Protein AF-A0A813EQW3-F1 (afdb_monomer)

Structure (mmCIF, N/CA/C/O backbone):
data_AF-A0A813EQW3-F1
#
_entry.id   AF-A0A813EQW3-F1
#
loop_
_atom_site.group_PDB
_atom_site.id
_atom_site.type_symbol
_atom_site.label_atom_id
_atom_site.label_alt_id
_atom_site.label_comp_id
_atom_site.label_asym_id
_atom_site.label_entity_id
_atom_site.label_seq_id
_atom_site.pdbx_PDB_ins_code
_atom_site.Cartn_x
_atom_site.Cartn_y
_atom_site.Cartn_z
_atom_site.occupancy
_atom_site.B_iso_or_equiv
_atom_site.auth_seq_id
_atom_site.auth_comp_id
_atom_site.auth_asym_id
_atom_site.auth_atom_id
_atom_site.pdbx_PDB_model_num
ATOM 1 N N . MET A 1 1 ? 27.933 14.286 -35.566 1.00 86.31 1 MET A N 1
ATOM 2 C CA . MET A 1 1 ? 27.402 14.387 -34.185 1.00 86.31 1 MET A CA 1
ATOM 3 C C . MET A 1 1 ? 26.479 15.583 -33.980 1.00 86.31 1 MET A C 1
ATOM 5 O O . MET A 1 1 ? 25.392 15.361 -33.474 1.00 86.31 1 MET A O 1
ATOM 9 N N . LEU A 1 2 ? 26.839 16.808 -34.392 1.00 91.00 2 LEU A N 1
ATOM 10 C CA . LEU A 1 2 ? 25.956 17.982 -34.239 1.00 91.00 2 LEU A CA 1
ATOM 11 C C . LEU A 1 2 ? 24.581 17.787 -34.901 1.00 91.00 2 LEU A C 1
ATOM 13 O O . LEU A 1 2 ? 23.567 17.957 -34.235 1.00 91.00 2 LEU A O 1
ATOM 17 N N . CYS A 1 3 ? 24.537 17.315 -36.153 1.00 94.25 3 CYS A N 1
ATOM 18 C CA . CYS A 1 3 ? 23.274 17.002 -36.832 1.00 94.25 3 CYS A CA 1
ATOM 19 C C . CYS A 1 3 ? 22.446 15.952 -36.071 1.00 94.25 3 CYS A C 1
ATOM 21 O O . CYS A 1 3 ? 21.249 16.150 -35.881 1.00 94.25 3 CYS A O 1
ATOM 23 N N . SER A 1 4 ? 23.080 14.881 -35.571 1.00 93.81 4 SER A N 1
ATOM 24 C CA . SER A 1 4 ? 22.422 13.865 -34.734 1.00 93.81 4 SER A CA 1
ATOM 25 C C . SER A 1 4 ? 21.861 14.469 -33.447 1.00 93.81 4 SER A C 1
ATOM 27 O O . SER A 1 4 ? 20.728 14.176 -33.083 1.00 93.81 4 SER A O 1
ATOM 29 N N . GLY A 1 5 ? 22.626 15.345 -32.788 1.00 93.94 5 GLY A N 1
ATOM 30 C CA . GLY A 1 5 ? 22.216 16.062 -31.582 1.00 93.94 5 GLY A CA 1
ATOM 31 C C . GLY A 1 5 ? 21.009 16.966 -31.821 1.00 93.94 5 GLY A C 1
ATOM 32 O O . GLY A 1 5 ? 20.046 16.900 -31.061 1.00 93.94 5 GLY A O 1
ATOM 33 N N . CYS A 1 6 ? 21.012 17.747 -32.904 1.00 95.62 6 CYS A N 1
ATOM 34 C CA . CYS A 1 6 ? 19.872 18.577 -33.295 1.00 95.62 6 CYS A CA 1
ATOM 35 C C . CYS A 1 6 ?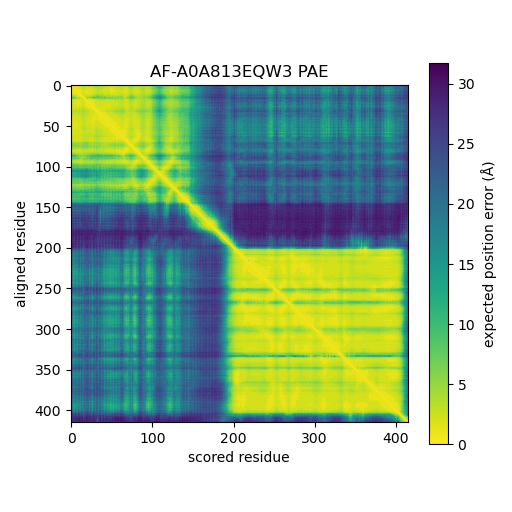 18.636 17.724 -33.611 1.00 95.62 6 CYS A C 1
ATOM 37 O O . CYS A 1 6 ? 17.561 17.999 -33.081 1.00 95.62 6 CYS A O 1
ATOM 39 N N . CYS A 1 7 ? 18.789 16.657 -34.407 1.00 95.69 7 CYS A N 1
ATOM 40 C CA . CYS A 1 7 ? 17.691 15.743 -34.739 1.00 95.69 7 CYS A CA 1
ATOM 41 C C . CYS A 1 7 ? 17.105 15.078 -33.486 1.00 95.69 7 CYS A C 1
ATOM 43 O O . CYS A 1 7 ? 15.886 15.012 -33.335 1.00 95.69 7 CYS A O 1
ATOM 45 N N . TYR A 1 8 ? 17.965 14.622 -32.571 1.00 96.19 8 TYR A N 1
ATOM 46 C CA . TYR A 1 8 ? 17.565 14.066 -31.281 1.00 96.19 8 TYR A CA 1
ATOM 47 C C . TYR A 1 8 ? 16.791 15.087 -30.439 1.00 96.19 8 TYR A C 1
ATOM 49 O O . TYR A 1 8 ? 15.683 14.790 -30.001 1.00 96.19 8 TYR A O 1
ATOM 57 N N . CYS A 1 9 ? 17.323 16.298 -30.246 1.00 95.44 9 CYS A N 1
ATOM 58 C CA . CYS A 1 9 ? 16.687 17.308 -29.394 1.00 95.44 9 CYS A CA 1
ATOM 59 C C . CYS A 1 9 ? 15.336 17.773 -29.956 1.00 95.44 9 CYS A C 1
ATOM 61 O O . CYS A 1 9 ? 14.381 17.917 -29.195 1.00 95.44 9 CYS A O 1
ATOM 63 N N . LEU A 1 10 ? 15.236 17.969 -31.277 1.00 94.25 10 LEU A N 1
ATOM 64 C CA . LEU A 1 10 ? 13.975 18.324 -31.940 1.00 94.25 10 LEU A CA 1
ATOM 65 C C . LEU A 1 10 ? 12.915 17.244 -31.724 1.00 94.25 10 LEU A C 1
ATOM 67 O O . LEU A 1 10 ? 11.778 17.542 -31.361 1.00 94.25 10 LEU A O 1
ATOM 71 N N . ARG A 1 11 ? 13.305 15.980 -31.896 1.00 90.88 11 ARG A N 1
ATOM 72 C CA . ARG A 1 11 ? 12.391 14.847 -31.766 1.00 90.88 11 ARG A CA 1
ATOM 73 C C . ARG A 1 11 ? 11.974 14.601 -30.320 1.00 90.88 11 ARG A C 1
ATOM 75 O O . ARG A 1 11 ? 10.785 14.492 -30.041 1.00 90.88 11 ARG A O 1
ATOM 82 N N . ALA A 1 12 ? 12.930 14.575 -29.395 1.00 90.12 12 ALA A N 1
ATOM 83 C CA . ALA A 1 12 ? 12.664 14.396 -27.972 1.00 90.12 12 ALA A CA 1
ATOM 84 C C . ALA A 1 12 ? 11.799 15.534 -27.393 1.00 90.12 12 ALA A C 1
ATOM 86 O O . ALA A 1 12 ? 10.993 15.287 -26.492 1.00 90.12 12 ALA A O 1
ATOM 87 N N . GLY A 1 13 ? 11.911 16.753 -27.938 1.00 88.62 13 GLY A N 1
ATOM 88 C CA . GLY A 1 13 ? 11.078 17.897 -27.554 1.00 88.62 13 GLY A CA 1
ATOM 89 C C . GLY A 1 13 ? 9.591 17.664 -27.805 1.00 88.62 13 GLY A C 1
ATOM 90 O O . GLY A 1 13 ? 8.769 17.932 -26.928 1.00 88.62 13 GLY A O 1
ATOM 91 N N . GLY A 1 14 ? 9.252 17.045 -28.941 1.00 85.75 14 GLY A N 1
ATOM 92 C CA . GLY A 1 14 ? 7.870 16.696 -29.285 1.00 85.75 14 GLY A CA 1
ATOM 93 C C . GLY A 1 14 ? 7.202 15.725 -28.304 1.00 85.75 14 GLY A C 1
ATOM 94 O O . GLY A 1 14 ? 5.984 15.743 -28.168 1.00 85.75 14 GLY A O 1
ATOM 95 N N . PHE A 1 15 ? 7.979 14.911 -27.581 1.00 80.88 15 PHE A N 1
ATOM 96 C CA . PHE A 1 15 ? 7.445 13.914 -26.645 1.00 80.88 15 PHE A CA 1
ATOM 97 C C . PHE A 1 15 ? 7.363 14.383 -25.191 1.00 80.88 15 PHE A C 1
ATOM 99 O O . PHE A 1 15 ? 6.595 13.813 -24.419 1.00 80.88 15 PHE A O 1
ATOM 106 N N . ARG A 1 16 ? 8.185 15.357 -24.777 1.00 71.44 16 ARG A N 1
ATOM 107 C CA . ARG A 1 16 ? 8.394 15.680 -23.351 1.00 71.44 16 ARG A CA 1
ATOM 108 C C . ARG A 1 16 ? 7.859 17.040 -22.914 1.00 71.44 16 ARG A C 1
ATOM 110 O O . ARG A 1 16 ? 8.190 17.457 -21.812 1.00 71.44 16 ARG A O 1
ATOM 117 N N . THR A 1 17 ? 7.112 17.742 -23.771 1.00 82.62 17 THR A N 1
ATOM 118 C CA . THR A 1 17 ? 6.690 19.145 -23.557 1.00 82.62 17 THR A CA 1
ATOM 119 C C . THR A 1 17 ? 7.855 20.091 -23.220 1.00 82.62 17 THR A C 1
ATOM 121 O O . THR A 1 17 ? 7.646 21.172 -22.678 1.00 82.62 17 THR A O 1
ATOM 124 N N . LEU A 1 18 ? 9.095 19.686 -23.514 1.00 87.56 18 LEU A N 1
ATOM 125 C CA . LEU A 1 18 ? 10.304 20.476 -23.304 1.00 87.56 18 LEU A CA 1
ATOM 126 C C . LEU A 1 18 ? 10.742 21.052 -24.643 1.00 87.56 18 LEU A C 1
ATOM 128 O O . LEU A 1 18 ? 10.662 20.378 -25.672 1.00 87.56 18 LEU A O 1
ATOM 132 N N . SER A 1 19 ? 11.265 22.274 -24.636 1.00 95.00 19 SER A N 1
ATOM 133 C CA . SER A 1 19 ? 11.882 22.818 -25.839 1.00 95.00 19 SER A CA 1
ATOM 134 C C . SER A 1 19 ? 13.149 22.019 -26.202 1.00 95.00 19 SER A C 1
ATOM 136 O O . SER A 1 19 ? 13.849 21.510 -25.318 1.00 95.00 19 SER A O 1
ATOM 138 N N . PRO A 1 20 ? 13.511 21.936 -27.494 1.00 95.62 20 PRO A N 1
ATOM 139 C CA . PRO A 1 20 ? 14.770 21.322 -27.918 1.00 95.62 20 PRO A CA 1
ATOM 140 C C . PRO A 1 20 ? 16.001 21.945 -27.240 1.00 95.62 20 PRO A C 1
ATOM 142 O O . PRO A 1 20 ? 16.956 21.237 -26.923 1.00 95.62 20 PRO A O 1
ATOM 145 N N . SER A 1 21 ? 15.965 23.256 -26.969 1.00 94.94 21 SER A N 1
ATOM 146 C CA . SER A 1 21 ? 17.029 23.970 -26.257 1.00 94.94 21 SER A CA 1
ATOM 147 C C . SER A 1 21 ? 17.159 23.531 -24.799 1.00 94.94 21 SER A C 1
ATOM 149 O O . SER A 1 21 ? 18.277 23.371 -24.320 1.00 94.94 21 SER A O 1
ATOM 151 N N . GLU A 1 22 ? 16.048 23.274 -24.109 1.00 93.81 22 GLU A N 1
ATOM 152 C CA . GLU A 1 22 ? 16.050 22.780 -22.729 1.00 93.81 22 GLU A CA 1
ATOM 153 C C . GLU A 1 22 ? 16.597 21.347 -22.649 1.00 93.81 22 GLU A C 1
ATOM 155 O O . GLU A 1 22 ? 17.394 21.026 -21.768 1.00 93.81 22 GLU A O 1
ATOM 160 N N . ILE A 1 23 ? 16.251 20.488 -23.614 1.00 92.94 23 ILE A N 1
ATOM 161 C CA . ILE A 1 23 ? 16.810 19.128 -23.705 1.00 92.94 23 ILE A CA 1
ATOM 162 C C . ILE A 1 23 ? 18.323 19.183 -23.919 1.00 92.94 23 ILE A C 1
ATOM 164 O O . ILE A 1 23 ? 19.074 18.511 -23.213 1.00 92.94 23 ILE A O 1
ATOM 168 N N . PHE A 1 24 ? 18.778 20.017 -24.852 1.00 95.25 24 PHE A N 1
ATOM 169 C CA . PHE A 1 24 ? 20.201 20.222 -25.104 1.00 95.25 24 PHE A CA 1
ATOM 170 C C . PHE A 1 24 ? 20.926 20.769 -23.866 1.00 95.25 24 PHE A C 1
ATOM 172 O O . PHE A 1 24 ? 21.974 20.249 -23.474 1.00 95.25 24 PHE A O 1
ATOM 179 N N . ARG A 1 25 ? 20.327 21.760 -23.190 1.00 94.69 25 ARG A N 1
ATOM 180 C CA . ARG A 1 25 ? 20.858 22.363 -21.962 1.00 94.69 25 ARG A CA 1
ATOM 181 C C . ARG A 1 25 ? 21.089 21.311 -20.879 1.00 94.69 25 ARG A C 1
ATOM 183 O O . ARG A 1 25 ? 22.162 21.288 -20.286 1.00 94.69 25 ARG A O 1
ATOM 190 N N . ARG A 1 26 ? 20.135 20.402 -20.660 1.00 92.12 26 ARG A N 1
ATOM 191 C CA . ARG A 1 26 ? 20.247 19.332 -19.649 1.00 92.12 26 ARG A CA 1
ATOM 192 C C . ARG A 1 26 ? 21.388 18.349 -19.901 1.00 92.12 26 ARG A C 1
ATOM 194 O O . ARG A 1 26 ? 21.836 17.699 -18.961 1.00 92.12 26 ARG A O 1
ATOM 201 N N . HIS A 1 27 ? 21.842 18.218 -21.144 1.00 93.31 27 HIS A N 1
ATOM 202 C CA . HIS A 1 27 ? 22.974 17.358 -21.476 1.00 93.31 27 HIS A CA 1
ATOM 203 C C . HIS A 1 27 ? 24.320 18.081 -21.376 1.00 93.31 27 HIS A C 1
ATOM 205 O O . HIS A 1 27 ? 25.315 17.436 -21.068 1.00 93.31 27 HIS A O 1
ATOM 211 N N . ILE A 1 28 ? 24.362 19.397 -21.598 1.00 95.31 28 ILE A N 1
ATOM 212 C CA . ILE A 1 28 ? 25.612 20.177 -21.605 1.00 95.31 28 ILE A CA 1
ATOM 213 C C . ILE A 1 28 ? 25.926 20.827 -20.263 1.00 95.31 28 ILE A C 1
ATOM 215 O O . ILE A 1 28 ? 27.095 20.965 -19.906 1.00 95.31 28 ILE A O 1
ATOM 219 N N . PHE A 1 29 ? 24.907 21.220 -19.506 1.00 95.12 29 PHE A N 1
ATOM 220 C CA . PHE A 1 29 ? 25.107 21.879 -18.227 1.00 95.12 29 PHE A CA 1
ATOM 221 C C . PHE A 1 29 ? 24.976 20.883 -17.088 1.00 95.12 29 PHE A C 1
ATOM 223 O O . PHE A 1 29 ? 23.986 20.161 -16.973 1.00 95.12 29 PHE A O 1
ATOM 230 N N . ARG A 1 30 ? 25.990 20.886 -16.222 1.00 93.06 30 ARG A N 1
ATOM 231 C CA . ARG A 1 30 ? 26.012 20.097 -14.997 1.00 93.06 30 ARG A CA 1
ATOM 232 C C . ARG A 1 30 ? 24.894 20.566 -14.061 1.00 93.06 30 ARG A C 1
ATOM 234 O O . ARG A 1 30 ? 24.920 21.731 -13.667 1.00 93.06 30 ARG A O 1
ATOM 241 N N . PRO A 1 31 ? 23.960 19.683 -13.668 1.00 88.62 31 PRO A N 1
ATOM 242 C CA . PRO A 1 31 ? 22.974 20.011 -12.649 1.00 88.62 31 PRO A CA 1
ATOM 243 C C . PRO A 1 31 ? 23.643 20.360 -11.319 1.00 88.62 31 PRO A C 1
ATOM 245 O O . PRO A 1 31 ? 24.702 19.821 -10.981 1.00 88.62 31 PRO A O 1
ATOM 248 N N . GLU A 1 32 ? 23.013 21.247 -10.559 1.00 89.50 32 GLU A N 1
ATOM 249 C CA . GLU A 1 32 ? 23.468 21.605 -9.219 1.00 89.50 32 GLU A CA 1
ATOM 250 C C . GLU A 1 32 ? 23.527 20.356 -8.319 1.00 89.50 32 GLU A C 1
ATOM 252 O O . GLU A 1 32 ? 22.693 19.456 -8.425 1.00 89.50 32 GLU A O 1
ATOM 257 N N . GLY A 1 33 ? 24.583 20.238 -7.510 1.00 86.69 33 GLY A N 1
ATOM 258 C CA . GLY A 1 33 ? 24.826 19.067 -6.657 1.00 86.69 33 GLY A CA 1
ATOM 259 C C . GLY A 1 33 ? 25.385 17.817 -7.359 1.00 86.69 33 GLY A C 1
ATOM 260 O O . GLY A 1 33 ? 25.795 16.877 -6.679 1.00 86.69 33 GLY A O 1
ATOM 261 N N . MET A 1 34 ? 25.477 17.772 -8.695 1.00 83.69 34 MET A N 1
ATOM 262 C CA . MET A 1 34 ? 26.067 16.614 -9.381 1.00 83.69 34 MET A CA 1
ATOM 263 C C . MET A 1 34 ? 27.607 16.646 -9.338 1.00 83.69 34 MET A C 1
ATOM 265 O O . MET A 1 34 ? 28.209 17.630 -9.782 1.00 83.69 34 MET A O 1
ATOM 269 N N . PRO A 1 35 ? 28.286 15.560 -8.910 1.00 89.12 35 PRO A N 1
ATOM 270 C CA . PRO A 1 35 ? 29.742 15.480 -8.984 1.00 89.12 35 PRO A CA 1
ATOM 271 C C . PRO A 1 35 ? 30.247 15.642 -10.424 1.00 89.12 35 PRO A C 1
ATOM 273 O O . PRO A 1 35 ? 29.691 15.055 -11.355 1.00 89.12 35 PRO A O 1
ATOM 276 N N . ALA A 1 36 ? 31.333 16.400 -10.618 1.00 89.25 36 ALA A N 1
ATOM 277 C CA . ALA A 1 36 ? 31.885 16.691 -11.949 1.00 89.25 36 ALA A CA 1
ATOM 278 C C . ALA A 1 36 ? 32.215 15.419 -12.749 1.00 89.25 36 ALA A C 1
ATOM 280 O O . ALA A 1 36 ? 31.935 15.348 -13.942 1.00 89.25 36 ALA A O 1
ATOM 281 N N . MET A 1 37 ? 32.751 14.396 -12.079 1.00 86.62 37 MET A N 1
ATOM 282 C CA . MET A 1 37 ? 33.080 13.126 -12.722 1.00 86.62 37 MET A CA 1
ATOM 283 C C . MET A 1 37 ? 31.829 12.356 -13.159 1.00 86.62 37 MET A C 1
ATOM 285 O O . MET A 1 37 ? 31.792 11.834 -14.270 1.00 86.62 37 MET A O 1
ATOM 289 N N . SER A 1 38 ? 30.781 12.320 -12.329 1.00 83.94 38 SER A N 1
ATOM 290 C CA . SER A 1 38 ? 29.505 11.710 -12.719 1.00 83.94 38 SER A CA 1
ATOM 291 C C . SER A 1 38 ? 28.932 12.418 -13.943 1.00 83.94 38 SER A C 1
ATOM 293 O O . SER A 1 38 ? 28.567 11.758 -14.910 1.00 83.94 38 SER A O 1
ATOM 295 N N . PHE A 1 39 ? 28.946 13.754 -13.953 1.00 90.25 39 PHE A N 1
ATOM 296 C CA . PHE A 1 39 ? 28.502 14.529 -15.108 1.00 90.25 39 PHE A CA 1
ATOM 297 C C . PHE A 1 39 ? 29.318 14.226 -16.373 1.00 90.25 39 PHE A C 1
ATOM 299 O O . PHE A 1 39 ? 28.735 13.992 -17.428 1.00 90.25 39 PHE A O 1
ATOM 306 N N . ALA A 1 40 ? 30.648 14.148 -16.271 1.00 89.88 40 ALA A N 1
ATOM 307 C CA . ALA A 1 40 ? 31.508 13.803 -17.402 1.00 89.88 40 ALA A CA 1
ATOM 308 C C . ALA A 1 40 ? 31.184 12.413 -17.979 1.00 89.88 40 ALA A C 1
ATOM 310 O O . ALA A 1 40 ? 31.089 12.267 -19.196 1.00 89.88 40 ALA A O 1
ATOM 311 N N . LEU A 1 41 ? 30.944 11.403 -17.131 1.00 86.88 41 LEU A N 1
ATOM 312 C CA . LEU A 1 41 ? 30.531 10.068 -17.591 1.00 86.88 41 LEU A CA 1
ATOM 313 C C . LEU A 1 41 ? 29.180 10.098 -18.306 1.00 86.88 41 LEU A C 1
ATOM 315 O O . LEU A 1 41 ? 29.019 9.466 -19.348 1.00 86.88 41 LEU A O 1
ATOM 319 N N . VAL A 1 42 ? 28.217 10.844 -17.766 1.00 88.31 42 VAL A N 1
ATOM 320 C CA . VAL A 1 42 ? 26.889 11.005 -18.373 1.00 88.31 42 VAL A CA 1
ATOM 321 C C . VAL A 1 42 ? 26.980 11.692 -19.722 1.00 88.31 42 VAL A C 1
ATOM 323 O O . VAL A 1 42 ? 26.328 11.264 -20.673 1.00 88.31 42 VAL A O 1
ATOM 326 N N . PHE A 1 43 ? 27.807 12.729 -19.809 1.00 93.12 43 PHE A N 1
ATOM 327 C CA . PHE A 1 43 ? 28.054 13.457 -21.040 1.00 93.12 43 PHE A CA 1
ATOM 328 C C . PHE A 1 43 ? 28.708 12.561 -22.097 1.00 93.12 43 PHE A C 1
ATOM 330 O O . PHE A 1 43 ? 28.228 12.502 -23.225 1.00 93.12 43 PHE A O 1
ATOM 337 N N . ILE A 1 44 ? 29.731 11.783 -21.726 1.00 92.50 44 ILE A N 1
ATOM 338 C CA . ILE A 1 44 ? 30.368 10.800 -22.619 1.00 92.50 44 ILE A CA 1
ATOM 339 C C . ILE A 1 44 ? 29.358 9.739 -23.077 1.00 92.50 44 ILE A C 1
ATOM 341 O O . ILE A 1 44 ? 29.297 9.428 -24.266 1.00 92.50 44 ILE A O 1
ATOM 345 N N . GLY A 1 45 ? 28.539 9.212 -22.163 1.00 90.44 45 GLY A N 1
ATOM 346 C CA . GLY A 1 45 ? 27.481 8.255 -22.496 1.00 90.44 45 GLY A CA 1
ATOM 347 C C . GLY A 1 45 ? 26.474 8.833 -23.491 1.00 90.44 45 GLY A C 1
ATOM 348 O O . GLY A 1 45 ? 26.129 8.181 -24.476 1.00 90.44 45 GLY A O 1
ATOM 349 N N . TRP A 1 46 ? 26.079 10.092 -23.297 1.00 94.88 46 TRP A N 1
ATOM 350 C CA . TRP A 1 46 ? 25.214 10.807 -24.230 1.00 94.88 46 TRP A CA 1
ATOM 351 C C . TRP A 1 46 ? 25.872 11.020 -25.600 1.00 94.88 46 TRP A C 1
ATOM 353 O O . TRP A 1 46 ? 25.221 10.796 -26.618 1.00 94.88 46 TRP A O 1
ATOM 363 N N . LEU A 1 47 ? 27.161 11.376 -25.661 1.00 95.44 47 LEU A N 1
ATOM 364 C CA . LEU A 1 47 ? 27.897 11.467 -26.930 1.00 95.44 47 LEU A CA 1
ATOM 365 C C . LEU A 1 47 ? 27.950 10.115 -27.657 1.00 95.44 47 LEU A C 1
ATOM 367 O O . LEU A 1 47 ? 27.717 10.059 -28.866 1.00 95.44 47 LEU A O 1
ATOM 371 N N . GLY A 1 48 ? 28.189 9.023 -26.925 1.00 94.31 48 GLY A N 1
ATOM 372 C CA . GLY A 1 48 ? 28.129 7.663 -27.466 1.00 94.31 48 GLY A CA 1
ATOM 373 C C . GLY A 1 48 ? 26.743 7.323 -28.020 1.00 94.31 48 GLY A C 1
ATOM 374 O O . GLY A 1 48 ? 26.622 6.812 -29.134 1.00 94.31 48 GLY A O 1
ATOM 375 N N . PHE A 1 49 ? 25.684 7.694 -27.298 1.00 95.06 49 PHE A N 1
ATOM 376 C CA . PHE A 1 49 ? 24.313 7.586 -27.788 1.00 95.06 49 PHE A CA 1
ATOM 377 C C . PHE A 1 49 ? 24.090 8.403 -29.067 1.00 95.06 49 PHE A C 1
ATOM 379 O O . PHE A 1 49 ? 23.546 7.865 -30.025 1.00 95.06 49 PHE A O 1
ATOM 386 N N . LEU A 1 50 ? 24.546 9.658 -29.138 1.00 96.06 50 LEU A N 1
ATOM 387 C CA . LEU A 1 50 ? 24.403 10.490 -30.339 1.00 96.06 50 LEU A CA 1
ATOM 388 C C . LEU A 1 50 ? 25.141 9.926 -31.560 1.00 96.06 50 LEU A C 1
ATOM 390 O O . LEU A 1 50 ? 24.714 10.173 -32.692 1.00 96.06 50 LEU A O 1
ATOM 394 N N . ALA A 1 51 ? 26.234 9.190 -31.352 1.00 95.38 51 ALA A N 1
ATOM 395 C CA . ALA A 1 51 ? 26.931 8.482 -32.421 1.00 95.38 51 ALA A CA 1
ATOM 396 C C . ALA A 1 51 ? 26.115 7.285 -32.943 1.00 95.38 51 ALA A C 1
ATOM 398 O O . ALA A 1 51 ? 26.069 7.058 -34.150 1.00 95.38 51 ALA A O 1
ATOM 399 N N . LEU A 1 52 ? 25.426 6.563 -32.052 1.00 94.75 52 LEU A N 1
ATOM 400 C CA . LEU A 1 52 ? 24.576 5.416 -32.394 1.00 94.75 52 LEU A CA 1
ATOM 401 C C . LEU A 1 52 ? 23.185 5.822 -32.921 1.00 94.75 52 LEU A C 1
ATOM 403 O O . LEU A 1 52 ? 22.571 5.092 -33.702 1.00 94.75 52 LEU A O 1
ATOM 407 N N . T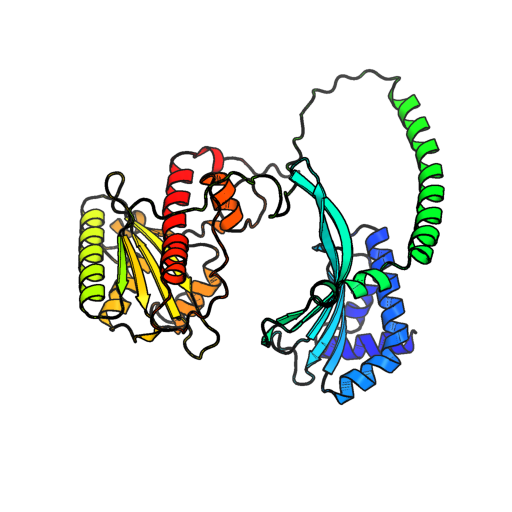YR A 1 53 ? 22.685 6.985 -32.506 1.00 96.12 53 TYR A N 1
ATOM 408 C CA . TYR A 1 53 ? 21.312 7.440 -32.729 1.00 96.12 53 TYR A CA 1
ATOM 409 C C . TYR A 1 53 ? 20.847 7.408 -34.199 1.00 96.12 53 TYR A C 1
ATOM 411 O O . TYR A 1 53 ? 19.750 6.902 -34.433 1.00 96.12 53 TYR A O 1
ATOM 419 N N . PRO A 1 54 ? 21.642 7.841 -35.205 1.00 96.56 54 PRO A N 1
ATOM 420 C CA . PRO A 1 54 ? 21.229 7.793 -36.612 1.00 96.56 54 PRO A CA 1
ATOM 421 C C . PRO A 1 54 ? 20.907 6.387 -37.129 1.00 96.56 54 PRO A C 1
ATOM 423 O O . PRO A 1 54 ? 20.173 6.257 -38.102 1.00 96.56 54 PRO A O 1
ATOM 426 N N . PHE A 1 55 ? 21.444 5.348 -36.484 1.00 96.25 55 PHE A N 1
ATOM 427 C CA . PHE A 1 55 ? 21.220 3.951 -36.849 1.00 96.25 55 PHE A CA 1
ATOM 428 C C . PHE A 1 55 ? 20.134 3.307 -35.984 1.00 96.25 55 PHE A C 1
ATOM 430 O O . PHE A 1 55 ? 19.287 2.577 -36.493 1.00 96.25 55 PHE A O 1
ATOM 437 N N . ALA A 1 56 ? 20.133 3.591 -34.680 1.00 94.62 56 ALA A N 1
ATOM 438 C CA . ALA A 1 56 ? 19.188 2.987 -33.746 1.00 94.62 56 ALA A CA 1
ATOM 439 C C . ALA A 1 56 ? 17.773 3.578 -33.847 1.00 94.62 56 ALA A C 1
ATOM 441 O O . ALA A 1 56 ? 16.801 2.838 -33.698 1.00 94.62 56 ALA A O 1
ATOM 442 N N . GLU A 1 57 ? 17.635 4.880 -34.123 1.00 95.81 57 GLU A N 1
ATOM 443 C CA . GLU A 1 57 ? 16.317 5.522 -34.215 1.00 95.81 57 GLU A CA 1
ATOM 444 C C . GLU A 1 57 ? 15.483 4.973 -35.384 1.00 95.81 57 GLU A C 1
ATOM 446 O O . GLU A 1 57 ? 14.353 4.569 -35.129 1.00 95.81 57 GLU A O 1
ATOM 451 N N . PRO A 1 58 ? 15.983 4.852 -36.633 1.00 96.56 58 PRO A N 1
ATOM 452 C CA . PRO A 1 58 ? 15.208 4.242 -37.717 1.00 96.56 58 PRO A CA 1
ATOM 453 C C . PRO A 1 58 ? 14.711 2.834 -37.386 1.00 96.56 58 PRO A C 1
ATOM 455 O O . PRO A 1 58 ? 13.562 2.509 -37.673 1.00 96.56 58 PRO A O 1
ATOM 458 N N . VAL A 1 59 ? 15.542 2.023 -36.724 1.00 96.44 59 VAL A N 1
ATOM 459 C CA . VAL A 1 59 ? 15.144 0.685 -36.276 1.00 96.44 59 VAL A CA 1
ATOM 460 C C . VAL A 1 59 ? 14.022 0.781 -35.246 1.00 96.44 59 VAL A C 1
ATOM 462 O O . VAL A 1 59 ? 12.998 0.129 -35.418 1.00 96.44 59 VAL A O 1
ATOM 465 N N . ALA A 1 60 ? 14.153 1.629 -34.222 1.00 95.44 60 ALA A N 1
ATOM 466 C CA . ALA A 1 60 ? 13.085 1.849 -33.244 1.00 95.44 60 ALA A CA 1
ATOM 467 C C . ALA A 1 60 ? 11.775 2.308 -33.915 1.00 95.44 60 ALA A C 1
ATOM 469 O O . ALA A 1 60 ? 10.693 1.840 -33.549 1.00 95.44 60 ALA A O 1
ATOM 470 N N . LEU A 1 61 ? 11.874 3.150 -34.949 1.00 93.94 61 LEU A N 1
ATOM 471 C CA . LEU A 1 61 ? 10.724 3.653 -35.699 1.00 93.94 61 LEU A CA 1
ATOM 472 C C . LEU A 1 61 ? 9.987 2.571 -36.482 1.00 93.94 61 LEU A C 1
ATOM 474 O O . LEU A 1 61 ? 8.758 2.649 -36.555 1.00 93.94 61 LEU A O 1
ATOM 478 N N . LEU A 1 62 ? 10.692 1.568 -37.017 1.00 95.88 62 LEU A N 1
ATOM 479 C CA . LEU A 1 62 ? 10.067 0.409 -37.669 1.00 95.88 62 LEU A CA 1
ATOM 480 C C . LEU A 1 62 ? 9.162 -0.371 -36.706 1.00 95.88 62 LEU A C 1
ATOM 482 O O . LEU A 1 62 ? 8.170 -0.953 -37.133 1.00 95.88 62 LEU A O 1
ATOM 486 N N . PHE A 1 63 ? 9.462 -0.328 -35.406 1.00 94.81 63 PHE A N 1
ATOM 487 C CA . PHE A 1 63 ? 8.669 -0.969 -34.356 1.00 94.81 63 PHE A CA 1
ATOM 488 C C . PHE A 1 63 ? 7.679 -0.020 -33.665 1.00 94.81 63 PHE A C 1
ATOM 490 O O . PHE A 1 63 ? 7.099 -0.381 -32.645 1.00 94.81 63 PHE A O 1
ATOM 497 N N . GLY A 1 64 ? 7.469 1.190 -34.193 1.00 93.62 64 GLY A N 1
ATOM 498 C CA . GLY A 1 64 ? 6.523 2.148 -33.614 1.00 93.62 64 GLY A CA 1
ATOM 499 C C . GLY A 1 64 ? 7.033 2.874 -32.366 1.00 93.62 64 GLY A C 1
ATOM 500 O O . GLY A 1 64 ? 6.233 3.471 -31.647 1.00 93.62 64 GLY A O 1
ATOM 501 N N . TYR A 1 65 ? 8.347 2.879 -32.127 1.00 95.19 65 TYR A N 1
ATOM 502 C CA . TYR A 1 65 ? 8.969 3.544 -30.982 1.00 95.19 65 TYR A CA 1
ATOM 503 C C . TYR A 1 65 ? 9.857 4.727 -31.386 1.00 95.19 65 TYR A C 1
ATOM 505 O O . TYR A 1 65 ? 10.280 4.847 -32.533 1.00 95.19 65 TYR A O 1
ATOM 513 N N . SER A 1 66 ? 10.167 5.596 -30.425 1.00 94.81 66 SER A N 1
ATOM 514 C CA . SER A 1 66 ? 11.229 6.602 -30.513 1.00 94.81 66 SER A CA 1
ATOM 515 C C . SER A 1 66 ? 12.199 6.453 -29.346 1.00 94.81 66 SER A C 1
ATOM 517 O O . SER A 1 66 ? 11.786 6.221 -28.208 1.00 94.81 66 SER A O 1
ATOM 519 N N . LEU A 1 67 ? 13.491 6.563 -29.624 1.00 96.06 67 LEU A N 1
ATOM 520 C CA . LEU A 1 67 ? 14.567 6.315 -28.681 1.00 96.06 67 LEU A CA 1
ATOM 521 C C . LEU A 1 67 ? 14.974 7.606 -27.968 1.00 96.06 67 LEU A C 1
ATOM 523 O O . LEU A 1 67 ? 15.274 8.625 -28.587 1.00 96.06 67 LEU A O 1
ATOM 527 N N . THR A 1 68 ? 15.024 7.568 -26.641 1.00 95.00 68 THR A N 1
ATOM 528 C CA . THR A 1 68 ? 15.456 8.703 -25.820 1.00 95.00 68 THR A CA 1
ATOM 529 C C . THR A 1 68 ? 16.524 8.289 -24.821 1.00 95.00 68 THR A C 1
ATOM 531 O O . THR A 1 68 ? 16.369 7.281 -24.138 1.00 95.00 68 THR A O 1
ATOM 534 N N . TRP A 1 69 ? 17.579 9.090 -24.684 1.00 95.44 69 TRP A N 1
ATOM 535 C CA . TRP A 1 69 ? 18.581 8.915 -23.636 1.00 95.44 69 TRP A CA 1
ATOM 536 C C . TRP A 1 69 ? 18.116 9.547 -22.327 1.00 95.44 69 TRP A C 1
ATOM 538 O O . TRP A 1 69 ? 17.496 10.615 -22.312 1.00 95.44 69 TRP A O 1
ATOM 548 N N . TYR A 1 70 ? 18.448 8.922 -21.204 1.00 92.06 70 TYR A N 1
ATOM 549 C CA . TYR 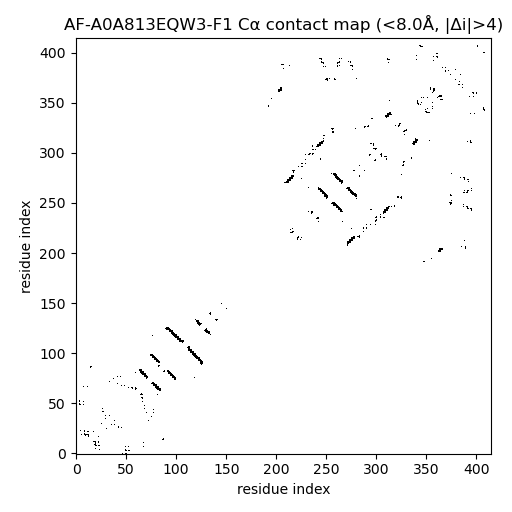A 1 70 ? 18.253 9.544 -19.905 1.00 92.06 70 TYR A CA 1
ATOM 550 C C . TYR A 1 70 ? 19.358 9.190 -18.915 1.00 92.06 70 TYR A C 1
ATOM 552 O O . TYR A 1 70 ? 20.074 8.201 -19.056 1.00 92.06 70 TYR A O 1
ATOM 560 N N . TYR A 1 71 ? 19.469 10.028 -17.890 1.00 88.81 71 TYR A N 1
ATOM 561 C CA . TYR A 1 71 ? 20.342 9.824 -16.747 1.00 88.81 71 TYR A CA 1
ATOM 562 C C . TYR A 1 71 ? 19.510 9.784 -15.468 1.00 88.81 71 TYR A C 1
ATOM 564 O O . TYR A 1 71 ? 18.542 10.533 -15.333 1.00 88.81 71 TYR A O 1
ATOM 572 N N . TYR A 1 72 ? 19.895 8.914 -14.540 1.00 82.88 72 TYR A N 1
ATOM 573 C CA . TYR A 1 72 ? 19.263 8.732 -13.244 1.00 82.88 72 TYR A CA 1
ATOM 574 C C . TYR A 1 72 ? 20.298 8.992 -12.133 1.00 82.88 72 TYR A C 1
ATOM 576 O O . TYR A 1 72 ? 21.048 8.079 -11.763 1.00 82.88 72 TYR A O 1
ATOM 584 N N . PRO A 1 73 ? 20.361 10.231 -11.596 1.00 73.56 73 PRO A N 1
ATOM 585 C CA . PRO A 1 73 ? 21.386 10.643 -10.636 1.00 73.56 73 PRO A CA 1
ATOM 586 C C . PRO A 1 73 ? 21.469 9.741 -9.409 1.00 73.56 73 PRO A C 1
ATOM 588 O O . PRO A 1 73 ? 22.556 9.320 -9.024 1.00 73.56 73 PRO A O 1
ATOM 591 N N . ASN A 1 74 ? 20.313 9.365 -8.862 1.00 72.75 74 ASN A N 1
ATOM 592 C CA . ASN A 1 74 ? 20.231 8.612 -7.611 1.00 72.75 74 ASN A CA 1
ATOM 593 C C . ASN A 1 74 ? 20.854 7.210 -7.716 1.00 72.75 74 ASN A C 1
ATOM 595 O O . ASN A 1 74 ? 21.357 6.689 -6.726 1.00 72.75 74 ASN A O 1
ATOM 599 N N . ALA A 1 75 ? 20.868 6.604 -8.909 1.00 75.38 75 ALA A N 1
ATOM 600 C CA . ALA A 1 75 ? 21.486 5.291 -9.131 1.00 75.38 75 ALA A CA 1
ATOM 601 C C . ALA A 1 75 ? 22.864 5.376 -9.806 1.00 75.38 75 ALA A C 1
ATOM 603 O O . ALA A 1 75 ? 23.442 4.334 -10.127 1.00 75.38 75 ALA A O 1
ATOM 604 N N . ASN A 1 76 ? 23.389 6.591 -10.030 1.00 78.38 76 ASN A N 1
ATOM 605 C CA . ASN A 1 76 ? 24.596 6.842 -10.825 1.00 78.38 76 ASN A CA 1
ATOM 606 C C . ASN A 1 76 ? 24.579 6.067 -12.154 1.00 78.38 76 ASN A C 1
ATOM 608 O O . ASN A 1 76 ? 25.555 5.409 -12.518 1.00 78.38 76 ASN A O 1
ATOM 612 N N . GLY A 1 77 ? 23.434 6.090 -12.835 1.00 86.81 77 GLY A N 1
ATOM 613 C CA . GLY A 1 77 ? 23.176 5.253 -14.000 1.00 86.81 77 GLY A CA 1
ATOM 614 C C . GLY A 1 77 ? 22.521 6.008 -15.140 1.00 86.81 77 GLY A C 1
ATOM 615 O O . GLY A 1 77 ? 21.974 7.089 -14.953 1.00 86.81 77 GLY A O 1
ATOM 616 N N . CYS A 1 78 ? 22.569 5.438 -16.331 1.00 91.75 78 CYS A N 1
ATOM 617 C CA . CYS A 1 78 ? 21.972 5.991 -17.539 1.00 91.75 78 CYS A CA 1
ATOM 618 C C . CYS A 1 78 ? 21.174 4.916 -18.265 1.00 91.75 78 CYS A C 1
ATOM 620 O O . CYS A 1 78 ? 21.284 3.735 -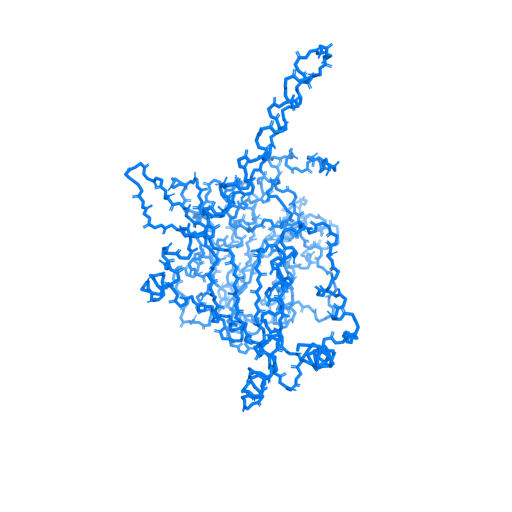17.950 1.00 91.75 78 CYS A O 1
ATOM 622 N N . GLY A 1 79 ? 20.357 5.309 -19.227 1.00 93.81 79 GLY A N 1
ATOM 623 C CA . GLY A 1 79 ? 19.577 4.345 -19.975 1.00 93.81 79 GLY A CA 1
ATOM 624 C C . GLY A 1 79 ? 18.997 4.907 -21.254 1.00 93.81 79 GLY A C 1
ATOM 625 O O . GLY A 1 79 ? 19.087 6.101 -21.555 1.00 93.81 79 GLY A O 1
ATOM 626 N N . LEU A 1 80 ? 18.373 4.004 -21.993 1.00 95.00 80 LEU A N 1
ATOM 627 C CA . LEU A 1 80 ? 17.571 4.288 -23.164 1.00 95.00 80 LEU A CA 1
ATOM 628 C C . LEU A 1 80 ? 16.109 4.011 -22.836 1.00 95.00 80 LEU A C 1
ATOM 630 O O . LEU A 1 80 ? 15.782 3.024 -22.181 1.00 95.00 80 LEU A O 1
ATOM 634 N N . VAL A 1 81 ? 15.219 4.868 -23.314 1.00 93.81 81 VAL A N 1
ATOM 635 C CA . VAL A 1 81 ? 13.777 4.636 -23.284 1.00 93.81 81 VAL A CA 1
ATOM 636 C C . VAL A 1 81 ? 13.277 4.570 -24.713 1.00 93.81 81 VAL A C 1
ATOM 638 O O . VAL A 1 81 ? 13.502 5.501 -25.482 1.00 93.81 81 VAL A O 1
ATOM 641 N N . LEU A 1 82 ? 12.575 3.495 -25.048 1.00 95.00 82 LEU A N 1
ATOM 642 C CA . LEU A 1 82 ? 11.732 3.416 -26.227 1.00 95.00 82 LEU A CA 1
ATOM 643 C C . LEU A 1 82 ? 10.340 3.925 -25.840 1.00 95.00 82 LEU A C 1
ATOM 645 O O . LEU A 1 82 ? 9.653 3.331 -25.003 1.00 95.00 82 LEU A O 1
ATOM 649 N N . LEU A 1 83 ? 9.965 5.064 -26.411 1.00 92.62 83 LEU A N 1
ATOM 650 C CA . LEU A 1 83 ? 8.677 5.726 -26.228 1.00 92.62 83 LEU A CA 1
ATOM 651 C C . LEU A 1 83 ? 7.737 5.337 -27.367 1.00 92.62 83 LEU A C 1
ATOM 653 O O . LEU A 1 83 ? 8.128 5.427 -28.527 1.00 92.62 83 LEU A O 1
ATOM 657 N N . ASP A 1 84 ? 6.513 4.923 -27.049 1.00 91.94 84 ASP A N 1
ATOM 658 C CA . ASP A 1 84 ? 5.475 4.665 -28.053 1.00 91.94 84 ASP A CA 1
ATOM 659 C C . ASP A 1 84 ? 5.171 5.950 -28.849 1.00 91.94 84 ASP A C 1
ATOM 661 O O . ASP A 1 84 ? 4.996 7.035 -28.280 1.00 91.94 84 ASP A O 1
ATOM 665 N N . ARG A 1 85 ? 5.113 5.843 -30.181 1.00 88.44 85 ARG A N 1
ATOM 666 C CA . ARG A 1 85 ? 4.778 6.964 -31.070 1.00 88.44 85 ARG A CA 1
ATOM 667 C C . ARG A 1 85 ? 3.357 7.487 -30.885 1.00 88.44 85 ARG A C 1
ATOM 669 O O . ARG A 1 85 ? 3.118 8.634 -31.258 1.00 88.44 85 ARG A O 1
ATOM 676 N N . SER A 1 86 ? 2.435 6.702 -30.325 1.00 85.75 86 SER A N 1
ATOM 677 C CA . SER A 1 86 ? 1.065 7.163 -30.060 1.00 85.75 86 SER A CA 1
ATOM 678 C C . SER A 1 86 ? 0.984 8.235 -28.967 1.00 85.75 86 SER A C 1
ATOM 680 O O . SER A 1 86 ? -0.093 8.765 -28.716 1.00 85.75 86 SER A O 1
ATOM 682 N N . GLY A 1 87 ? 2.098 8.536 -28.294 1.00 75.19 87 GLY A N 1
ATOM 683 C CA . GLY A 1 87 ? 2.190 9.548 -27.251 1.00 75.19 87 GLY A CA 1
ATOM 684 C C . GLY A 1 87 ? 2.852 9.010 -25.988 1.00 75.19 87 GLY A C 1
ATOM 685 O O . GLY A 1 87 ? 3.076 7.809 -25.825 1.00 75.19 87 GLY A O 1
ATOM 686 N N . TRP A 1 88 ? 3.170 9.917 -25.066 1.00 73.38 88 TRP A N 1
ATOM 687 C CA . TRP A 1 88 ? 3.752 9.534 -23.787 1.00 73.38 88 TRP A CA 1
ATOM 688 C C . TRP A 1 88 ? 2.707 8.824 -22.918 1.00 73.38 88 TRP A C 1
ATOM 690 O O . TRP A 1 88 ? 1.805 9.447 -22.365 1.00 73.38 88 TRP A O 1
ATOM 700 N N . ALA A 1 89 ? 2.846 7.507 -22.785 1.00 77.62 89 ALA A N 1
ATOM 701 C CA . ALA A 1 89 ? 2.106 6.696 -21.829 1.00 77.62 89 ALA A CA 1
ATOM 702 C C . ALA A 1 89 ? 3.115 5.860 -21.027 1.00 77.62 89 ALA A C 1
ATOM 704 O O . ALA A 1 89 ? 3.780 5.005 -21.618 1.00 77.62 89 ALA A O 1
ATOM 705 N N . PRO A 1 90 ? 3.249 6.055 -19.698 1.00 73.44 90 PRO A N 1
ATOM 706 C CA . PRO A 1 90 ? 4.220 5.328 -18.873 1.00 73.44 90 PRO A CA 1
ATOM 707 C C . PRO A 1 90 ? 4.147 3.808 -19.036 1.00 73.44 90 PRO A C 1
ATOM 709 O O . PRO A 1 90 ? 5.179 3.133 -19.060 1.00 73.44 90 PRO A O 1
ATOM 712 N N . SER A 1 91 ? 2.930 3.285 -19.206 1.00 75.56 91 SER A N 1
ATOM 713 C CA . SER A 1 91 ? 2.659 1.865 -19.411 1.00 75.56 91 SER A CA 1
ATOM 714 C C . SER A 1 91 ? 3.302 1.320 -20.687 1.00 75.56 91 SER A C 1
ATOM 716 O O . SER A 1 91 ? 3.724 0.173 -20.706 1.00 75.56 91 SER A O 1
ATOM 718 N N . ARG A 1 92 ? 3.462 2.121 -21.742 1.00 83.81 92 ARG A N 1
ATOM 719 C CA . ARG A 1 92 ? 3.961 1.654 -23.047 1.00 83.81 92 ARG A CA 1
ATOM 720 C C . ARG A 1 92 ? 5.442 1.936 -23.287 1.00 83.81 92 ARG A C 1
ATOM 722 O O . ARG A 1 92 ? 5.912 1.856 -24.417 1.00 83.81 92 ARG A O 1
ATOM 729 N N . THR A 1 93 ? 6.181 2.266 -22.233 1.00 90.69 93 THR A N 1
ATOM 730 C CA . THR A 1 93 ? 7.622 2.509 -22.336 1.00 90.69 93 THR A CA 1
ATOM 731 C C . THR A 1 93 ? 8.411 1.214 -22.176 1.00 90.69 93 THR A C 1
ATOM 733 O O . THR A 1 93 ? 8.097 0.401 -21.313 1.00 90.69 93 THR A O 1
ATOM 736 N N . ILE A 1 94 ? 9.451 1.017 -22.984 1.00 92.00 94 ILE A N 1
ATOM 737 C CA . ILE A 1 94 ? 10.467 -0.015 -22.732 1.00 92.00 94 ILE A CA 1
ATOM 738 C C . ILE A 1 94 ? 11.730 0.717 -22.314 1.00 92.00 94 ILE A C 1
ATOM 740 O O . ILE A 1 94 ? 12.162 1.643 -22.999 1.00 92.00 94 ILE A O 1
ATOM 744 N N . ARG A 1 95 ? 12.316 0.334 -21.183 1.00 93.06 95 ARG A N 1
ATOM 745 C CA . ARG A 1 95 ? 13.546 0.950 -20.683 1.00 93.06 95 ARG A CA 1
ATOM 746 C C . ARG A 1 95 ? 14.677 -0.055 -20.700 1.00 93.06 95 ARG A C 1
ATOM 748 O O . ARG A 1 95 ? 14.490 -1.207 -20.317 1.00 93.06 95 ARG A O 1
ATOM 755 N N . LEU A 1 96 ? 15.833 0.400 -21.150 1.00 92.38 96 LEU A N 1
ATOM 756 C CA . LEU A 1 96 ? 17.091 -0.316 -21.098 1.00 92.38 96 LEU A CA 1
ATOM 757 C C . LEU A 1 96 ? 18.040 0.500 -20.227 1.00 92.38 96 LEU A C 1
ATOM 759 O O . LEU A 1 96 ? 18.516 1.559 -20.631 1.00 92.38 96 LEU A O 1
ATOM 763 N N . ASP A 1 97 ? 18.307 -0.004 -19.037 1.00 89.81 97 ASP A N 1
ATOM 764 C CA . ASP A 1 97 ? 18.896 0.762 -17.951 1.00 89.81 97 ASP A CA 1
ATOM 765 C C . ASP A 1 97 ? 20.251 0.177 -17.574 1.00 89.81 97 ASP A C 1
ATOM 767 O O . ASP A 1 97 ? 20.360 -1.011 -17.277 1.00 89.81 97 ASP A O 1
ATOM 771 N N . TRP A 1 98 ? 21.268 1.027 -17.510 1.00 87.88 98 TRP A N 1
ATOM 772 C CA . TRP A 1 98 ? 22.578 0.743 -16.939 1.00 87.88 98 TRP A CA 1
ATOM 773 C C . TRP A 1 98 ? 22.746 1.511 -15.642 1.00 87.88 98 TRP A C 1
ATOM 775 O O . TRP A 1 98 ? 22.968 2.722 -15.643 1.00 87.88 98 TRP A O 1
ATOM 785 N N . HIS A 1 99 ? 22.706 0.810 -14.520 1.00 83.62 99 HIS A N 1
ATOM 786 C CA . HIS A 1 99 ? 23.023 1.425 -13.241 1.00 83.62 99 HIS A CA 1
ATOM 787 C C . HIS A 1 99 ? 23.670 0.437 -12.287 1.00 83.62 99 HIS A C 1
ATOM 789 O O . HIS A 1 99 ? 23.875 -0.736 -12.605 1.00 83.62 99 HIS A O 1
ATOM 795 N N . ARG A 1 100 ? 24.018 0.957 -11.116 1.00 80.25 100 ARG A N 1
ATOM 796 C CA . ARG A 1 100 ? 24.742 0.242 -10.082 1.00 80.25 100 ARG A CA 1
ATOM 797 C C . ARG A 1 100 ? 23.859 -0.822 -9.420 1.00 80.25 100 ARG A C 1
ATOM 799 O O . ARG A 1 100 ? 22.756 -0.520 -8.970 1.00 80.25 100 ARG A O 1
ATOM 806 N N . PHE A 1 101 ? 24.379 -2.036 -9.320 1.00 76.50 101 PHE A N 1
ATOM 807 C CA . PHE A 1 101 ? 23.848 -3.181 -8.588 1.00 76.50 101 PHE A CA 1
ATOM 808 C C . PHE A 1 101 ? 24.865 -3.618 -7.552 1.00 76.50 101 PHE A C 1
ATOM 810 O O . PHE A 1 101 ? 26.062 -3.626 -7.830 1.00 76.50 101 PHE A O 1
ATOM 817 N N . ARG A 1 102 ? 24.387 -4.013 -6.374 1.00 75.88 102 ARG A N 1
ATOM 818 C CA . ARG A 1 102 ? 25.186 -4.763 -5.405 1.00 75.88 102 ARG A CA 1
ATOM 819 C C . ARG A 1 102 ? 24.842 -6.238 -5.573 1.00 75.88 102 ARG A C 1
ATOM 821 O O . ARG A 1 102 ? 23.670 -6.600 -5.472 1.00 75.88 102 ARG A O 1
ATOM 828 N N . ILE A 1 103 ? 25.831 -7.056 -5.906 1.00 79.50 103 ILE A N 1
ATOM 829 C CA . ILE A 1 103 ? 25.662 -8.487 -6.165 1.00 79.50 103 ILE A CA 1
ATOM 830 C C . ILE A 1 103 ? 26.500 -9.250 -5.150 1.00 79.50 103 ILE A C 1
ATOM 832 O O . ILE A 1 103 ? 27.685 -8.970 -4.986 1.00 79.50 103 ILE A O 1
ATOM 836 N N . SER A 1 104 ? 25.864 -10.215 -4.490 1.00 78.56 104 SER A N 1
ATOM 837 C CA . SER A 1 104 ? 26.536 -11.201 -3.651 1.00 78.56 104 SER A CA 1
ATOM 838 C C . SER A 1 104 ? 26.935 -12.395 -4.510 1.00 78.56 104 SER A C 1
ATOM 840 O O . SER A 1 104 ? 26.069 -12.969 -5.175 1.00 78.56 104 SER A O 1
ATOM 842 N N . PHE A 1 105 ? 28.215 -12.768 -4.504 1.00 72.50 105 PHE A N 1
ATOM 843 C CA . PHE A 1 105 ? 28.680 -13.966 -5.217 1.00 72.50 105 PHE A CA 1
ATOM 844 C C . PHE A 1 105 ? 28.850 -15.181 -4.322 1.00 72.50 105 PHE A C 1
ATOM 846 O O . PHE A 1 105 ? 28.702 -16.302 -4.797 1.00 72.50 105 PHE A O 1
ATOM 853 N N . GLU A 1 106 ? 29.158 -14.972 -3.045 1.00 73.69 106 GLU A N 1
ATOM 854 C CA . GLU A 1 106 ? 29.539 -16.061 -2.161 1.00 73.69 106 GLU A CA 1
ATOM 855 C C . GLU A 1 106 ? 29.209 -15.717 -0.712 1.00 73.69 106 GLU A C 1
ATOM 857 O O . GLU A 1 106 ? 29.356 -14.568 -0.280 1.00 73.69 106 GLU A O 1
ATOM 862 N N . LYS A 1 107 ? 28.733 -16.726 0.022 1.00 65.31 107 LYS A N 1
ATOM 863 C CA . LYS A 1 107 ? 28.597 -16.671 1.474 1.00 65.31 107 LYS A CA 1
ATOM 864 C C . LYS A 1 107 ? 29.901 -17.216 2.045 1.00 65.31 107 LYS A C 1
ATOM 866 O O . LYS A 1 107 ? 30.199 -18.394 1.862 1.00 65.31 107 LYS A O 1
ATOM 871 N N . LEU A 1 108 ? 30.684 -16.352 2.678 1.00 70.31 108 LEU A N 1
ATOM 872 C CA . LEU A 1 108 ? 31.897 -16.738 3.383 1.00 70.31 108 LEU A CA 1
ATOM 873 C C . LEU A 1 108 ? 31.548 -17.720 4.515 1.00 70.31 108 LEU A C 1
ATOM 875 O O . LEU A 1 108 ? 30.422 -17.695 5.022 1.00 70.31 108 LEU A O 1
ATOM 879 N N . PRO A 1 109 ? 32.502 -18.556 4.965 1.00 68.19 109 PRO A N 1
ATOM 880 C CA . PRO A 1 109 ? 32.305 -19.440 6.116 1.00 68.19 109 PRO A CA 1
ATOM 881 C C . PRO A 1 109 ? 31.876 -18.705 7.395 1.00 68.19 109 PRO A C 1
ATOM 883 O O . PRO A 1 109 ? 31.180 -19.282 8.223 1.00 68.19 109 PRO A O 1
ATOM 886 N N . SER A 1 110 ? 32.237 -17.423 7.531 1.00 79.88 110 SER A N 1
ATOM 887 C CA . SER A 1 110 ? 31.793 -16.531 8.613 1.00 79.88 110 SER A CA 1
ATOM 888 C C . SER A 1 110 ? 30.302 -16.175 8.557 1.00 79.88 110 SER A C 1
ATOM 890 O O . SER A 1 110 ? 29.779 -15.571 9.485 1.00 79.88 110 SER A O 1
ATOM 892 N N . GLY A 1 111 ? 29.608 -16.514 7.469 1.00 78.19 111 GLY A N 1
ATOM 893 C CA . GLY A 1 111 ? 28.225 -16.124 7.209 1.00 78.19 111 GLY A CA 1
ATOM 894 C C . GLY A 1 111 ? 28.078 -14.800 6.454 1.00 78.19 111 GLY A C 1
ATOM 895 O O . GLY A 1 111 ? 27.015 -14.571 5.869 1.00 78.19 111 GLY A O 1
ATOM 896 N N . GLU A 1 112 ? 29.134 -13.984 6.398 1.00 66.81 112 GLU A N 1
ATOM 897 C CA . GLU A 1 112 ? 29.179 -12.729 5.642 1.00 66.81 112 GLU A CA 1
ATOM 898 C C . GLU A 1 112 ? 29.151 -12.979 4.132 1.00 66.81 112 GLU A C 1
ATOM 900 O O . GLU A 1 112 ? 29.646 -13.990 3.632 1.00 66.81 112 GLU A O 1
ATOM 905 N N . ARG A 1 113 ? 28.575 -12.052 3.370 1.00 69.19 113 ARG A N 1
ATOM 906 C CA . ARG A 1 113 ? 28.537 -12.125 1.909 1.00 69.19 113 ARG A CA 1
ATOM 907 C C . ARG A 1 113 ? 29.522 -11.133 1.316 1.00 69.19 113 ARG A C 1
ATOM 909 O O . ARG A 1 113 ? 29.519 -9.960 1.671 1.00 69.19 113 ARG A O 1
ATOM 916 N N . VAL A 1 114 ? 30.336 -11.580 0.359 1.00 78.94 114 VAL A N 1
ATOM 917 C CA . VAL A 1 114 ? 31.167 -10.647 -0.413 1.00 78.94 114 VAL A CA 1
ATOM 918 C C . VAL A 1 114 ? 30.257 -9.905 -1.386 1.00 78.94 114 VAL A C 1
ATOM 920 O O . VAL A 1 114 ? 29.740 -10.492 -2.343 1.00 78.94 114 VAL A O 1
ATOM 923 N N . MET A 1 115 ? 30.041 -8.621 -1.108 1.00 72.56 115 MET A N 1
ATOM 924 C CA . MET A 1 115 ? 29.233 -7.731 -1.933 1.00 72.56 115 MET A CA 1
ATOM 925 C C . MET A 1 115 ? 30.125 -6.967 -2.901 1.00 72.56 115 MET A C 1
ATOM 927 O O . MET A 1 115 ? 30.936 -6.132 -2.502 1.00 72.56 115 MET A O 1
ATOM 931 N N . GLU A 1 116 ? 29.933 -7.204 -4.193 1.00 80.19 116 GLU A N 1
ATOM 932 C CA . GLU A 1 116 ? 30.584 -6.419 -5.234 1.00 80.19 116 GLU A CA 1
ATOM 933 C C . GLU A 1 116 ? 29.573 -5.536 -5.967 1.00 80.19 116 GLU A C 1
ATOM 935 O O . GLU A 1 116 ? 28.389 -5.850 -6.119 1.00 80.19 116 GLU A O 1
ATOM 940 N N . VAL A 1 117 ? 30.054 -4.375 -6.399 1.00 76.88 117 VAL A N 1
ATOM 941 C CA . VAL A 1 117 ? 29.240 -3.319 -6.987 1.00 76.88 117 VAL A CA 1
ATOM 942 C C . VAL A 1 117 ? 29.499 -3.252 -8.489 1.00 76.88 117 VAL A C 1
ATOM 944 O O . VAL A 1 117 ? 30.609 -2.929 -8.906 1.00 76.88 117 VAL A O 1
ATOM 947 N N . PHE A 1 118 ? 28.471 -3.484 -9.306 1.00 77.44 118 PHE A N 1
ATOM 948 C CA . PHE A 1 118 ? 28.580 -3.503 -10.770 1.00 77.44 118 PHE A CA 1
ATOM 949 C C . PHE A 1 118 ? 27.588 -2.579 -11.438 1.00 77.44 118 PHE A C 1
ATOM 951 O O . PHE A 1 118 ? 26.448 -2.480 -11.007 1.00 77.44 118 PHE A O 1
ATOM 958 N N . ASN A 1 119 ? 27.981 -1.987 -12.560 1.00 78.69 119 ASN A N 1
ATOM 959 C CA . ASN A 1 119 ? 27.025 -1.382 -13.476 1.00 78.69 119 ASN A CA 1
ATOM 960 C C . ASN A 1 119 ? 26.601 -2.438 -14.497 1.00 78.69 119 ASN A C 1
ATOM 962 O O . ASN A 1 119 ? 27.422 -2.847 -15.316 1.00 78.69 119 ASN A O 1
ATOM 966 N N . LEU A 1 120 ? 25.348 -2.889 -14.442 1.00 82.12 120 LEU A N 1
ATOM 967 C CA . LEU A 1 120 ? 24.830 -3.908 -15.361 1.00 82.12 120 LEU A CA 1
ATOM 968 C C . LEU A 1 120 ? 23.615 -3.387 -16.132 1.00 82.12 120 LEU A C 1
ATOM 970 O O . LEU A 1 120 ? 22.869 -2.565 -15.599 1.00 82.12 120 LEU A O 1
ATOM 974 N N . PRO A 1 121 ? 23.387 -3.869 -17.364 1.00 86.00 121 PRO A N 1
ATOM 975 C CA . PRO A 1 121 ? 22.142 -3.604 -18.061 1.00 86.00 121 PRO A CA 1
ATOM 976 C C . PRO A 1 121 ? 20.979 -4.363 -17.428 1.00 86.00 121 PRO A C 1
ATOM 978 O O . PRO A 1 121 ? 21.119 -5.522 -17.021 1.00 86.00 121 PRO A O 1
ATOM 981 N N . HIS A 1 122 ? 19.799 -3.758 -17.445 1.00 86.31 122 HIS A N 1
ATOM 982 C CA . HIS A 1 122 ? 18.536 -4.463 -17.282 1.00 86.31 122 HIS A CA 1
ATOM 983 C C . HIS A 1 122 ? 17.463 -3.867 -18.192 1.00 86.31 122 HIS A C 1
ATOM 985 O O . HIS A 1 122 ? 17.554 -2.713 -18.609 1.00 86.31 122 HIS A O 1
ATOM 991 N N . VAL A 1 123 ? 16.461 -4.679 -18.525 1.00 88.69 123 VAL A N 1
ATOM 992 C CA . VAL A 1 123 ? 15.322 -4.248 -19.342 1.00 88.69 123 VAL A CA 1
ATOM 993 C C . VAL A 1 123 ? 14.089 -4.198 -18.456 1.00 88.69 123 VAL A C 1
ATOM 995 O O . VAL A 1 123 ? 13.772 -5.175 -17.771 1.00 88.69 123 VAL A O 1
ATOM 998 N N . ASN A 1 124 ? 13.404 -3.061 -18.469 1.00 85.56 124 ASN A N 1
ATOM 999 C CA . ASN A 1 124 ? 12.198 -2.810 -17.697 1.00 85.56 124 ASN A CA 1
ATOM 1000 C C . ASN A 1 124 ? 11.036 -2.494 -18.646 1.00 85.56 124 ASN A C 1
ATOM 1002 O O . ASN A 1 124 ? 11.099 -1.545 -19.430 1.00 85.56 124 ASN A O 1
ATOM 1006 N N . ILE A 1 125 ? 9.981 -3.302 -18.566 1.00 86.00 125 ILE A N 1
ATOM 1007 C CA . ILE A 1 125 ? 8.759 -3.194 -19.365 1.00 86.00 125 ILE A CA 1
ATOM 1008 C C . ILE A 1 125 ? 7.581 -3.037 -18.384 1.00 86.00 125 ILE A C 1
ATOM 1010 O O . ILE A 1 125 ? 7.013 -4.042 -17.938 1.00 86.00 125 ILE A O 1
ATOM 1014 N N . PRO A 1 126 ? 7.222 -1.796 -17.993 1.00 72.19 126 PRO A N 1
ATOM 1015 C CA . PRO A 1 126 ? 6.282 -1.544 -16.904 1.00 72.19 126 PRO A CA 1
ATOM 1016 C C . PRO A 1 126 ? 4.882 -2.130 -17.119 1.00 72.19 126 PRO A C 1
ATOM 1018 O O . PRO A 1 126 ? 4.318 -2.655 -16.167 1.00 72.19 126 PRO A O 1
ATOM 1021 N N . ASN A 1 127 ? 4.322 -2.114 -18.341 1.00 72.00 127 ASN A N 1
ATOM 1022 C CA . ASN A 1 127 ? 2.994 -2.712 -18.600 1.00 72.00 127 ASN A CA 1
ATOM 1023 C C . ASN A 1 127 ? 2.932 -4.226 -18.390 1.00 72.00 127 ASN A C 1
ATOM 1025 O O . ASN A 1 127 ? 1.841 -4.759 -18.216 1.00 72.00 127 ASN A O 1
ATOM 1029 N N . ARG A 1 128 ? 4.066 -4.924 -18.441 1.00 69.81 128 ARG A N 1
ATOM 1030 C CA . ARG A 1 128 ? 4.128 -6.372 -18.219 1.00 69.81 128 ARG A CA 1
ATOM 1031 C C . ARG A 1 128 ? 4.618 -6.717 -16.819 1.00 69.81 128 ARG A C 1
ATOM 1033 O O . ARG A 1 128 ? 4.879 -7.886 -16.556 1.00 69.81 128 ARG A O 1
ATOM 1040 N N . SER A 1 129 ? 4.822 -5.709 -15.962 1.00 68.88 129 SER A N 1
ATOM 1041 C CA . SER A 1 129 ? 5.528 -5.851 -14.682 1.00 68.88 129 SER A CA 1
ATOM 1042 C C . SER A 1 129 ? 6.857 -6.601 -14.835 1.00 68.88 129 SER A C 1
ATOM 1044 O O . SER A 1 129 ? 7.335 -7.265 -13.917 1.00 68.88 129 SER A O 1
ATOM 1046 N N . LEU A 1 130 ? 7.462 -6.516 -16.024 1.00 68.44 130 LEU A N 1
ATOM 1047 C CA . LEU A 1 130 ? 8.572 -7.365 -16.411 1.00 68.44 130 LEU A CA 1
ATOM 1048 C C . LEU A 1 130 ? 9.863 -6.579 -16.225 1.00 68.44 130 LEU A C 1
ATOM 1050 O O . LEU A 1 130 ? 10.216 -5.709 -17.020 1.00 68.44 130 LEU A O 1
ATOM 1054 N N . LYS A 1 131 ? 10.565 -6.903 -15.140 1.00 73.19 131 LYS A N 1
ATOM 1055 C CA . LYS A 1 131 ? 11.954 -6.505 -14.911 1.00 73.19 131 LYS A CA 1
ATOM 1056 C C . LYS A 1 131 ? 12.837 -7.696 -15.238 1.00 73.19 131 LYS A C 1
ATOM 1058 O O . LYS A 1 131 ? 13.019 -8.593 -14.416 1.00 73.19 131 LYS A O 1
ATOM 1063 N N . THR A 1 132 ? 13.361 -7.725 -16.455 1.00 76.69 132 THR A N 1
ATOM 1064 C CA . THR A 1 132 ? 14.312 -8.759 -16.861 1.00 76.69 132 THR A CA 1
ATOM 1065 C C . THR A 1 132 ? 15.725 -8.337 -16.522 1.00 76.69 132 THR A C 1
ATOM 1067 O O . THR A 1 132 ? 16.183 -7.257 -16.899 1.00 76.69 132 THR A O 1
ATOM 1070 N N . TRP A 1 133 ? 16.415 -9.245 -15.840 1.00 78.50 133 TRP A N 1
ATOM 1071 C CA . TRP A 1 133 ? 17.822 -9.168 -15.482 1.00 78.50 133 TRP A CA 1
ATOM 1072 C C . TRP A 1 133 ? 18.550 -10.229 -16.310 1.00 78.50 133 TRP A C 1
ATOM 1074 O O . TRP A 1 133 ? 18.696 -11.357 -15.828 1.00 78.50 133 TRP A O 1
ATOM 1084 N N . PRO A 1 134 ? 18.971 -9.937 -17.556 1.00 73.44 134 PRO A N 1
ATOM 1085 C CA . PRO A 1 134 ? 19.526 -10.965 -18.436 1.00 73.44 134 PRO A CA 1
ATOM 1086 C C . PRO A 1 134 ? 20.677 -11.719 -17.765 1.00 73.44 134 PRO A C 1
ATOM 1088 O O . PRO A 1 134 ? 20.764 -12.937 -17.840 1.00 73.44 134 PRO A O 1
ATOM 1091 N N . TRP A 1 135 ? 21.500 -11.003 -16.997 1.00 73.62 135 TRP A N 1
ATOM 1092 C CA . TRP A 1 135 ? 22.636 -11.547 -16.257 1.00 73.62 135 TRP A CA 1
ATOM 1093 C C . TRP A 1 135 ? 22.271 -12.434 -15.056 1.00 73.62 135 TRP A C 1
ATOM 1095 O O . TRP A 1 135 ? 23.104 -13.236 -14.645 1.00 73.62 135 TRP A O 1
ATOM 1105 N N . ARG A 1 136 ? 21.054 -12.341 -14.497 1.00 70.38 136 ARG A N 1
ATOM 1106 C CA . ARG A 1 136 ? 20.585 -13.301 -13.474 1.00 70.38 136 ARG A CA 1
ATOM 1107 C C . ARG A 1 136 ? 20.146 -14.616 -14.102 1.00 70.38 136 ARG A C 1
ATOM 1109 O O . ARG A 1 136 ? 20.423 -15.673 -13.553 1.00 70.38 136 ARG A O 1
ATOM 1116 N N . GLN A 1 137 ? 19.454 -14.541 -15.237 1.00 72.25 137 GLN A N 1
ATOM 1117 C CA . GLN A 1 137 ? 18.974 -15.722 -15.964 1.00 72.25 137 GLN A CA 1
ATOM 1118 C C . GLN A 1 137 ? 20.114 -16.433 -16.699 1.00 72.25 137 GLN A C 1
ATOM 1120 O O . GLN A 1 137 ? 20.095 -17.646 -16.889 1.00 72.25 137 GLN A O 1
ATOM 1125 N N . HIS A 1 138 ? 21.139 -15.671 -17.070 1.00 72.69 138 HIS A N 1
ATOM 1126 C CA . HIS A 1 138 ? 22.289 -16.144 -17.814 1.00 72.69 138 HIS A CA 1
ATOM 1127 C C . HIS A 1 138 ? 23.579 -15.671 -17.133 1.00 72.69 138 HIS A C 1
ATOM 1129 O O . HIS A 1 138 ? 24.183 -14.691 -17.576 1.00 72.69 138 HIS A O 1
ATOM 1135 N N . PRO A 1 139 ? 24.049 -16.366 -16.078 1.00 74.69 139 PRO A N 1
ATOM 1136 C CA . PRO A 1 139 ? 25.266 -15.991 -15.351 1.00 74.69 139 PRO A CA 1
ATOM 1137 C C . PRO A 1 139 ? 26.515 -15.890 -16.240 1.00 74.69 139 PRO A C 1
ATOM 1139 O O . PRO A 1 139 ? 27.447 -15.155 -15.928 1.00 74.69 139 PRO A O 1
ATOM 1142 N N . TRP A 1 140 ? 26.540 -16.581 -17.386 1.00 79.69 140 TRP A N 1
ATOM 1143 C CA . TRP A 1 140 ? 27.619 -16.461 -18.371 1.00 79.69 140 TRP A CA 1
ATOM 1144 C C . TRP A 1 140 ? 27.716 -15.060 -18.995 1.00 79.69 140 TRP A C 1
ATOM 1146 O O . TRP A 1 140 ? 28.810 -14.663 -19.387 1.00 79.69 140 TRP A O 1
ATOM 1156 N N . LEU A 1 141 ? 26.632 -14.273 -19.028 1.00 69.81 141 LEU A N 1
ATOM 1157 C CA . LEU A 1 141 ? 26.681 -12.875 -19.470 1.00 69.81 141 LEU A CA 1
ATOM 1158 C C . LEU A 1 141 ? 27.556 -12.026 -18.551 1.00 69.81 141 LEU A C 1
ATOM 1160 O O . LEU A 1 141 ? 28.223 -11.114 -19.033 1.00 69.81 141 LEU A O 1
ATOM 1164 N N . LEU A 1 142 ? 27.628 -12.356 -17.254 1.00 72.06 142 LEU A N 1
ATOM 1165 C CA . LEU A 1 142 ? 28.608 -11.732 -16.369 1.00 72.06 142 LEU A CA 1
ATOM 1166 C C . LEU A 1 142 ? 30.015 -11.992 -16.925 1.00 72.06 142 LEU A C 1
ATOM 1168 O O . LEU A 1 142 ? 30.768 -11.058 -17.112 1.00 72.06 142 LEU A O 1
ATOM 1172 N N . ARG A 1 143 ? 30.358 -13.197 -17.384 1.00 75.38 143 ARG A N 1
ATOM 1173 C CA . ARG A 1 143 ? 31.694 -13.448 -17.967 1.00 75.38 143 ARG A CA 1
ATOM 1174 C C . ARG A 1 143 ? 32.015 -12.584 -19.199 1.00 75.38 143 ARG A C 1
ATOM 1176 O O . ARG A 1 143 ? 33.178 -12.241 -19.388 1.00 75.38 143 ARG A O 1
ATOM 1183 N N . ILE A 1 144 ? 31.014 -12.181 -19.988 1.00 69.94 144 ILE A N 1
ATOM 1184 C CA . ILE A 1 144 ? 31.191 -11.254 -21.124 1.00 69.94 144 ILE A CA 1
ATOM 1185 C C . ILE A 1 144 ? 31.456 -9.828 -20.651 1.00 69.94 144 ILE A C 1
ATOM 1187 O O . ILE A 1 144 ? 32.406 -9.194 -21.110 1.00 69.94 144 ILE A O 1
ATOM 1191 N N . PHE A 1 145 ? 30.648 -9.328 -19.713 1.00 62.00 145 PHE A N 1
ATOM 1192 C CA . PHE A 1 145 ? 30.866 -8.001 -19.128 1.00 62.00 145 PHE A CA 1
ATOM 1193 C C . PHE A 1 145 ? 32.171 -7.930 -18.317 1.00 62.00 145 PHE A C 1
ATOM 1195 O O . PHE A 1 145 ? 32.697 -6.848 -18.073 1.00 62.00 145 PHE A O 1
ATOM 1202 N N . PHE A 1 146 ? 32.716 -9.085 -17.932 1.00 63.59 146 PHE A N 1
ATOM 1203 C CA . PHE A 1 146 ? 33.927 -9.246 -17.136 1.00 63.59 146 PHE A CA 1
ATOM 1204 C C . PHE A 1 146 ? 35.151 -9.572 -18.009 1.00 63.59 146 PHE A C 1
ATOM 1206 O O . PHE A 1 146 ? 36.016 -10.357 -17.609 1.00 63.59 146 PHE A O 1
ATOM 1213 N N . TRP A 1 147 ? 35.281 -8.938 -19.180 1.00 51.38 147 TRP A N 1
ATOM 1214 C CA . TRP A 1 147 ? 36.559 -8.901 -19.897 1.00 51.38 147 TRP A CA 1
ATOM 1215 C C . TRP A 1 147 ? 37.608 -8.171 -19.036 1.00 51.38 147 TRP A C 1
ATOM 1217 O O . TRP A 1 147 ? 37.772 -6.949 -19.091 1.00 51.38 147 TRP A O 1
ATOM 1227 N N . ARG A 1 148 ? 38.307 -8.954 -18.199 1.00 50.59 148 ARG A N 1
ATOM 1228 C CA . ARG A 1 148 ? 39.374 -8.553 -17.261 1.00 50.59 148 ARG A CA 1
ATOM 1229 C C . ARG A 1 148 ? 40.364 -7.561 -17.878 1.00 50.59 148 ARG A C 1
ATOM 1231 O O . ARG A 1 148 ? 40.784 -6.625 -17.209 1.00 50.59 148 ARG A O 1
ATOM 1238 N N . SER A 1 149 ? 40.659 -7.703 -19.167 1.00 50.50 149 SER A N 1
ATOM 1239 C CA . SER A 1 149 ? 41.642 -6.890 -19.883 1.00 50.50 149 SER A CA 1
ATOM 1240 C C . SER A 1 149 ? 41.277 -5.403 -19.969 1.00 50.50 149 SER A C 1
ATOM 1242 O O . SER A 1 149 ? 42.157 -4.565 -19.802 1.00 50.50 149 SER A O 1
ATOM 1244 N N . LEU A 1 150 ? 39.999 -5.042 -20.154 1.00 48.78 150 LEU A N 1
ATOM 1245 C CA . LEU A 1 150 ? 39.593 -3.628 -20.212 1.00 48.78 150 LEU A CA 1
ATOM 1246 C C . LEU A 1 150 ? 39.528 -3.009 -18.806 1.00 48.78 150 LEU A C 1
ATOM 1248 O O . LEU A 1 150 ? 39.936 -1.864 -18.606 1.00 48.78 150 LEU A O 1
ATOM 1252 N N . ARG A 1 151 ? 39.078 -3.798 -17.817 1.00 54.19 151 ARG A N 1
ATOM 1253 C CA . ARG A 1 151 ? 39.043 -3.413 -16.397 1.00 54.19 151 ARG A CA 1
ATOM 1254 C C . ARG A 1 151 ? 40.443 -3.121 -15.877 1.00 54.19 151 ARG A C 1
ATOM 1256 O O . ARG A 1 151 ? 40.660 -2.072 -15.284 1.00 54.19 151 ARG A O 1
ATOM 1263 N N . ASP A 1 152 ? 41.397 -4.005 -16.134 1.00 50.62 152 ASP A N 1
ATOM 1264 C CA . ASP A 1 152 ? 42.759 -3.834 -15.637 1.00 50.62 152 ASP A CA 1
ATOM 1265 C C . ASP A 1 152 ? 43.516 -2.729 -16.392 1.00 50.62 152 ASP A C 1
ATOM 1267 O O . ASP A 1 152 ? 44.465 -2.172 -15.847 1.00 50.62 152 ASP A O 1
ATOM 1271 N N . CYS A 1 153 ? 43.104 -2.368 -17.613 1.00 46.31 153 CYS A N 1
ATOM 1272 C CA . CYS A 1 153 ? 43.676 -1.238 -18.353 1.00 46.31 153 CYS A CA 1
ATOM 1273 C C . CYS A 1 153 ? 43.121 0.112 -17.858 1.00 46.31 153 CYS A C 1
ATOM 1275 O O . CYS A 1 153 ? 43.890 1.032 -17.583 1.00 46.31 153 CYS A O 1
ATOM 1277 N N . LEU A 1 154 ? 41.802 0.215 -17.651 1.00 45.38 154 LEU A N 1
ATOM 1278 C CA . LEU A 1 154 ? 41.149 1.425 -17.127 1.00 45.38 154 LEU A CA 1
ATOM 1279 C C . LEU A 1 154 ? 41.453 1.661 -15.636 1.00 45.38 154 LEU A C 1
ATOM 1281 O O . LEU A 1 154 ? 41.625 2.801 -15.208 1.00 45.38 154 LEU A O 1
ATOM 1285 N N . MET A 1 155 ? 41.583 0.595 -14.842 1.00 48.19 155 MET A N 1
ATOM 1286 C CA . MET A 1 155 ? 41.887 0.693 -13.408 1.00 48.19 155 MET A CA 1
ATOM 1287 C C . MET A 1 155 ? 43.381 0.899 -13.114 1.00 48.19 155 MET A C 1
ATOM 1289 O O . MET A 1 155 ? 43.710 1.415 -12.046 1.00 48.19 155 MET A O 1
ATOM 1293 N N . ARG A 1 156 ? 44.294 0.547 -14.034 1.00 46.97 156 ARG A N 1
ATOM 1294 C CA . ARG A 1 156 ? 45.718 0.918 -13.912 1.00 46.97 156 ARG A CA 1
ATOM 1295 C C . ARG A 1 156 ? 45.914 2.425 -14.078 1.00 46.97 156 ARG A C 1
ATOM 1297 O O . ARG A 1 156 ? 46.490 3.041 -13.189 1.00 46.97 156 ARG A O 1
ATOM 1304 N N . GLY A 1 157 ? 45.276 3.039 -15.081 1.00 45.78 157 GLY A N 1
ATOM 1305 C CA . GLY A 1 157 ? 45.237 4.505 -15.203 1.00 45.78 157 GLY A CA 1
ATOM 1306 C C . GLY A 1 157 ? 44.618 5.212 -13.982 1.00 45.78 157 GLY A C 1
ATOM 1307 O O . GLY A 1 157 ? 45.052 6.295 -13.598 1.00 45.78 157 GLY A O 1
ATOM 1308 N N . TRP A 1 158 ? 43.654 4.571 -13.308 1.00 44.59 158 TRP A N 1
ATOM 1309 C CA . TRP A 1 158 ? 43.025 5.076 -12.078 1.00 44.59 158 TRP A CA 1
ATOM 1310 C C . TRP A 1 158 ? 43.960 5.062 -10.850 1.00 44.59 158 TRP A C 1
ATOM 1312 O O . TRP A 1 158 ? 43.911 5.965 -10.005 1.00 44.59 158 TRP A O 1
ATOM 1322 N N . ARG A 1 159 ? 44.824 4.045 -10.718 1.00 45.88 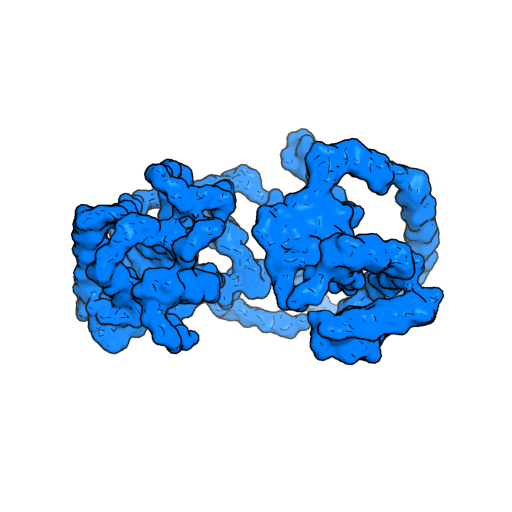159 ARG A N 1
ATOM 1323 C CA . ARG A 1 159 ? 45.782 3.946 -9.597 1.00 45.88 159 ARG A CA 1
ATOM 1324 C C . ARG A 1 159 ? 46.941 4.931 -9.741 1.00 45.88 159 ARG A C 1
ATOM 1326 O O . ARG A 1 159 ? 47.320 5.548 -8.747 1.00 45.88 159 ARG A O 1
ATOM 1333 N N . ASP A 1 160 ? 47.424 5.155 -10.959 1.00 46.72 160 ASP A N 1
ATOM 1334 C CA . ASP A 1 160 ? 48.557 6.058 -11.199 1.00 46.72 160 ASP A CA 1
ATOM 1335 C C . ASP A 1 160 ? 48.168 7.539 -11.014 1.00 46.72 160 ASP A C 1
ATOM 1337 O O . ASP A 1 160 ? 48.941 8.330 -10.472 1.00 46.72 160 ASP A O 1
ATOM 1341 N N . PHE A 1 161 ? 46.922 7.911 -11.330 1.00 41.12 161 PHE A N 1
ATOM 1342 C CA . PHE A 1 161 ? 46.416 9.272 -11.108 1.00 41.12 161 PHE A CA 1
ATOM 1343 C C . PHE A 1 161 ? 46.153 9.584 -9.620 1.00 41.12 161 PHE A C 1
ATOM 1345 O O . PHE A 1 161 ? 46.465 10.670 -9.129 1.00 41.12 161 PHE A O 1
ATOM 1352 N N . THR A 1 162 ? 45.640 8.613 -8.853 1.00 43.41 162 THR A N 1
ATOM 1353 C CA . THR A 1 162 ? 45.384 8.783 -7.407 1.00 43.41 162 THR A CA 1
ATOM 1354 C C . THR A 1 162 ? 46.662 8.761 -6.556 1.00 43.41 162 THR A C 1
ATOM 1356 O O . THR A 1 162 ? 46.685 9.349 -5.467 1.00 43.41 162 THR A O 1
ATOM 1359 N N . GLY A 1 163 ? 47.751 8.171 -7.063 1.00 40.28 163 GLY A N 1
ATOM 1360 C CA . GLY A 1 163 ? 49.083 8.247 -6.455 1.00 40.28 163 GLY A CA 1
ATOM 1361 C C . GLY A 1 163 ? 49.654 9.671 -6.414 1.00 40.28 163 GLY A C 1
ATOM 1362 O O . GLY A 1 163 ? 50.254 10.061 -5.411 1.00 40.28 163 GLY A O 1
ATOM 1363 N N . CYS A 1 164 ? 49.388 10.489 -7.439 1.00 38.28 164 CYS A N 1
ATOM 1364 C CA . CYS A 1 164 ? 49.881 11.868 -7.517 1.00 38.28 164 CYS A CA 1
ATOM 1365 C C . CYS A 1 164 ? 49.193 12.798 -6.488 1.00 38.28 164 CYS A C 1
ATOM 1367 O O . CYS A 1 164 ? 49.843 13.627 -5.849 1.00 38.28 164 CYS A O 1
ATOM 1369 N N . CYS A 1 165 ? 47.897 12.595 -6.218 1.00 39.34 165 CYS A N 1
ATOM 1370 C CA . CYS A 1 165 ? 47.150 13.387 -5.230 1.00 39.34 165 CYS A CA 1
ATOM 1371 C C . CYS A 1 165 ? 47.481 13.030 -3.765 1.00 39.34 165 CYS A C 1
ATOM 1373 O O . CYS A 1 165 ? 47.398 13.896 -2.887 1.00 39.34 165 CYS A O 1
ATOM 1375 N N . ARG A 1 166 ? 47.919 11.793 -3.473 1.00 44.22 166 ARG A N 1
ATOM 1376 C CA . ARG A 1 166 ? 48.343 11.398 -2.110 1.00 44.22 166 ARG A CA 1
ATOM 1377 C C . ARG A 1 166 ? 49.584 12.155 -1.628 1.00 44.22 166 ARG A C 1
ATOM 1379 O O . ARG A 1 166 ? 49.662 12.480 -0.443 1.00 44.22 166 ARG A O 1
ATOM 1386 N N . GLY A 1 167 ? 50.499 12.509 -2.534 1.00 44.12 167 GLY A N 1
ATOM 1387 C CA . GLY A 1 167 ? 51.691 13.302 -2.208 1.00 44.12 167 GLY A CA 1
ATOM 1388 C C . GLY A 1 167 ? 51.394 14.757 -1.816 1.00 44.12 167 GLY A C 1
ATOM 1389 O O . GLY A 1 167 ? 52.197 15.385 -1.122 1.00 44.12 167 GLY A O 1
ATOM 1390 N N . HIS A 1 168 ? 50.235 15.292 -2.218 1.00 43.06 168 HIS A N 1
ATOM 1391 C CA . HIS A 1 168 ? 49.801 16.653 -1.883 1.00 43.06 168 HIS A CA 1
ATOM 1392 C C . HIS A 1 168 ? 49.044 16.694 -0.541 1.00 43.06 168 HIS A C 1
ATOM 1394 O O . HIS A 1 168 ? 49.307 17.545 0.306 1.00 43.06 168 HIS A O 1
ATOM 1400 N N . LEU A 1 169 ? 48.195 15.692 -0.280 1.00 42.66 169 LEU A N 1
ATOM 1401 C CA . LEU A 1 169 ? 47.466 15.534 0.989 1.00 42.66 169 LEU A CA 1
ATOM 1402 C C . LEU A 1 169 ? 48.378 15.201 2.185 1.00 42.66 169 LEU A C 1
ATOM 1404 O O . LEU A 1 169 ? 48.122 15.661 3.298 1.00 42.66 169 LEU A O 1
ATOM 1408 N N . GLN A 1 170 ? 49.474 14.463 1.975 1.00 52.69 170 GLN A N 1
ATOM 1409 C CA . GLN A 1 170 ? 50.478 14.244 3.029 1.00 52.69 170 GLN A CA 1
ATOM 1410 C C . GLN A 1 170 ? 51.284 15.508 3.366 1.00 52.69 170 GLN A C 1
ATOM 1412 O O . GLN A 1 170 ? 51.693 15.665 4.516 1.00 52.69 170 GLN A O 1
ATOM 1417 N N . ARG A 1 171 ? 51.477 16.429 2.410 1.00 51.56 171 ARG A N 1
ATOM 1418 C CA . ARG A 1 171 ? 52.120 17.730 2.666 1.00 51.56 171 ARG A CA 1
ATOM 1419 C C . ARG A 1 171 ? 51.216 18.669 3.467 1.00 51.56 171 ARG A C 1
ATOM 1421 O O . ARG A 1 171 ? 51.686 19.276 4.423 1.00 51.56 171 ARG A O 1
ATOM 1428 N N . LEU A 1 172 ? 49.917 18.691 3.169 1.00 48.53 172 LEU A N 1
ATOM 1429 C CA . LEU A 1 172 ? 48.937 19.484 3.923 1.00 48.53 172 LEU A CA 1
ATOM 1430 C C . LEU A 1 172 ? 48.735 18.967 5.361 1.00 48.53 172 LEU A C 1
ATOM 1432 O O . LEU A 1 172 ? 48.658 19.764 6.293 1.00 48.53 172 LEU A O 1
ATOM 1436 N N . ARG A 1 173 ? 48.761 17.643 5.581 1.00 49.38 173 ARG A N 1
ATOM 1437 C CA . ARG A 1 173 ? 48.701 17.059 6.939 1.00 49.38 173 ARG A CA 1
ATOM 1438 C C . ARG A 1 173 ? 49.923 17.373 7.806 1.00 49.38 173 ARG A C 1
ATOM 1440 O O . ARG A 1 173 ? 49.782 17.469 9.018 1.00 49.38 173 ARG A O 1
ATOM 1447 N N . ARG A 1 174 ? 51.106 17.563 7.209 1.00 52.53 174 ARG A N 1
ATOM 1448 C CA . ARG A 1 174 ? 52.316 17.965 7.951 1.00 52.53 174 ARG A CA 1
ATOM 1449 C C . ARG A 1 174 ? 52.320 19.447 8.334 1.00 52.53 174 ARG A C 1
ATOM 1451 O O . ARG A 1 174 ? 52.990 19.796 9.295 1.00 52.53 174 ARG A O 1
ATOM 1458 N N . HIS A 1 175 ? 51.568 20.301 7.636 1.00 47.69 175 HIS A N 1
ATOM 1459 C CA . HIS A 1 175 ? 51.373 21.697 8.047 1.00 47.69 175 HIS A CA 1
ATOM 1460 C C . HIS A 1 175 ? 50.245 21.876 9.070 1.00 47.69 175 HIS A C 1
ATOM 1462 O O . HIS A 1 175 ? 50.362 22.728 9.941 1.00 47.69 175 HIS A O 1
ATOM 1468 N N . ALA A 1 176 ? 49.208 21.034 9.045 1.00 44.16 176 ALA A N 1
ATOM 1469 C CA . ALA A 1 176 ? 48.118 21.099 10.024 1.00 44.16 176 ALA A CA 1
ATOM 1470 C C . ALA A 1 176 ? 48.495 20.591 11.435 1.00 44.16 176 ALA A C 1
ATOM 1472 O O . ALA A 1 176 ? 47.799 20.891 12.397 1.00 44.16 176 ALA A O 1
ATOM 1473 N N . ALA A 1 177 ? 49.597 19.846 11.588 1.00 44.41 177 ALA A N 1
ATOM 1474 C CA . ALA A 1 177 ? 50.043 19.309 12.879 1.00 44.41 177 ALA A CA 1
ATOM 1475 C C . ALA A 1 177 ? 50.839 20.308 13.752 1.00 44.41 177 ALA A C 1
ATOM 1477 O O . ALA A 1 177 ? 51.337 19.924 14.806 1.00 44.41 177 ALA A O 1
ATOM 1478 N N . ALA A 1 178 ? 50.984 21.571 13.330 1.00 41.53 178 ALA A N 1
ATOM 1479 C CA . ALA A 1 178 ? 51.818 22.571 14.005 1.00 41.53 178 ALA A CA 1
ATOM 1480 C C . ALA A 1 178 ? 51.030 23.682 14.730 1.00 41.53 178 ALA A C 1
ATOM 1482 O O . ALA A 1 178 ? 51.610 24.701 15.097 1.00 41.53 178 ALA A O 1
ATOM 1483 N N . THR A 1 179 ? 49.720 23.530 14.949 1.00 39.47 179 THR A N 1
ATOM 1484 C CA . THR A 1 179 ? 48.924 24.560 15.641 1.00 39.47 179 THR A CA 1
ATOM 1485 C C . THR A 1 179 ? 47.923 23.918 16.603 1.00 39.47 179 THR A C 1
ATOM 1487 O O . THR A 1 179 ? 47.017 23.224 16.144 1.00 39.47 179 THR A O 1
ATOM 1490 N N . PRO A 1 180 ? 48.049 24.113 17.928 1.00 40.78 180 PRO A N 1
ATOM 1491 C CA . PRO A 1 180 ? 47.063 23.621 18.874 1.00 40.78 180 PRO A CA 1
ATOM 1492 C C . PRO A 1 180 ? 45.960 24.672 19.043 1.00 40.78 180 PRO A C 1
ATOM 1494 O O . PRO A 1 180 ? 46.182 25.728 19.629 1.00 40.78 180 PRO A O 1
ATOM 1497 N N . MET A 1 181 ? 44.755 24.378 18.560 1.00 34.06 181 MET A N 1
ATOM 1498 C CA . MET A 1 181 ? 43.537 25.004 19.072 1.00 34.06 181 MET A CA 1
ATOM 1499 C C . MET A 1 181 ? 42.521 23.924 19.419 1.00 34.06 181 MET A C 1
ATOM 1501 O O . MET A 1 181 ? 42.272 23.001 18.646 1.00 34.06 181 MET A O 1
ATOM 1505 N N . ALA A 1 182 ? 41.981 24.058 20.626 1.00 45.84 182 ALA A N 1
ATOM 1506 C CA . ALA A 1 182 ? 40.949 23.219 21.196 1.00 45.84 182 ALA A CA 1
ATOM 1507 C C . ALA A 1 182 ? 39.694 23.221 20.314 1.00 45.84 182 ALA A C 1
ATOM 1509 O O . ALA A 1 182 ? 39.137 24.277 20.019 1.00 45.84 182 ALA A O 1
ATOM 1510 N N . ALA A 1 183 ? 39.234 22.030 19.938 1.00 32.56 183 ALA A N 1
ATOM 1511 C CA . ALA A 1 183 ? 37.906 21.813 19.390 1.00 32.56 183 ALA A CA 1
ATOM 1512 C C . ALA A 1 183 ? 37.319 20.563 20.048 1.00 32.56 183 ALA A C 1
ATOM 1514 O O . ALA A 1 183 ? 37.884 19.470 19.990 1.00 32.56 183 ALA A O 1
ATOM 1515 N N . THR A 1 184 ? 36.204 20.782 20.730 1.00 36.44 184 THR A N 1
ATOM 1516 C CA . THR A 1 184 ? 35.330 19.791 21.343 1.00 36.44 184 THR A CA 1
ATOM 1517 C C . THR A 1 184 ? 34.866 18.770 20.307 1.00 36.44 184 THR A C 1
ATOM 1519 O O . THR A 1 184 ? 34.381 19.130 19.236 1.00 36.4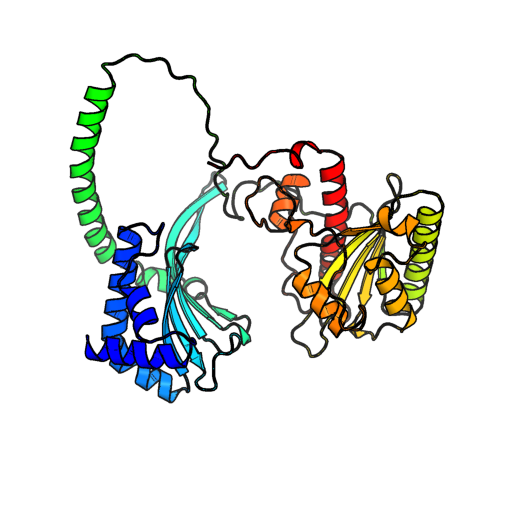4 184 THR A O 1
ATOM 1522 N N . ALA A 1 185 ? 35.027 17.488 20.631 1.00 32.81 185 ALA A N 1
ATOM 1523 C CA . ALA A 1 185 ? 34.599 16.375 19.801 1.00 32.81 185 ALA A CA 1
ATOM 1524 C C . ALA A 1 185 ? 33.067 16.256 19.822 1.00 32.81 185 ALA A C 1
ATOM 1526 O O . ALA A 1 185 ? 32.494 15.723 20.768 1.00 32.81 185 ALA A O 1
ATOM 1527 N N . ALA A 1 186 ? 32.410 16.754 18.774 1.00 31.48 186 ALA A N 1
ATOM 1528 C CA . ALA A 1 186 ? 31.073 16.311 18.405 1.00 31.48 186 ALA A CA 1
ATOM 1529 C C . ALA A 1 186 ? 31.229 15.061 17.529 1.00 31.48 186 ALA A C 1
ATOM 1531 O O . ALA A 1 186 ? 31.712 15.119 16.396 1.00 31.48 186 ALA A O 1
ATOM 1532 N N . GLU A 1 187 ? 30.889 13.912 18.099 1.00 30.55 187 GLU A N 1
ATOM 1533 C CA . GLU A 1 187 ? 30.888 12.619 17.429 1.00 30.55 187 GLU A CA 1
ATOM 1534 C C . GLU A 1 187 ? 29.698 12.567 16.456 1.00 30.55 187 GLU A C 1
ATOM 1536 O O . GLU A 1 187 ? 28.583 12.194 16.811 1.00 30.55 187 GLU A O 1
ATOM 1541 N N . VAL A 1 188 ? 29.923 12.993 15.210 1.00 26.31 188 VAL A N 1
ATOM 1542 C CA . VAL A 1 188 ? 28.943 12.868 14.123 1.00 26.31 188 VAL A CA 1
ATOM 1543 C C . VAL A 1 188 ? 28.817 11.387 13.761 1.00 26.31 188 VAL A C 1
ATOM 1545 O O . VAL A 1 188 ? 29.611 10.844 12.988 1.00 26.31 188 VAL A O 1
ATOM 1548 N N . ARG A 1 189 ? 27.807 10.711 14.319 1.00 26.91 189 ARG A N 1
ATOM 1549 C CA . ARG A 1 189 ? 27.376 9.391 13.845 1.00 26.91 189 ARG A CA 1
ATOM 1550 C C . ARG A 1 189 ? 26.676 9.552 12.500 1.00 26.91 189 ARG A C 1
ATOM 1552 O O . ARG A 1 189 ? 25.486 9.837 12.426 1.00 26.91 189 ARG A O 1
ATOM 1559 N N . PHE A 1 190 ? 27.421 9.330 11.423 1.00 24.34 190 PHE A N 1
ATOM 1560 C CA . PHE A 1 190 ? 26.844 9.060 10.110 1.00 24.34 190 PHE A CA 1
ATOM 1561 C C . PHE A 1 190 ? 26.095 7.720 10.177 1.00 24.34 190 PHE A C 1
ATOM 1563 O O . PHE A 1 190 ? 26.712 6.655 10.112 1.00 24.34 190 PHE A O 1
ATOM 1570 N N . VAL A 1 191 ? 24.767 7.757 10.312 1.00 31.84 191 VAL A N 1
ATOM 1571 C CA . VAL A 1 191 ? 23.925 6.576 10.091 1.00 31.84 191 VAL A CA 1
ATOM 1572 C C . VAL A 1 191 ? 23.939 6.296 8.593 1.00 31.84 191 VAL A C 1
ATOM 1574 O O . VAL A 1 191 ? 23.295 6.961 7.782 1.00 31.84 191 VAL A O 1
ATOM 1577 N N . GLN A 1 192 ? 24.766 5.331 8.211 1.00 32.66 192 GLN A N 1
ATOM 1578 C CA . GLN A 1 192 ? 24.812 4.796 6.865 1.00 32.66 192 GLN A CA 1
ATOM 1579 C C . GLN A 1 192 ? 23.431 4.210 6.546 1.00 32.66 192 GLN A C 1
ATOM 1581 O O . GLN A 1 192 ? 22.922 3.373 7.284 1.00 32.66 192 GLN A O 1
ATOM 1586 N N . CYS A 1 193 ? 22.821 4.657 5.447 1.00 32.84 193 CYS A N 1
ATOM 1587 C CA . CYS A 1 193 ? 21.601 4.069 4.905 1.00 32.84 193 CYS A CA 1
ATOM 1588 C C . CYS A 1 193 ? 21.911 2.609 4.520 1.00 32.84 193 CYS A C 1
ATOM 1590 O O . CYS A 1 193 ? 22.451 2.331 3.441 1.00 32.84 193 CYS A O 1
ATOM 1592 N N . LEU A 1 194 ? 21.676 1.694 5.466 1.00 38.31 194 LEU A N 1
ATOM 1593 C CA . LEU A 1 194 ? 21.830 0.256 5.302 1.00 38.31 194 LEU A CA 1
ATOM 1594 C C . LEU A 1 194 ? 20.891 -0.173 4.177 1.00 38.31 194 LEU A C 1
ATOM 1596 O O . LEU A 1 194 ? 19.672 -0.051 4.266 1.00 38.31 194 LEU A O 1
ATOM 1600 N N . SER A 1 195 ? 21.472 -0.642 3.075 1.00 42.72 195 SER A N 1
ATOM 1601 C CA . SER A 1 195 ? 20.702 -1.291 2.021 1.00 42.72 195 SER A CA 1
ATOM 1602 C C . SER A 1 195 ? 19.937 -2.469 2.625 1.00 42.72 195 SER A C 1
ATOM 1604 O O . SER A 1 195 ? 20.549 -3.258 3.335 1.00 42.72 195 SER A O 1
ATOM 1606 N N . ASP A 1 196 ? 18.647 -2.594 2.292 1.00 45.47 196 ASP A N 1
ATOM 1607 C CA . ASP A 1 196 ? 17.604 -3.507 2.817 1.00 45.47 196 ASP A CA 1
ATOM 1608 C C . ASP A 1 196 ? 17.925 -5.023 2.956 1.00 45.47 196 ASP A C 1
ATOM 1610 O O . ASP A 1 196 ? 17.017 -5.827 3.201 1.00 45.47 196 ASP A O 1
ATOM 1614 N N . GLN A 1 197 ? 19.169 -5.461 2.771 1.00 43.34 197 GLN A N 1
ATOM 1615 C CA . GLN A 1 197 ? 19.571 -6.864 2.667 1.00 43.34 197 GLN A CA 1
ATOM 1616 C C . GLN A 1 197 ? 20.605 -7.346 3.696 1.00 43.34 197 GLN A C 1
ATOM 1618 O O . GLN A 1 197 ? 20.807 -8.556 3.742 1.00 43.34 197 GLN A O 1
ATOM 1623 N N . GLU A 1 198 ? 21.239 -6.506 4.518 1.00 55.16 198 GLU A N 1
ATOM 1624 C CA . GLU A 1 198 ? 22.330 -6.979 5.393 1.00 55.16 198 GLU A CA 1
ATOM 1625 C C . GLU A 1 198 ? 22.216 -6.436 6.824 1.00 55.16 198 GLU A C 1
ATOM 1627 O O . GLU A 1 198 ? 22.098 -5.230 6.995 1.00 55.16 198 GLU A O 1
ATOM 1632 N N . GLU A 1 199 ? 22.199 -7.375 7.792 1.00 49.28 199 GLU A N 1
ATOM 1633 C CA . GLU A 1 199 ? 22.655 -7.302 9.207 1.00 49.28 199 GLU A CA 1
ATOM 1634 C C . GLU A 1 199 ? 21.781 -7.983 10.278 1.00 49.28 199 GLU A C 1
ATOM 1636 O O . GLU A 1 199 ? 22.137 -7.939 11.447 1.00 49.28 199 GLU A O 1
ATOM 1641 N N . PHE A 1 200 ? 20.703 -8.706 9.946 1.00 59.81 200 PHE A N 1
ATOM 1642 C CA . PHE A 1 200 ? 19.942 -9.412 10.996 1.00 59.81 200 PHE A CA 1
ATOM 1643 C C . PHE A 1 200 ? 19.412 -10.790 10.567 1.00 59.81 200 PHE A C 1
ATOM 1645 O O . PHE A 1 200 ? 18.208 -10.940 10.347 1.00 59.81 200 PHE A O 1
ATOM 1652 N N . PRO A 1 201 ? 20.286 -11.803 10.404 1.00 60.75 201 PRO A N 1
ATOM 1653 C CA . PRO A 1 201 ? 19.870 -13.160 10.038 1.00 60.75 201 PRO A CA 1
ATOM 1654 C C . PRO A 1 201 ? 18.969 -13.840 11.084 1.00 60.75 201 PRO A C 1
ATOM 1656 O O . PRO A 1 201 ? 18.281 -14.793 10.730 1.00 60.75 201 PRO A O 1
ATOM 1659 N N . ASP A 1 202 ? 18.925 -13.322 12.317 1.00 85.44 202 ASP A N 1
ATOM 1660 C CA . ASP A 1 202 ? 18.284 -13.989 13.457 1.00 85.44 202 ASP A CA 1
ATOM 1661 C C . ASP A 1 202 ? 16.948 -13.367 13.896 1.00 85.44 202 ASP A C 1
ATOM 1663 O O . ASP A 1 202 ? 16.363 -13.810 14.884 1.00 85.44 202 ASP A O 1
ATOM 1667 N N . LEU A 1 203 ? 16.433 -12.344 13.198 1.00 89.06 203 LEU A N 1
ATOM 1668 C CA . LEU A 1 203 ? 15.122 -11.794 13.563 1.00 89.06 203 LEU A CA 1
ATOM 1669 C C . LEU A 1 203 ? 14.000 -12.753 13.144 1.00 89.06 203 LEU A C 1
ATOM 1671 O O . LEU A 1 203 ? 14.003 -13.240 12.007 1.00 89.06 203 LEU A O 1
ATOM 1675 N N . PRO A 1 204 ? 13.009 -12.993 14.019 1.00 95.56 204 PRO A N 1
ATOM 1676 C CA . PRO A 1 204 ? 11.875 -13.838 13.687 1.00 95.56 204 PRO A CA 1
ATOM 1677 C C . PRO A 1 204 ? 11.037 -13.218 12.560 1.00 95.56 204 PRO A C 1
ATOM 1679 O O . PRO A 1 204 ? 10.995 -11.998 12.373 1.00 95.56 204 PRO A O 1
ATOM 1682 N N . LEU A 1 205 ? 10.339 -14.066 11.802 1.00 95.25 205 LEU A N 1
ATOM 1683 C CA . LEU A 1 205 ? 9.275 -13.601 10.912 1.00 95.25 205 LEU A CA 1
ATOM 1684 C C . LEU A 1 205 ? 8.151 -12.998 11.758 1.00 95.25 205 LEU A C 1
ATOM 1686 O O . LEU A 1 205 ? 7.761 -13.580 12.770 1.00 95.25 205 LEU A O 1
ATOM 1690 N N . LEU A 1 206 ? 7.622 -11.851 11.330 1.00 96.69 206 LEU A N 1
ATOM 1691 C CA . LEU A 1 206 ? 6.462 -11.256 11.978 1.00 96.69 206 LEU A CA 1
ATOM 1692 C C . LEU A 1 206 ? 5.269 -12.207 11.816 1.00 96.69 206 LEU A C 1
ATOM 1694 O O . LEU A 1 206 ? 4.900 -12.562 10.696 1.00 96.69 206 LEU A O 1
ATOM 1698 N N . GLY A 1 207 ? 4.684 -12.616 12.938 1.00 96.88 207 GLY A N 1
ATOM 1699 C CA . GLY A 1 207 ? 3.497 -13.463 12.993 1.00 96.88 207 GLY A CA 1
ATOM 1700 C C . GLY A 1 207 ? 2.329 -12.761 13.676 1.00 96.88 207 GLY A C 1
ATOM 1701 O O . GLY A 1 207 ? 2.500 -11.737 14.346 1.00 96.88 207 GLY A O 1
ATOM 1702 N N . LEU A 1 208 ? 1.132 -13.315 13.497 1.00 96.81 208 LEU A N 1
ATOM 1703 C CA . LEU A 1 208 ? -0.046 -12.930 14.268 1.00 96.81 208 LEU A CA 1
ATOM 1704 C C . LEU A 1 208 ? 0.148 -13.370 15.733 1.00 96.81 208 LEU A C 1
ATOM 1706 O O . LEU A 1 208 ? 0.605 -14.480 15.999 1.00 96.81 208 LEU A O 1
ATOM 1710 N N . GLU A 1 209 ? -0.179 -12.492 16.675 1.00 93.69 209 GLU A N 1
ATOM 1711 C CA . GLU A 1 209 ? -0.050 -12.641 18.132 1.00 93.69 209 GLU A CA 1
ATOM 1712 C C . GLU A 1 209 ? -1.426 -12.880 18.783 1.00 93.69 209 GLU A C 1
ATOM 1714 O O . GLU A 1 209 ? -1.731 -12.383 19.865 1.00 93.69 209 GLU A O 1
ATOM 1719 N N . GLY A 1 210 ? -2.285 -13.641 18.102 1.00 94.62 210 GLY A N 1
ATOM 1720 C CA . GLY A 1 210 ? -3.636 -13.958 18.572 1.00 94.62 210 GLY A CA 1
ATOM 1721 C C . GLY A 1 210 ? -4.734 -13.067 17.998 1.00 94.62 210 GLY A C 1
ATOM 1722 O O . GLY A 1 210 ? -5.862 -13.125 18.488 1.00 94.62 210 GLY A O 1
ATOM 1723 N N . GLU A 1 211 ? -4.446 -12.267 16.965 1.00 97.19 211 GLU A N 1
ATOM 1724 C CA . GLU A 1 211 ? -5.490 -11.527 16.260 1.00 97.19 211 GLU A CA 1
ATOM 1725 C C . GLU A 1 211 ? -6.575 -12.458 15.715 1.00 97.19 211 GLU A C 1
ATOM 1727 O O . GLU A 1 211 ? -6.305 -13.503 15.115 1.00 97.19 211 GLU A O 1
ATOM 1732 N N . GLN A 1 212 ? -7.828 -12.034 15.868 1.00 97.81 212 GLN A N 1
ATOM 1733 C CA . GLN A 1 212 ? -8.960 -12.743 15.290 1.00 97.81 212 GLN A CA 1
ATOM 1734 C C . GLN A 1 212 ? -9.119 -12.335 13.824 1.00 97.81 212 GLN A C 1
ATOM 1736 O O . GLN A 1 212 ? -9.641 -11.258 13.535 1.00 97.81 212 GLN A O 1
ATOM 1741 N N . VAL A 1 213 ? -8.709 -13.203 12.900 1.00 98.50 213 VAL A N 1
ATOM 1742 C CA . VAL A 1 213 ? -8.882 -12.974 11.459 1.00 98.50 213 VAL A CA 1
ATOM 1743 C C . VAL A 1 213 ? -10.258 -13.462 11.006 1.00 98.50 213 VAL A C 1
ATOM 1745 O O . VAL A 1 213 ? -10.604 -14.628 11.189 1.00 98.50 213 VAL A O 1
ATOM 1748 N N . VAL A 1 214 ? -11.040 -12.572 10.400 1.00 98.62 214 VAL A N 1
ATOM 1749 C CA . VAL A 1 214 ? -12.386 -12.839 9.882 1.00 98.62 214 VAL A CA 1
ATOM 1750 C C . VAL A 1 214 ? -12.412 -12.543 8.387 1.00 98.62 214 VAL A C 1
ATOM 1752 O O . VAL A 1 214 ? -12.140 -11.420 7.961 1.00 98.62 214 VAL A O 1
ATOM 1755 N N . TYR A 1 215 ? -12.761 -13.546 7.585 1.00 98.44 215 TYR A N 1
ATOM 1756 C CA . TYR A 1 215 ? -13.015 -13.366 6.159 1.00 98.44 215 TYR A CA 1
ATOM 1757 C C . TYR A 1 215 ? -14.454 -12.875 5.956 1.00 98.44 215 TYR A C 1
ATOM 1759 O O . TYR A 1 215 ? -15.376 -13.393 6.585 1.00 98.44 215 TYR A O 1
ATOM 1767 N N . VAL A 1 216 ? -14.640 -11.834 5.143 1.00 98.50 216 VAL A N 1
ATOM 1768 C CA . VAL A 1 216 ? -15.950 -11.219 4.882 1.00 98.50 216 VAL A CA 1
ATOM 1769 C C . VAL A 1 216 ? -16.279 -11.380 3.402 1.00 98.50 216 VAL A C 1
ATOM 1771 O O . VAL A 1 216 ? -16.060 -10.472 2.599 1.00 98.50 216 VAL A O 1
ATOM 1774 N N . ASP A 1 217 ? -16.773 -12.564 3.059 1.00 97.62 217 ASP A N 1
ATOM 1775 C CA . ASP A 1 217 ? -17.264 -12.964 1.734 1.00 97.62 217 ASP A CA 1
ATOM 1776 C C . ASP A 1 217 ? -18.747 -13.381 1.746 1.00 97.62 217 ASP A C 1
ATOM 1778 O O . ASP A 1 217 ? -19.353 -13.548 0.688 1.00 97.62 217 ASP A O 1
ATOM 1782 N N . ASP A 1 218 ? -19.350 -13.500 2.932 1.00 97.56 218 ASP A N 1
ATOM 1783 C CA . ASP A 1 218 ? -20.738 -13.904 3.125 1.00 97.56 218 ASP A CA 1
ATOM 1784 C C . ASP A 1 218 ? -21.465 -13.104 4.233 1.00 97.56 218 ASP A C 1
ATOM 1786 O O . ASP A 1 218 ? -20.955 -12.139 4.815 1.00 97.56 218 ASP A O 1
ATOM 1790 N N . ALA A 1 219 ? -22.705 -13.507 4.527 1.00 97.75 219 ALA A N 1
ATOM 1791 C CA . ALA A 1 219 ? -23.538 -12.873 5.548 1.00 97.75 219 ALA A CA 1
ATOM 1792 C C . ALA A 1 219 ? -23.024 -13.090 6.985 1.00 97.75 219 ALA A C 1
ATOM 1794 O O . ALA A 1 219 ? -23.290 -12.257 7.856 1.00 97.75 219 ALA A O 1
ATOM 1795 N N . LEU A 1 220 ? -22.300 -14.182 7.255 1.00 98.19 220 LEU A N 1
ATOM 1796 C CA . LEU A 1 220 ? -21.746 -14.472 8.579 1.00 98.19 220 LEU A CA 1
ATOM 1797 C C . LEU A 1 220 ? -20.532 -13.578 8.865 1.00 98.19 220 LEU A C 1
ATOM 1799 O O . LEU A 1 220 ? -20.424 -12.999 9.956 1.00 98.19 220 LEU A O 1
ATOM 1803 N N . GLY A 1 221 ? -19.659 -13.411 7.870 1.00 98.31 221 GLY A N 1
ATOM 1804 C CA . GLY A 1 221 ? -18.568 -12.442 7.898 1.00 98.31 221 GLY A CA 1
ATOM 1805 C C . GLY A 1 221 ? -19.089 -11.012 8.057 1.00 98.31 221 GLY A C 1
ATOM 1806 O O . GLY A 1 221 ? -18.600 -10.269 8.913 1.00 98.31 221 GLY A O 1
ATOM 1807 N N . GLU A 1 222 ? -20.143 -10.637 7.319 1.00 98.62 222 GLU A N 1
ATOM 1808 C CA . GLU A 1 222 ? -20.784 -9.324 7.478 1.00 98.62 222 GLU A CA 1
ATOM 1809 C C . GLU A 1 222 ? -21.341 -9.135 8.895 1.00 98.62 222 GLU A C 1
ATOM 1811 O O . GLU A 1 222 ? -21.129 -8.083 9.501 1.00 98.62 222 GLU A O 1
ATOM 1816 N N . ALA A 1 223 ? -22.032 -10.136 9.449 1.00 98.50 223 ALA A N 1
ATOM 1817 C CA . ALA A 1 223 ? -22.570 -10.065 10.806 1.00 98.50 223 ALA A CA 1
ATOM 1818 C C . ALA A 1 223 ? -21.459 -9.884 11.854 1.00 98.50 223 ALA A C 1
ATOM 1820 O O . ALA A 1 223 ? -21.606 -9.079 12.777 1.00 98.50 223 ALA A O 1
ATOM 1821 N N . SER A 1 224 ? -20.325 -10.566 11.675 1.00 98.38 224 SER A N 1
ATOM 1822 C CA . SER A 1 224 ? -19.141 -10.418 12.530 1.00 98.38 224 SER A CA 1
ATOM 1823 C C . SER A 1 224 ? -18.547 -9.009 12.449 1.00 98.38 224 SER A C 1
ATOM 1825 O O . SER A 1 224 ? -18.267 -8.398 13.486 1.00 98.38 224 SER A O 1
ATOM 1827 N N . LEU A 1 225 ? -18.421 -8.456 11.237 1.00 98.62 225 LEU A N 1
ATOM 1828 C CA . LEU A 1 225 ? -17.979 -7.074 11.031 1.00 98.62 225 LEU A CA 1
ATOM 1829 C C . LEU A 1 225 ? -18.951 -6.079 11.678 1.00 98.62 225 LEU A C 1
ATOM 1831 O O . LEU A 1 225 ? -18.528 -5.198 12.422 1.00 98.62 225 LEU A O 1
ATOM 1835 N N . ALA A 1 226 ? -20.256 -6.244 11.459 1.00 98.56 226 ALA A N 1
ATOM 1836 C CA . ALA A 1 226 ? -21.289 -5.380 12.025 1.00 98.56 226 ALA A CA 1
ATOM 1837 C C . ALA A 1 226 ? -21.270 -5.381 13.562 1.00 98.56 226 ALA A C 1
ATOM 1839 O O . ALA A 1 226 ? -21.368 -4.319 14.181 1.00 98.56 226 ALA A O 1
ATOM 1840 N N . ALA A 1 227 ? -21.101 -6.554 14.181 1.00 98.25 227 ALA A N 1
ATOM 1841 C CA . ALA A 1 227 ? -20.991 -6.678 15.631 1.00 98.25 227 ALA A CA 1
ATOM 1842 C C . ALA A 1 227 ? -19.775 -5.911 16.174 1.00 98.25 227 ALA A C 1
ATOM 1844 O O . ALA A 1 227 ? -19.899 -5.179 17.160 1.00 98.25 227 ALA A O 1
ATOM 1845 N N . ARG A 1 228 ? -18.615 -6.005 15.507 1.00 97.62 228 ARG A N 1
ATOM 1846 C CA . ARG A 1 228 ? -17.415 -5.260 15.926 1.00 97.62 228 ARG A CA 1
ATOM 1847 C C . ARG A 1 228 ? -17.519 -3.767 15.677 1.00 97.62 228 ARG A C 1
ATOM 1849 O O . ARG A 1 228 ? -17.126 -2.994 16.546 1.00 97.62 228 ARG A O 1
ATOM 1856 N N . VAL A 1 229 ? -18.139 -3.346 14.582 1.00 98.06 229 VAL A N 1
ATOM 1857 C CA . VAL A 1 229 ? -18.446 -1.931 14.338 1.00 98.06 229 VAL A CA 1
ATOM 1858 C C . VAL A 1 229 ? -19.360 -1.362 15.432 1.00 98.06 229 VAL A C 1
ATOM 1860 O O . VAL A 1 229 ? -19.113 -0.265 15.935 1.00 98.06 229 VAL A O 1
ATOM 1863 N N . ALA A 1 230 ? -20.376 -2.114 15.867 1.00 97.69 230 ALA A N 1
ATOM 1864 C CA . ALA A 1 230 ? -21.269 -1.688 16.944 1.00 97.69 230 ALA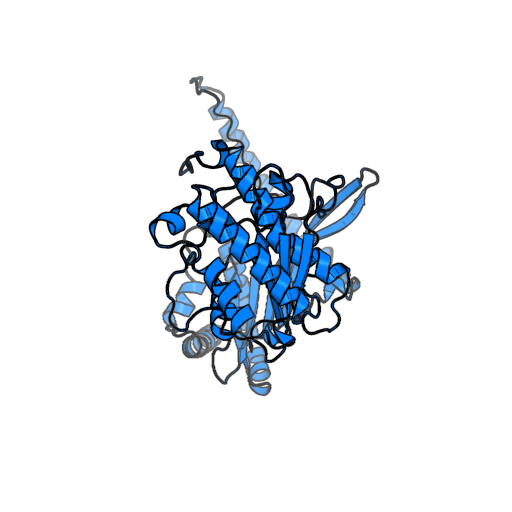 A CA 1
ATOM 1865 C C . ALA A 1 230 ? -20.541 -1.536 18.294 1.00 97.69 230 ALA A C 1
ATOM 1867 O O . ALA A 1 230 ? -20.761 -0.548 19.002 1.00 97.69 230 ALA A O 1
ATOM 1868 N N . GLN A 1 231 ? -19.647 -2.470 18.631 1.00 96.56 231 GLN A N 1
ATOM 1869 C CA . GLN A 1 231 ? -18.810 -2.393 19.836 1.00 96.56 231 GLN A CA 1
ATOM 1870 C C . GLN A 1 231 ? -17.831 -1.215 19.779 1.00 96.56 231 GLN A C 1
ATOM 1872 O O . GLN A 1 231 ? -17.730 -0.449 20.738 1.00 96.56 231 GLN A O 1
ATOM 1877 N N . ALA A 1 232 ? -17.172 -1.014 18.636 1.00 96.75 232 ALA A N 1
ATOM 1878 C CA . ALA A 1 232 ? -16.272 0.110 18.404 1.00 96.75 232 ALA A CA 1
ATOM 1879 C C . ALA A 1 232 ? -16.996 1.459 18.571 1.00 96.75 232 ALA A C 1
ATOM 1881 O O . ALA A 1 232 ? -16.502 2.368 19.244 1.00 96.75 232 ALA A O 1
ATOM 1882 N N . ALA A 1 233 ? -18.219 1.568 18.045 1.00 96.88 233 ALA A N 1
ATOM 1883 C CA . ALA A 1 233 ? -19.063 2.743 18.229 1.00 96.88 233 ALA A CA 1
ATOM 1884 C C . ALA A 1 233 ? -19.464 2.953 19.703 1.00 96.88 233 ALA A C 1
ATOM 1886 O O . ALA A 1 233 ? -19.475 4.088 20.182 1.00 96.88 233 ALA A O 1
ATOM 1887 N N . ALA A 1 234 ? -19.775 1.880 20.442 1.00 96.12 234 ALA A N 1
ATOM 1888 C CA . ALA A 1 234 ? -20.080 1.961 21.872 1.00 96.12 234 ALA A CA 1
ATOM 1889 C C . ALA A 1 234 ? -18.875 2.450 22.691 1.00 96.12 234 ALA A C 1
ATOM 1891 O O . ALA A 1 234 ? -19.030 3.358 23.508 1.00 96.12 234 ALA A O 1
ATOM 1892 N N . ARG A 1 235 ? -17.674 1.932 22.403 1.00 95.31 235 ARG A N 1
ATOM 1893 C CA . ARG A 1 235 ? -16.415 2.372 23.024 1.00 95.31 235 ARG A CA 1
ATOM 1894 C C . ARG A 1 235 ? -16.136 3.853 22.774 1.00 95.31 235 ARG A C 1
ATOM 1896 O O . ARG A 1 235 ? -15.750 4.578 23.688 1.00 95.31 235 ARG A O 1
ATOM 1903 N N . LEU A 1 236 ? -16.355 4.328 21.550 1.00 96.25 236 LEU A N 1
ATOM 1904 C CA . LEU A 1 236 ? -16.212 5.747 21.226 1.00 96.25 236 LEU A CA 1
ATOM 1905 C C . LEU A 1 236 ? -17.215 6.619 22.001 1.00 96.25 236 LEU A C 1
ATOM 1907 O O . LEU A 1 236 ? -16.835 7.667 22.531 1.00 96.25 236 LEU A O 1
ATOM 1911 N N . ARG A 1 237 ? -18.474 6.184 22.132 1.00 95.75 237 ARG A N 1
ATOM 1912 C CA . ARG A 1 237 ? -19.478 6.899 22.941 1.00 95.75 237 ARG A CA 1
ATOM 1913 C C . ARG A 1 237 ? -19.116 6.946 24.426 1.00 95.75 237 ARG A C 1
ATOM 1915 O O . ARG A 1 237 ? -19.389 7.949 25.071 1.00 95.75 237 ARG A O 1
ATOM 1922 N N . SER A 1 238 ? -18.453 5.918 24.954 1.00 95.50 238 SER A N 1
ATOM 1923 C CA . SER A 1 238 ? -18.041 5.854 26.362 1.00 95.50 238 SER A CA 1
ATOM 1924 C C . SER A 1 238 ? -16.720 6.572 26.675 1.00 95.50 238 SER A C 1
ATOM 1926 O O . SER A 1 238 ? -16.130 6.324 27.722 1.00 95.50 238 SER A O 1
ATOM 1928 N N . GLY A 1 239 ? -16.203 7.417 25.778 1.00 95.88 239 GLY A N 1
ATOM 1929 C CA . GLY A 1 239 ? -14.946 8.142 26.013 1.00 95.88 239 GLY A CA 1
ATOM 1930 C C . GLY A 1 239 ? -13.676 7.418 25.541 1.00 95.88 239 GLY A C 1
ATOM 1931 O O . GLY A 1 239 ? -12.598 8.007 25.567 1.00 95.88 239 GLY A O 1
ATOM 1932 N N . GLY A 1 240 ? -13.778 6.184 25.038 1.00 95.75 240 GLY A N 1
ATOM 1933 C CA . GLY A 1 240 ? -12.629 5.419 24.551 1.00 95.75 240 GLY A CA 1
ATOM 1934 C C . GLY A 1 240 ? -12.029 5.949 23.242 1.00 95.75 240 GLY A C 1
ATOM 1935 O O . GLY A 1 240 ? -12.640 6.751 22.533 1.00 95.75 240 GLY A O 1
ATOM 1936 N N . VAL A 1 241 ? -10.826 5.470 22.925 1.00 95.56 241 VAL A N 1
ATOM 1937 C CA . VAL A 1 241 ? -10.139 5.684 21.640 1.00 95.56 241 VAL A CA 1
ATOM 1938 C C . VAL A 1 241 ? -10.335 4.453 20.766 1.00 95.56 241 VAL A C 1
ATOM 1940 O O . VAL A 1 241 ? -10.216 3.335 21.259 1.00 95.56 241 VAL A O 1
ATOM 1943 N N . LEU A 1 242 ? -10.622 4.647 19.483 1.00 97.31 242 LEU A N 1
ATOM 1944 C CA . LEU A 1 242 ? -10.669 3.584 18.484 1.00 97.31 242 LEU A CA 1
ATOM 1945 C C . LEU A 1 242 ? -9.528 3.785 17.495 1.00 97.31 242 LEU A C 1
ATOM 1947 O O . LEU A 1 242 ? -9.351 4.889 16.984 1.00 97.31 242 LEU A O 1
ATOM 1951 N N . ARG A 1 243 ? -8.801 2.713 17.191 1.00 98.12 243 ARG A N 1
ATOM 1952 C CA . ARG A 1 243 ? -7.823 2.697 16.105 1.00 98.12 243 ARG A CA 1
ATOM 1953 C C . ARG A 1 243 ? -8.233 1.659 15.080 1.00 98.12 243 ARG A C 1
ATOM 1955 O O . ARG A 1 243 ? -8.527 0.518 15.438 1.00 98.12 243 ARG A O 1
ATOM 1962 N N . VAL A 1 244 ? -8.243 2.075 13.823 1.00 98.50 244 VAL A N 1
ATOM 1963 C CA . VAL A 1 244 ? -8.491 1.215 12.670 1.00 98.50 244 VAL A CA 1
ATOM 1964 C C . VAL A 1 244 ? -7.285 1.327 11.759 1.00 98.50 244 VAL A C 1
ATOM 1966 O O . VAL A 1 244 ? -6.974 2.417 11.296 1.00 98.50 244 VAL A O 1
ATOM 1969 N N . ALA A 1 245 ? -6.596 0.227 11.501 1.00 98.69 245 ALA A N 1
ATOM 1970 C CA . ALA A 1 245 ? -5.569 0.176 10.475 1.00 98.69 245 ALA A CA 1
ATOM 1971 C C . ALA A 1 245 ? -6.140 -0.407 9.189 1.00 98.69 245 ALA A C 1
ATOM 1973 O O . ALA A 1 245 ? -6.911 -1.367 9.238 1.00 98.69 245 ALA A O 1
ATOM 1974 N N . LEU A 1 246 ? -5.755 0.169 8.054 1.00 98.44 246 LEU A N 1
ATOM 1975 C CA . LEU A 1 246 ? -6.165 -0.301 6.741 1.00 98.44 246 LEU A CA 1
ATOM 1976 C C . LEU A 1 246 ? -4.963 -0.646 5.874 1.00 98.44 246 LEU A C 1
ATOM 1978 O O . LEU A 1 246 ? -3.926 0.015 5.940 1.00 98.44 246 LEU A O 1
ATOM 1982 N N . ASP A 1 247 ? -5.175 -1.633 5.021 1.00 98.50 247 ASP A N 1
ATOM 1983 C CA . ASP A 1 247 ? -4.375 -1.869 3.828 1.00 98.50 247 ASP A CA 1
ATOM 1984 C C . ASP A 1 247 ? -5.302 -2.343 2.696 1.00 98.50 247 ASP A C 1
ATOM 1986 O O . ASP A 1 247 ? -6.514 -2.515 2.914 1.00 98.50 247 ASP A O 1
ATOM 1990 N N . ALA A 1 248 ? -4.772 -2.503 1.483 1.00 98.38 248 ALA A N 1
ATOM 1991 C CA . ALA A 1 248 ? -5.536 -2.993 0.343 1.00 98.38 248 ALA A CA 1
ATOM 1992 C C . ALA A 1 248 ? -4.685 -3.838 -0.614 1.00 98.38 248 ALA A C 1
ATOM 1994 O O . ALA A 1 248 ? -3.542 -3.516 -0.915 1.00 98.38 248 ALA A O 1
ATOM 1995 N N . GLU A 1 249 ? -5.297 -4.868 -1.205 1.00 98.19 249 GLU A N 1
ATOM 1996 C CA . GLU A 1 249 ? -4.665 -5.677 -2.252 1.00 98.19 249 GLU A CA 1
ATOM 1997 C C . GLU A 1 249 ? -5.461 -5.664 -3.552 1.00 98.19 249 GLU A C 1
ATOM 1999 O O . GLU A 1 249 ? -6.700 -5.662 -3.580 1.00 98.19 249 GLU A O 1
ATOM 2004 N N . TRP A 1 250 ? -4.743 -5.671 -4.673 1.00 96.81 250 TRP A N 1
ATOM 2005 C CA . TRP A 1 250 ? -5.328 -5.593 -6.009 1.00 96.81 250 TRP A CA 1
ATOM 2006 C C . TRP A 1 250 ? -4.577 -6.456 -7.022 1.00 96.81 250 TRP A C 1
ATOM 2008 O O . TRP A 1 250 ? -3.386 -6.727 -6.901 1.00 96.81 250 TRP A O 1
ATOM 2018 N N . GLY A 1 251 ? -5.294 -6.879 -8.063 1.00 90.12 251 GLY A N 1
ATOM 2019 C CA . GLY A 1 251 ? -4.747 -7.681 -9.156 1.00 90.12 251 GLY A CA 1
ATOM 2020 C C . GLY A 1 251 ? -4.598 -6.908 -10.467 1.00 90.12 251 GLY A C 1
ATOM 2021 O O . GLY A 1 251 ? -4.798 -5.696 -10.542 1.00 90.12 251 GLY A O 1
ATOM 2022 N N . SER A 1 252 ? -4.276 -7.646 -11.528 1.00 84.25 252 SER A N 1
ATOM 2023 C CA . SER A 1 252 ? -4.262 -7.175 -12.921 1.00 84.25 252 SER A CA 1
ATOM 2024 C C . SER A 1 252 ? -5.647 -7.145 -13.586 1.00 84.25 252 SER A C 1
ATOM 2026 O O . SER A 1 252 ? -5.761 -6.761 -14.749 1.00 84.25 252 SER A O 1
ATOM 2028 N N . GLY A 1 253 ? -6.684 -7.596 -12.879 1.00 83.44 253 GLY A N 1
ATOM 2029 C CA . GLY A 1 253 ? -8.052 -7.702 -13.373 1.00 83.44 253 GLY A CA 1
ATOM 2030 C C . GLY A 1 253 ? -8.787 -6.365 -13.472 1.00 83.44 253 GLY A C 1
ATOM 2031 O O . GLY A 1 253 ? -8.252 -5.318 -13.109 1.00 83.44 253 GLY A O 1
ATOM 2032 N N . PRO A 1 254 ? -10.046 -6.391 -13.946 1.00 83.88 254 PRO A N 1
ATOM 2033 C CA . PRO A 1 254 ? -10.852 -5.183 -14.116 1.00 83.88 254 PRO A CA 1
ATOM 2034 C C . PRO A 1 254 ? -11.322 -4.581 -12.786 1.00 83.88 254 PRO A C 1
ATOM 2036 O O . PRO A 1 254 ? -11.677 -3.405 -12.739 1.00 83.88 254 PRO A O 1
ATOM 2039 N N . ALA A 1 255 ? -11.346 -5.374 -11.710 1.00 90.25 255 ALA A N 1
ATOM 2040 C CA . ALA A 1 255 ? -11.735 -4.897 -10.393 1.00 90.25 255 ALA A CA 1
ATOM 2041 C C . ALA A 1 255 ? -10.666 -3.934 -9.838 1.00 90.25 255 ALA A C 1
ATOM 2043 O O . ALA A 1 255 ? -9.486 -4.294 -9.786 1.00 90.25 255 ALA A O 1
ATOM 2044 N N . PRO A 1 256 ? -11.050 -2.729 -9.381 1.00 93.06 256 PRO A N 1
ATOM 2045 C CA . PRO A 1 256 ? -10.098 -1.759 -8.844 1.00 93.06 256 PRO A CA 1
ATOM 2046 C C . PRO A 1 256 ? -9.495 -2.202 -7.505 1.00 93.06 256 PRO A C 1
ATOM 2048 O O . PRO A 1 256 ? -8.449 -1.685 -7.120 1.00 93.06 256 PRO A O 1
ATOM 2051 N N . LEU A 1 257 ? -10.131 -3.142 -6.806 1.00 97.06 257 LEU A N 1
ATOM 2052 C CA . LEU A 1 257 ? -9.700 -3.667 -5.518 1.00 97.06 257 LEU A CA 1
ATOM 2053 C C . LEU A 1 257 ? -10.088 -5.147 -5.431 1.00 97.06 257 LEU A C 1
ATOM 2055 O O . LEU A 1 257 ? -11.188 -5.508 -5.849 1.00 97.06 257 LEU A O 1
ATOM 2059 N N . ALA A 1 258 ? -9.189 -5.995 -4.931 1.00 98.19 258 ALA A N 1
ATOM 2060 C CA . ALA A 1 258 ? -9.431 -7.432 -4.788 1.00 98.19 258 ALA A CA 1
ATOM 2061 C C . ALA A 1 258 ? -9.685 -7.835 -3.331 1.00 98.19 258 ALA A C 1
ATOM 2063 O O . ALA A 1 258 ? -10.507 -8.715 -3.081 1.00 98.19 258 ALA A O 1
ATOM 2064 N N . LEU A 1 259 ? -9.010 -7.190 -2.380 1.00 98.69 259 LEU A N 1
ATOM 2065 C CA . LEU A 1 259 ? -9.172 -7.426 -0.949 1.00 98.69 259 LEU A CA 1
ATOM 2066 C C . LEU A 1 259 ? -8.987 -6.102 -0.198 1.00 98.69 259 LEU A C 1
ATOM 2068 O O . LEU A 1 259 ? -8.105 -5.321 -0.548 1.00 98.69 259 LEU A O 1
ATOM 2072 N N . LEU A 1 260 ? -9.819 -5.858 0.810 1.00 98.75 260 LEU A N 1
ATOM 2073 C CA . LEU A 1 260 ? -9.656 -4.756 1.761 1.00 98.75 260 LEU A CA 1
ATOM 2074 C C . LEU A 1 260 ? -9.356 -5.342 3.138 1.00 98.75 260 LEU A C 1
ATOM 2076 O O . LEU A 1 260 ? -10.100 -6.209 3.603 1.00 98.75 260 LEU A O 1
ATOM 2080 N N . GLN A 1 261 ? -8.299 -4.866 3.791 1.00 98.75 261 GLN A N 1
ATOM 2081 C CA . GLN A 1 261 ? -7.912 -5.305 5.127 1.00 98.75 261 GLN A CA 1
ATOM 2082 C C . GLN A 1 261 ? -8.200 -4.210 6.151 1.00 98.75 261 GLN A C 1
ATOM 2084 O O . GLN A 1 261 ? -7.818 -3.059 5.957 1.00 98.75 261 GLN A O 1
ATOM 2089 N N . LEU A 1 262 ? -8.881 -4.566 7.241 1.00 98.88 262 LEU A N 1
ATOM 2090 C CA . LEU A 1 262 ? -9.215 -3.654 8.336 1.00 98.88 262 LEU A CA 1
ATOM 2091 C C . LEU A 1 262 ? -8.870 -4.306 9.675 1.00 98.88 262 LEU A C 1
ATOM 2093 O O . LEU A 1 262 ? -9.558 -5.233 10.100 1.00 98.88 262 LEU A O 1
ATOM 2097 N N . ALA A 1 263 ? -7.842 -3.812 10.360 1.00 98.75 263 ALA A N 1
ATOM 2098 C CA . ALA A 1 263 ? -7.502 -4.238 11.713 1.00 98.75 263 ALA A CA 1
ATOM 2099 C C . ALA A 1 263 ? -8.062 -3.246 12.741 1.00 98.75 263 ALA A C 1
ATOM 2101 O O . ALA A 1 263 ? -7.811 -2.044 12.654 1.00 98.75 263 ALA A O 1
ATOM 2102 N N . LEU A 1 264 ? -8.836 -3.737 13.707 1.00 98.44 264 LEU A N 1
ATOM 2103 C CA . LEU A 1 264 ? -9.486 -2.942 14.749 1.00 98.44 264 LEU A CA 1
ATOM 2104 C C . LEU A 1 264 ? -8.849 -3.244 16.107 1.00 98.44 264 LEU A C 1
ATOM 2106 O O . LEU A 1 264 ? -8.818 -4.397 16.538 1.00 98.44 264 LEU A O 1
ATOM 2110 N N . ASP A 1 265 ? -8.391 -2.193 16.784 1.00 96.31 265 ASP A N 1
ATOM 2111 C CA . ASP A 1 265 ? -7.880 -2.249 18.156 1.00 96.31 265 ASP A CA 1
ATOM 2112 C C . ASP A 1 265 ? -9.038 -2.302 19.169 1.00 96.31 265 ASP A C 1
ATOM 2114 O O . ASP A 1 265 ? -9.890 -1.405 19.195 1.00 96.31 265 ASP A O 1
ATOM 2118 N N . HIS A 1 266 ? -9.039 -3.305 20.051 1.00 90.56 266 HIS A N 1
ATOM 2119 C CA . HIS A 1 266 ? -10.032 -3.468 21.128 1.00 90.56 266 HIS A CA 1
ATOM 2120 C C . HIS A 1 266 ? -9.583 -2.860 22.460 1.00 90.56 266 HIS A C 1
ATOM 2122 O O . HIS A 1 266 ? -10.371 -2.749 23.398 1.00 90.56 266 HIS A O 1
ATOM 2128 N N . GLY A 1 267 ? -8.353 -2.353 22.521 1.00 87.19 267 GLY A N 1
ATOM 2129 C CA . GLY A 1 267 ? -7.732 -1.832 23.726 1.00 87.19 267 GLY A CA 1
ATOM 2130 C C . GLY A 1 267 ? -6.681 -2.788 24.292 1.00 87.19 267 GLY A C 1
ATOM 2131 O O . GLY A 1 267 ? -6.409 -3.843 23.732 1.00 87.19 267 GLY A O 1
ATOM 2132 N N . PRO A 1 268 ? -6.066 -2.426 25.426 1.00 82.56 268 PRO A N 1
ATOM 2133 C CA . PRO A 1 268 ? -4.835 -3.061 25.898 1.00 82.56 268 PRO A CA 1
ATOM 2134 C C . PRO A 1 268 ? -4.979 -4.518 26.367 1.00 82.56 268 PRO A C 1
ATOM 2136 O O . PRO A 1 268 ? -3.967 -5.160 26.619 1.00 82.56 268 PRO A O 1
ATOM 2139 N N . GLN A 1 269 ? -6.202 -5.028 26.535 1.00 84.69 269 GLN A N 1
ATOM 2140 C CA . GLN A 1 269 ? -6.461 -6.356 27.110 1.00 84.69 269 GLN A CA 1
ATOM 2141 C C . GLN A 1 269 ? -6.982 -7.379 26.095 1.00 84.69 269 GLN A C 1
ATOM 2143 O O . GLN A 1 269 ? -7.083 -8.557 26.431 1.00 84.69 269 GLN A O 1
ATOM 2148 N N . GLU A 1 270 ? -7.306 -6.958 24.873 1.00 90.69 270 GLU A N 1
ATOM 2149 C CA . GLU A 1 270 ? -7.898 -7.827 23.857 1.00 90.69 270 GLU A CA 1
ATOM 2150 C C . GLU A 1 270 ? -7.094 -7.749 22.552 1.00 90.69 270 GLU A C 1
ATOM 2152 O O . GLU A 1 270 ? -6.754 -6.650 22.108 1.00 90.69 270 GLU A O 1
ATOM 2157 N N . PRO A 1 271 ? -6.784 -8.894 21.916 1.00 93.81 271 PRO A N 1
ATOM 2158 C CA . PRO A 1 271 ? -6.068 -8.903 20.647 1.00 93.81 271 PRO A CA 1
ATOM 2159 C C . PRO A 1 271 ? -6.933 -8.287 19.548 1.00 93.81 271 PRO A C 1
ATOM 2161 O O . PRO A 1 271 ? -8.148 -8.468 19.537 1.00 93.81 271 PRO A O 1
ATOM 2164 N N . ALA A 1 272 ? -6.315 -7.596 18.592 1.00 97.12 272 ALA A N 1
ATOM 2165 C CA . ALA A 1 272 ? -7.042 -6.949 17.504 1.00 97.12 272 ALA A CA 1
ATOM 2166 C C . ALA A 1 272 ? -7.883 -7.946 16.680 1.00 97.12 272 ALA A C 1
ATOM 2168 O O . ALA A 1 272 ? -7.527 -9.116 16.516 1.00 97.12 272 ALA A O 1
ATOM 2169 N N . SER A 1 273 ? -8.988 -7.473 16.102 1.00 98.38 273 SER A N 1
ATOM 2170 C CA . SER A 1 273 ? -9.698 -8.218 15.051 1.00 98.38 273 SER A CA 1
ATOM 2171 C C . SER A 1 273 ? -9.271 -7.711 13.684 1.00 98.38 273 SER A C 1
ATOM 2173 O O . SER A 1 273 ? -9.259 -6.502 13.465 1.00 98.38 273 SER A O 1
ATOM 2175 N N . VAL A 1 274 ? -8.988 -8.618 12.753 1.00 98.75 274 VAL A N 1
ATOM 2176 C CA . VAL A 1 274 ? -8.626 -8.282 11.375 1.00 98.75 274 VAL A CA 1
ATOM 2177 C C . VAL A 1 274 ? -9.698 -8.795 10.429 1.00 98.75 274 VAL A C 1
ATOM 2179 O O . VAL A 1 274 ? -9.960 -9.992 10.367 1.00 98.75 274 VAL A O 1
ATOM 2182 N N . PHE A 1 275 ? -10.309 -7.894 9.674 1.00 98.81 275 PHE A N 1
ATOM 2183 C CA . PHE A 1 275 ? -11.308 -8.217 8.667 1.00 98.81 275 PHE A CA 1
ATOM 2184 C C . PHE A 1 275 ? -10.685 -8.179 7.283 1.00 98.81 275 PHE A C 1
ATOM 2186 O O . PHE A 1 275 ? -10.095 -7.174 6.891 1.00 98.81 275 PHE A O 1
ATOM 2193 N N . LEU A 1 276 ? -10.848 -9.269 6.543 1.00 98.81 276 LEU A N 1
ATOM 2194 C CA . LEU A 1 276 ? -10.417 -9.408 5.159 1.00 98.81 276 LEU A CA 1
ATOM 2195 C C . LEU A 1 276 ? -11.668 -9.426 4.277 1.00 98.81 276 LEU A C 1
ATOM 2197 O O . LEU A 1 276 ? -12.325 -10.458 4.145 1.00 98.81 276 LEU A O 1
ATOM 2201 N N . VAL A 1 277 ? -12.028 -8.271 3.722 1.00 98.75 277 VAL A N 1
ATOM 2202 C CA . VAL A 1 277 ? -13.254 -8.098 2.934 1.00 98.75 277 VAL A CA 1
ATOM 2203 C C . VAL A 1 277 ? -12.994 -8.471 1.484 1.00 98.75 277 VAL A C 1
ATOM 2205 O O . VAL A 1 277 ? -12.216 -7.802 0.795 1.00 98.75 277 VAL A O 1
ATOM 2208 N N . ASP A 1 278 ? -13.650 -9.534 1.017 1.00 98.62 278 ASP A N 1
ATOM 2209 C CA . ASP A 1 278 ? -13.518 -10.003 -0.357 1.00 98.62 278 ASP A CA 1
ATOM 2210 C C . ASP A 1 278 ? -14.266 -9.077 -1.320 1.00 98.62 278 ASP A C 1
ATOM 2212 O O . ASP A 1 278 ? -15.469 -9.198 -1.555 1.00 98.62 278 ASP A O 1
ATOM 2216 N N . MET A 1 279 ? -13.524 -8.168 -1.945 1.00 98.31 279 MET A N 1
ATOM 2217 C CA . MET A 1 279 ? -14.087 -7.205 -2.887 1.00 98.31 279 MET A CA 1
ATOM 2218 C C . MET A 1 279 ? -14.536 -7.854 -4.207 1.00 98.31 279 MET A C 1
ATOM 2220 O O . MET A 1 279 ? -15.320 -7.256 -4.946 1.00 98.31 279 MET A O 1
ATOM 2224 N N . LEU A 1 280 ? -14.090 -9.082 -4.501 1.00 97.31 280 LEU A N 1
ATOM 2225 C CA . LEU A 1 280 ? -14.501 -9.848 -5.683 1.00 97.31 280 LEU A CA 1
ATOM 2226 C C . LEU A 1 280 ? -15.782 -10.655 -5.443 1.00 97.31 280 LEU A C 1
ATOM 2228 O O . LEU A 1 280 ? -16.511 -10.921 -6.402 1.00 97.31 280 LEU A O 1
ATOM 2232 N N . ALA A 1 281 ? -16.107 -10.959 -4.183 1.00 96.75 281 ALA A N 1
ATOM 2233 C CA . ALA A 1 281 ? -17.375 -11.576 -3.782 1.00 96.75 281 ALA A CA 1
ATOM 2234 C C . ALA A 1 281 ? -18.577 -10.614 -3.867 1.00 96.75 281 ALA A C 1
ATOM 2236 O O . ALA A 1 281 ? -19.704 -11.010 -3.584 1.00 96.75 281 ALA A O 1
ATOM 2237 N N . ARG A 1 282 ? -18.357 -9.365 -4.310 1.00 95.75 282 ARG A N 1
ATOM 2238 C CA . ARG A 1 282 ? -19.361 -8.290 -4.401 1.00 95.75 282 ARG A CA 1
ATOM 2239 C C . ARG A 1 282 ? -20.008 -8.016 -3.034 1.00 95.75 282 ARG A C 1
ATOM 2241 O O . ARG A 1 282 ? -21.185 -8.333 -2.849 1.00 95.75 282 ARG A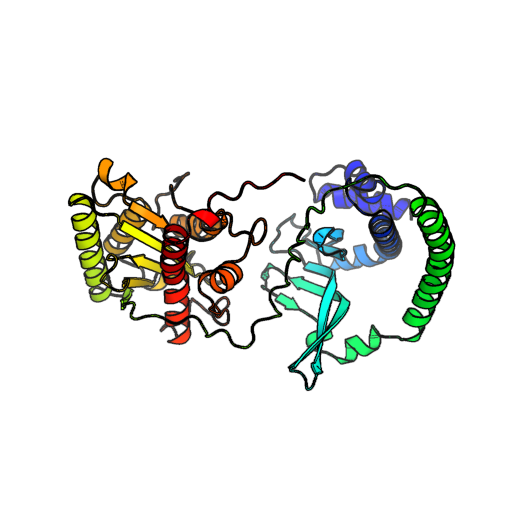 O 1
ATOM 2248 N N . PRO A 1 283 ? -19.257 -7.403 -2.098 1.00 97.62 283 PRO A N 1
ATOM 2249 C CA . PRO A 1 283 ? -19.760 -7.077 -0.769 1.00 97.62 283 PRO A CA 1
ATOM 2250 C C . PRO A 1 283 ? -21.098 -6.344 -0.832 1.00 97.62 283 PRO A C 1
ATOM 2252 O O . PRO A 1 283 ? -21.336 -5.527 -1.729 1.00 97.62 283 PRO A O 1
ATOM 2255 N N . SER A 1 284 ? -21.969 -6.615 0.137 1.00 98.25 284 SER A N 1
ATOM 2256 C CA . SER A 1 284 ? -23.277 -5.973 0.179 1.00 98.25 284 SER A CA 1
ATOM 2257 C C . SER A 1 284 ? -23.131 -4.458 0.390 1.00 98.25 284 SER A C 1
ATOM 2259 O O . SER A 1 284 ? -22.126 -3.964 0.915 1.00 98.25 284 SER A O 1
ATOM 2261 N N . ALA A 1 285 ? -24.177 -3.697 0.060 1.00 98.19 285 ALA A N 1
ATOM 2262 C CA . ALA A 1 285 ? -24.217 -2.265 0.362 1.00 98.19 285 ALA A CA 1
ATOM 2263 C C . ALA A 1 285 ? -23.999 -1.979 1.861 1.00 98.19 285 ALA A C 1
ATOM 2265 O O . ALA A 1 285 ? -23.379 -0.976 2.218 1.00 98.19 285 ALA A O 1
ATOM 2266 N N . ARG A 1 286 ? -24.458 -2.887 2.732 1.00 98.50 286 ARG A N 1
ATOM 2267 C CA . ARG A 1 286 ? -24.260 -2.801 4.179 1.00 98.50 286 ARG A CA 1
ATOM 2268 C C . ARG A 1 286 ? -22.804 -3.050 4.560 1.00 98.50 286 ARG A C 1
ATOM 2270 O O . ARG A 1 286 ? -22.266 -2.268 5.339 1.00 98.50 286 ARG A O 1
ATOM 2277 N N . THR A 1 287 ? -22.140 -4.054 3.983 1.00 98.69 287 THR A N 1
ATOM 2278 C CA . THR A 1 287 ? -20.698 -4.275 4.195 1.00 98.69 287 THR A CA 1
ATOM 2279 C C . THR A 1 287 ? -19.889 -3.031 3.815 1.00 98.69 287 THR A C 1
ATOM 2281 O O . THR A 1 287 ? -19.062 -2.562 4.600 1.00 98.69 287 THR A O 1
ATOM 2284 N N . LEU A 1 288 ? -20.167 -2.444 2.644 1.00 98.50 288 LEU A N 1
ATOM 2285 C CA . LEU A 1 288 ? -19.486 -1.232 2.177 1.00 98.50 288 LEU A CA 1
ATOM 2286 C C . LEU A 1 288 ? -19.758 -0.029 3.091 1.00 98.50 288 LEU A C 1
ATOM 2288 O O . LEU A 1 288 ? -18.847 0.749 3.369 1.00 98.50 288 LEU A O 1
ATOM 2292 N N . GLN A 1 289 ? -20.990 0.116 3.590 1.00 98.25 289 GLN A N 1
ATOM 2293 C CA . GLN A 1 289 ? -21.345 1.164 4.549 1.00 98.25 289 GLN A CA 1
ATOM 2294 C C . GLN A 1 289 ? -20.578 1.016 5.870 1.00 98.25 289 GLN A C 1
ATOM 2296 O O . GLN A 1 289 ? -20.063 2.010 6.375 1.00 98.25 289 GLN A O 1
ATOM 2301 N N . LEU A 1 290 ? -20.458 -0.202 6.403 1.00 98.62 290 LEU A N 1
ATOM 2302 C CA . LEU A 1 290 ? -19.696 -0.474 7.627 1.00 98.62 290 LEU A CA 1
ATOM 2303 C C . LEU A 1 290 ? -18.210 -0.124 7.452 1.00 98.62 290 LEU A C 1
ATOM 2305 O O . LEU A 1 290 ? -17.635 0.568 8.292 1.00 98.62 290 LEU A O 1
ATOM 2309 N N . CYS A 1 291 ? -17.608 -0.528 6.327 1.00 98.62 291 CYS A N 1
ATOM 2310 C CA . CYS A 1 291 ? -16.227 -0.167 5.991 1.00 98.62 291 CYS A CA 1
ATOM 2311 C C . CYS A 1 291 ? -16.060 1.355 5.894 1.00 98.62 291 CYS A C 1
ATOM 2313 O O . CYS A 1 291 ? -15.126 1.921 6.457 1.00 98.62 291 CYS A O 1
ATOM 2315 N N . ARG A 1 292 ? -16.995 2.042 5.228 1.00 98.19 292 ARG A N 1
ATOM 2316 C CA . ARG A 1 292 ? -16.977 3.504 5.097 1.00 98.19 292 ARG A CA 1
ATOM 2317 C C . ARG A 1 292 ? -17.048 4.206 6.449 1.00 98.19 292 ARG A C 1
ATOM 2319 O O . ARG A 1 292 ? -16.277 5.129 6.677 1.00 98.19 292 ARG A O 1
ATOM 2326 N N . GLN A 1 293 ? -17.925 3.762 7.346 1.00 97.31 293 GLN A N 1
ATOM 2327 C CA . GLN A 1 293 ? -18.069 4.366 8.672 1.00 97.31 293 GLN A CA 1
ATOM 2328 C C . GLN A 1 293 ? -16.792 4.245 9.513 1.00 97.31 293 GLN A C 1
ATOM 2330 O O . GLN A 1 293 ? -16.449 5.181 10.241 1.00 97.31 293 GLN A O 1
ATOM 2335 N N . LEU A 1 294 ? -16.077 3.119 9.392 1.00 98.00 294 LEU A N 1
ATOM 2336 C CA . LEU A 1 294 ? -14.750 2.946 9.985 1.00 98.00 294 LEU A CA 1
ATOM 2337 C C . LEU A 1 294 ? -13.753 3.941 9.371 1.00 98.00 294 LEU A C 1
ATOM 2339 O O . LEU A 1 294 ? -13.143 4.729 10.084 1.00 98.00 294 LEU A O 1
ATOM 2343 N N . LEU A 1 295 ? -13.646 3.975 8.043 1.00 98.06 295 LEU A N 1
ATOM 2344 C CA . LEU A 1 295 ? -12.632 4.771 7.345 1.00 98.06 295 LEU A CA 1
ATOM 2345 C C . LEU A 1 295 ? -12.870 6.291 7.375 1.00 98.06 295 LEU A C 1
ATOM 2347 O O . LEU A 1 295 ? -11.910 7.054 7.284 1.00 98.06 295 LEU A O 1
ATOM 2351 N N . LEU A 1 296 ? -14.120 6.747 7.494 1.00 96.62 296 LEU A N 1
ATOM 2352 C CA . LEU A 1 296 ? -14.488 8.172 7.541 1.00 96.62 296 LEU A CA 1
ATOM 2353 C C . LEU A 1 296 ? -14.712 8.707 8.958 1.00 96.62 296 LEU A C 1
ATOM 2355 O O . LEU A 1 296 ? -15.057 9.873 9.129 1.00 96.62 296 LEU A O 1
ATOM 2359 N N . ARG A 1 297 ? -14.480 7.880 9.982 1.00 96.00 297 ARG A N 1
ATOM 2360 C CA . ARG A 1 297 ? -14.611 8.259 11.396 1.00 96.00 297 ARG A CA 1
ATOM 2361 C C . ARG A 1 297 ? -16.041 8.642 11.815 1.00 96.00 297 ARG A C 1
ATOM 2363 O O . ARG A 1 297 ? -16.233 9.454 12.715 1.00 96.00 297 ARG A O 1
ATOM 2370 N N . GLU A 1 298 ? -17.050 8.002 11.223 1.00 94.12 298 GLU A N 1
ATOM 2371 C CA . GLU A 1 298 ? -18.473 8.389 11.343 1.00 94.12 298 GLU A CA 1
ATOM 2372 C C . GLU A 1 298 ? -19.263 7.618 12.424 1.00 94.12 298 GLU A C 1
ATOM 2374 O O . GLU A 1 298 ? -20.477 7.756 12.539 1.00 94.12 298 GLU A O 1
ATOM 2379 N N . LEU A 1 299 ? -18.603 6.790 13.240 1.00 92.94 299 LEU A N 1
ATOM 2380 C CA . LEU A 1 299 ? -19.285 5.822 14.115 1.00 92.94 299 LEU A CA 1
ATOM 2381 C C . LEU A 1 299 ? -20.065 6.399 15.306 1.00 92.94 299 LEU A C 1
ATOM 2383 O O . LEU A 1 299 ? -20.995 5.755 15.795 1.00 92.94 299 LEU A O 1
ATOM 2387 N N . ALA A 1 300 ? -19.662 7.551 15.837 1.00 92.25 300 ALA A N 1
ATOM 2388 C CA . ALA A 1 300 ? -20.178 8.051 17.116 1.00 92.25 300 ALA A CA 1
ATOM 2389 C C . ALA A 1 300 ? -20.323 9.583 17.160 1.00 92.25 300 ALA A C 1
ATOM 2391 O O . ALA A 1 300 ? -20.303 10.182 18.232 1.00 92.25 300 ALA A O 1
ATOM 2392 N N . GLY A 1 301 ? -20.489 10.208 15.992 1.00 91.06 301 GLY A N 1
ATOM 2393 C CA . GLY A 1 301 ? -20.663 11.653 15.857 1.00 91.06 301 GLY A CA 1
ATOM 2394 C C . GLY A 1 301 ? -19.356 12.464 15.912 1.00 91.06 301 GLY A C 1
ATOM 2395 O O . GLY A 1 301 ? -18.273 11.898 16.083 1.00 91.06 301 GLY A O 1
ATOM 2396 N N . PRO A 1 302 ? -19.445 13.799 15.755 1.00 90.38 302 PRO A N 1
ATOM 2397 C CA . PRO A 1 302 ? -18.280 14.665 15.545 1.00 90.38 302 PRO A CA 1
ATOM 2398 C C . PRO A 1 302 ? -17.293 14.699 16.717 1.00 90.38 302 PRO A C 1
ATOM 2400 O O . PRO A 1 302 ? -16.085 14.660 16.504 1.00 90.38 302 PRO A O 1
ATOM 2403 N N . GLU A 1 303 ? -17.782 14.715 17.960 1.00 90.25 303 GLU A N 1
ATOM 2404 C CA . GLU A 1 303 ? -16.922 14.743 19.155 1.00 90.25 303 GLU A CA 1
ATOM 2405 C C . GLU A 1 303 ? -16.086 13.466 19.299 1.00 90.25 303 GLU A C 1
ATOM 2407 O O . GLU A 1 303 ? -14.935 13.493 19.737 1.00 90.25 303 GLU A O 1
ATOM 2412 N N . ALA A 1 304 ? -16.654 12.325 18.908 1.00 93.00 304 ALA A N 1
ATOM 2413 C CA . ALA A 1 304 ? -15.957 11.051 18.939 1.00 93.00 304 ALA A CA 1
ATOM 2414 C C . ALA A 1 304 ? -14.951 10.898 17.793 1.00 93.00 304 ALA A C 1
ATOM 2416 O O . ALA A 1 304 ? -13.996 10.134 17.936 1.00 93.00 304 ALA A O 1
ATOM 2417 N N . ALA A 1 305 ? -15.124 11.628 16.684 1.00 92.50 305 ALA A N 1
ATOM 2418 C CA . ALA A 1 305 ? -14.233 11.539 15.533 1.00 92.50 305 ALA A CA 1
ATOM 2419 C C . ALA A 1 305 ? -12.780 11.821 15.935 1.00 92.50 305 ALA A C 1
ATOM 2421 O O . ALA A 1 305 ? -11.892 11.082 15.519 1.00 92.50 305 ALA A O 1
ATOM 2422 N N . ALA A 1 306 ? -12.528 12.794 16.821 1.00 93.19 306 ALA A N 1
ATOM 2423 C CA . ALA A 1 306 ? -11.190 13.116 17.335 1.00 93.19 306 ALA A CA 1
ATOM 2424 C C . ALA A 1 306 ? -10.483 11.932 18.027 1.00 93.19 306 ALA A C 1
ATOM 2426 O O . ALA A 1 306 ? -9.258 11.861 18.010 1.00 93.19 306 ALA A O 1
ATOM 2427 N N . ARG A 1 307 ? -11.247 10.983 18.581 1.00 95.81 307 ARG A N 1
ATOM 2428 C CA . ARG A 1 307 ? -10.758 9.770 19.261 1.00 95.81 307 ARG A CA 1
ATOM 2429 C C . ARG A 1 307 ? -10.796 8.525 18.372 1.00 95.81 307 ARG A C 1
ATOM 2431 O O . ARG A 1 307 ? -10.530 7.426 18.845 1.00 95.81 307 ARG A O 1
ATOM 2438 N N . HIS A 1 308 ? -11.145 8.686 17.103 1.00 96.81 308 HIS A N 1
ATOM 2439 C CA . HIS A 1 308 ? -11.123 7.634 16.101 1.00 96.81 308 HIS A CA 1
ATOM 2440 C C . HIS A 1 308 ? -9.939 7.878 15.162 1.00 96.81 308 HIS A C 1
ATOM 2442 O O . HIS A 1 308 ? -9.978 8.784 14.334 1.00 96.81 308 HIS A O 1
ATOM 2448 N N . GLU A 1 309 ? -8.882 7.088 15.301 1.00 97.62 309 GLU A N 1
ATOM 2449 C CA . GLU A 1 309 ? -7.705 7.130 14.436 1.00 97.62 309 GLU A CA 1
ATOM 2450 C C . GLU A 1 309 ? -7.849 6.106 13.307 1.00 97.62 309 GLU A C 1
ATOM 2452 O O . GLU A 1 309 ? -8.157 4.941 13.558 1.00 97.62 309 GLU A O 1
ATOM 2457 N N . VAL A 1 310 ? -7.579 6.532 12.074 1.00 98.38 310 VAL A N 1
ATOM 2458 C CA . VAL A 1 310 ? -7.442 5.630 10.927 1.00 98.38 310 VAL A CA 1
ATOM 2459 C C . VAL A 1 310 ? -5.985 5.657 10.485 1.00 98.38 310 VAL A C 1
ATOM 2461 O O . VAL A 1 310 ? -5.465 6.724 10.159 1.00 98.38 310 VAL A O 1
ATOM 2464 N N . LEU A 1 311 ? -5.326 4.506 10.525 1.00 98.62 311 LEU A N 1
ATOM 2465 C CA . LEU A 1 311 ? -3.912 4.322 10.221 1.00 98.62 311 LEU A CA 1
ATOM 2466 C C . LEU A 1 311 ? -3.768 3.692 8.839 1.00 98.62 311 LEU A C 1
ATOM 2468 O O . LEU A 1 311 ? -4.483 2.745 8.511 1.00 98.62 311 LEU A O 1
ATOM 2472 N N . ALA A 1 312 ? -2.817 4.182 8.058 1.00 98.31 312 ALA A N 1
ATOM 2473 C CA . ALA A 1 312 ? -2.468 3.607 6.768 1.00 98.31 312 ALA A CA 1
ATOM 2474 C C . ALA A 1 312 ? -0.968 3.777 6.495 1.00 98.31 312 ALA A C 1
ATOM 2476 O O . ALA A 1 312 ? -0.273 4.481 7.233 1.00 98.31 312 ALA A O 1
ATOM 2477 N N . PHE A 1 313 ? -0.470 3.160 5.424 1.00 98.00 313 PHE A N 1
ATOM 2478 C CA . PHE A 1 313 ? 0.922 3.292 5.004 1.00 98.00 313 PHE A CA 1
ATOM 2479 C C . PHE A 1 313 ? 1.015 3.671 3.524 1.00 98.00 313 PHE A C 1
ATOM 2481 O O . PHE A 1 313 ? 0.736 2.857 2.653 1.00 98.00 313 PHE A O 1
ATOM 2488 N N . SER A 1 314 ? 1.433 4.902 3.222 1.00 96.50 314 SER A N 1
ATOM 2489 C CA . SER A 1 314 ? 1.448 5.446 1.855 1.00 96.50 314 SER A CA 1
ATOM 2490 C C . SER A 1 314 ? 0.080 5.358 1.130 1.00 96.50 314 SER A C 1
ATOM 2492 O O . SER A 1 314 ? 0.016 4.938 -0.030 1.00 96.50 314 SER A O 1
ATOM 2494 N N . PRO A 1 315 ? -1.033 5.810 1.754 1.00 96.62 315 PRO A N 1
ATOM 2495 C CA . PRO A 1 315 ? -2.410 5.457 1.375 1.00 96.62 315 PRO A CA 1
ATOM 2496 C C . PRO A 1 315 ? -2.899 5.992 0.027 1.00 96.62 315 PRO A C 1
ATOM 2498 O O . PRO A 1 315 ? -4.065 5.829 -0.324 1.00 96.62 315 PRO A O 1
ATOM 2501 N N . LYS A 1 316 ? -2.070 6.712 -0.733 1.00 94.62 316 LYS A N 1
ATOM 2502 C CA . LYS A 1 316 ? -2.509 7.418 -1.944 1.00 94.62 316 LYS A CA 1
ATOM 2503 C C . LYS A 1 316 ? -3.140 6.470 -2.969 1.00 94.62 316 LYS A C 1
ATOM 2505 O O . LYS A 1 316 ? -4.127 6.830 -3.611 1.00 94.62 316 LYS A O 1
ATOM 2510 N N . SER A 1 317 ? -2.554 5.286 -3.143 1.00 94.44 317 SER A N 1
ATOM 2511 C CA . SER A 1 317 ? -3.063 4.283 -4.087 1.00 94.44 317 SER A CA 1
ATOM 2512 C C . SER A 1 317 ? -4.325 3.614 -3.549 1.00 94.44 317 SER A C 1
ATOM 2514 O O . SER A 1 317 ? -5.304 3.479 -4.285 1.00 94.44 317 SER A O 1
ATOM 2516 N N . ASP A 1 318 ? -4.322 3.269 -2.266 1.00 96.56 318 ASP A N 1
ATOM 2517 C CA . ASP A 1 318 ? -5.431 2.640 -1.545 1.00 96.56 318 ASP A CA 1
ATOM 2518 C C . ASP A 1 318 ? -6.665 3.529 -1.583 1.00 96.56 318 ASP A C 1
ATOM 2520 O O . ASP A 1 318 ? -7.740 3.101 -1.991 1.00 96.56 318 ASP A O 1
ATOM 2524 N N . PHE A 1 319 ? -6.490 4.813 -1.280 1.00 96.62 319 PHE A N 1
ATOM 2525 C CA . PHE A 1 319 ? -7.540 5.821 -1.308 1.00 96.62 319 PHE A CA 1
ATOM 2526 C C . PHE A 1 319 ? -8.211 5.919 -2.684 1.00 96.62 319 PHE A C 1
ATOM 2528 O O . PHE A 1 319 ? -9.438 5.844 -2.793 1.00 96.62 319 PHE A O 1
ATOM 2535 N N . ALA A 1 320 ? -7.417 6.016 -3.756 1.00 95.31 320 ALA A N 1
ATOM 2536 C CA . ALA A 1 320 ? -7.944 6.064 -5.118 1.00 95.31 320 ALA A CA 1
ATOM 2537 C C . ALA A 1 320 ? -8.714 4.782 -5.484 1.00 95.31 320 ALA A C 1
ATOM 2539 O O . ALA A 1 320 ? -9.768 4.846 -6.124 1.00 95.31 320 ALA A O 1
ATOM 2540 N N . ARG A 1 321 ? -8.218 3.616 -5.053 1.00 97.00 321 ARG A N 1
ATOM 2541 C CA . ARG A 1 321 ? -8.869 2.320 -5.294 1.00 97.00 321 ARG A CA 1
ATOM 2542 C C . ARG A 1 321 ? -10.139 2.139 -4.480 1.00 97.00 321 ARG A C 1
ATOM 2544 O O . ARG A 1 321 ? -11.109 1.611 -5.010 1.00 97.00 321 ARG A O 1
ATOM 2551 N N . LEU A 1 322 ? -10.172 2.621 -3.244 1.00 97.81 322 LEU A N 1
ATOM 2552 C CA . LEU A 1 322 ? -11.351 2.595 -2.384 1.00 97.81 322 LEU A CA 1
ATOM 2553 C C . LEU A 1 322 ? -12.479 3.478 -2.932 1.00 97.81 322 LEU A C 1
ATOM 2555 O O . LEU A 1 322 ? -13.643 3.081 -2.855 1.00 97.81 322 LEU A O 1
ATOM 2559 N N . ILE A 1 323 ? -12.157 4.630 -3.537 1.00 96.94 323 ILE A N 1
ATOM 2560 C CA . ILE A 1 323 ? -13.134 5.433 -4.293 1.00 96.94 323 ILE A CA 1
ATOM 2561 C C . ILE A 1 323 ? -13.629 4.650 -5.513 1.00 96.94 323 ILE A C 1
ATOM 2563 O O . ILE A 1 323 ? -14.834 4.505 -5.709 1.00 96.94 323 ILE A O 1
ATOM 2567 N N . ALA A 1 324 ? -12.713 4.109 -6.322 1.00 96.25 324 ALA A N 1
ATOM 2568 C CA . ALA A 1 324 ? -13.071 3.364 -7.530 1.00 96.25 324 ALA A CA 1
ATOM 2569 C C . ALA A 1 324 ? -13.902 2.099 -7.233 1.00 96.25 324 ALA A C 1
ATOM 2571 O O . ALA A 1 324 ? -14.753 1.721 -8.034 1.00 96.25 324 ALA A O 1
ATOM 2572 N N . ALA A 1 325 ? -13.680 1.463 -6.081 1.00 96.62 325 ALA A N 1
ATOM 2573 C CA . ALA A 1 325 ? -14.428 0.302 -5.605 1.00 96.62 325 ALA A CA 1
ATOM 2574 C C . ALA A 1 325 ? -15.775 0.662 -4.946 1.00 96.62 325 ALA A C 1
ATOM 2576 O O . ALA A 1 325 ? -16.507 -0.236 -4.534 1.00 96.62 325 ALA A O 1
ATOM 2577 N N . GLY A 1 326 ? -16.107 1.951 -4.807 1.00 96.88 326 GLY A N 1
ATOM 2578 C CA . GLY A 1 326 ? -17.346 2.408 -4.170 1.00 96.88 326 GLY A CA 1
ATOM 2579 C C . GLY A 1 326 ? -17.365 2.282 -2.641 1.00 96.88 326 GLY A C 1
ATOM 2580 O O . GLY A 1 326 ? -18.411 2.488 -2.021 1.00 96.88 326 GLY A O 1
ATOM 2581 N N . VAL A 1 327 ? -16.227 1.978 -2.006 1.00 97.69 327 VAL A N 1
ATOM 2582 C CA . VAL A 1 327 ? -16.106 1.989 -0.539 1.00 97.69 327 VAL A CA 1
ATOM 2583 C C . VAL A 1 327 ? -16.165 3.433 -0.045 1.00 97.69 327 VAL A C 1
ATOM 2585 O O . VAL A 1 327 ? -16.978 3.759 0.817 1.00 97.69 327 VAL A O 1
ATOM 2588 N N . LEU A 1 328 ? -15.374 4.326 -0.640 1.00 97.69 328 LEU A N 1
ATOM 2589 C CA . LEU A 1 328 ? -15.368 5.755 -0.320 1.00 97.69 328 LEU A CA 1
ATOM 2590 C C . LEU A 1 328 ? -16.201 6.561 -1.331 1.00 97.69 328 LEU A C 1
ATOM 2592 O O . LEU A 1 328 ? -16.321 6.151 -2.487 1.00 97.69 328 LEU A O 1
ATOM 2596 N N . PRO A 1 329 ? -16.791 7.699 -0.921 1.00 96.06 329 PRO A N 1
ATOM 2597 C CA . PRO A 1 329 ? -17.564 8.541 -1.825 1.00 96.06 329 PRO A CA 1
ATOM 2598 C C . PRO A 1 329 ? -16.679 9.174 -2.905 1.00 96.06 329 PRO A C 1
ATOM 2600 O O . PRO A 1 329 ? -15.543 9.585 -2.654 1.00 96.06 329 PRO A O 1
ATOM 2603 N N . ALA A 1 330 ? -17.226 9.296 -4.115 1.00 94.31 330 ALA A N 1
ATOM 2604 C CA . ALA A 1 330 ? -16.566 10.005 -5.202 1.00 94.31 330 ALA A CA 1
ATOM 2605 C C . ALA A 1 330 ? -16.353 11.484 -4.841 1.00 94.31 330 ALA A C 1
ATOM 2607 O O . ALA A 1 330 ? -17.226 12.127 -4.263 1.00 94.31 330 ALA A O 1
ATOM 2608 N N . GLY A 1 331 ? -15.188 12.029 -5.199 1.00 89.38 331 GLY A N 1
ATOM 2609 C CA . GLY A 1 331 ? -14.855 13.437 -4.968 1.00 89.38 331 GLY A CA 1
ATOM 2610 C C . GLY A 1 331 ? -14.323 13.765 -3.570 1.00 89.38 331 GLY A C 1
ATOM 2611 O O . GLY A 1 331 ? -13.980 14.924 -3.330 1.00 89.38 331 GLY A O 1
ATOM 2612 N N . LEU A 1 332 ? -14.196 12.779 -2.674 1.00 90.81 332 LEU A N 1
ATOM 2613 C CA . LEU A 1 332 ? -13.540 12.962 -1.381 1.00 90.81 332 LEU A CA 1
ATOM 2614 C C . LEU A 1 332 ? -12.079 13.402 -1.586 1.00 90.81 332 LEU A C 1
ATOM 2616 O O . LEU A 1 332 ? -11.297 12.695 -2.217 1.00 90.81 332 LEU A O 1
ATOM 2620 N N . GLN A 1 333 ? -11.724 14.583 -1.074 1.00 79.75 333 GLN A N 1
ATOM 2621 C CA . GLN A 1 333 ? -10.395 15.193 -1.265 1.00 79.75 333 GLN A CA 1
ATOM 2622 C C . GLN A 1 333 ? -9.420 14.890 -0.121 1.00 79.75 333 GLN A C 1
ATOM 2624 O O . GLN A 1 333 ? -8.208 14.985 -0.289 1.00 79.75 333 GLN A O 1
ATOM 2629 N N . SER A 1 334 ? -9.953 14.577 1.059 1.00 78.81 334 SER A N 1
ATOM 2630 C CA . SER A 1 334 ? -9.214 14.424 2.309 1.00 78.81 334 SER A CA 1
ATOM 2631 C C . SER A 1 334 ? -9.857 13.323 3.140 1.00 78.81 334 SER A C 1
ATOM 2633 O O . SER A 1 334 ? -11.078 13.177 3.145 1.00 78.81 334 SER A O 1
ATOM 2635 N N . HIS A 1 335 ? -9.023 12.557 3.835 1.00 83.81 335 HIS A N 1
ATOM 2636 C CA . HIS A 1 335 ? -9.450 11.414 4.634 1.00 83.81 335 HIS A CA 1
ATOM 2637 C C . HIS A 1 335 ? -9.073 11.530 6.118 1.00 83.81 335 HIS A C 1
ATOM 2639 O O . HIS A 1 335 ? -9.577 10.774 6.942 1.00 83.81 335 HIS A O 1
ATOM 2645 N N . GLY A 1 336 ? -8.204 12.479 6.489 1.00 91.00 336 GLY A N 1
ATOM 2646 C CA . GLY A 1 336 ? -7.745 12.637 7.874 1.00 91.00 336 GLY A CA 1
ATOM 2647 C C . GLY A 1 336 ? -7.105 11.371 8.461 1.00 91.00 336 GLY A C 1
ATOM 2648 O O . GLY A 1 336 ? -7.150 11.184 9.676 1.00 91.00 336 GLY A O 1
ATOM 2649 N N . TRP A 1 337 ? -6.570 10.493 7.602 1.00 96.88 337 TRP A N 1
ATOM 2650 C CA . TRP A 1 337 ? -5.853 9.286 8.023 1.00 96.88 337 TRP A CA 1
ATOM 2651 C C . TRP A 1 337 ? -4.423 9.648 8.394 1.00 96.88 337 TRP A C 1
ATOM 2653 O O . TRP A 1 337 ? -3.826 10.557 7.814 1.00 96.88 337 TRP A O 1
ATOM 2663 N N . ILE A 1 338 ? -3.877 8.896 9.335 1.00 97.44 338 ILE A N 1
ATOM 2664 C CA . ILE A 1 338 ? -2.489 8.986 9.757 1.00 97.44 338 ILE A CA 1
ATOM 2665 C C . ILE A 1 338 ? -1.681 8.087 8.819 1.00 97.44 338 ILE A C 1
ATOM 2667 O O . ILE A 1 338 ? -1.763 6.861 8.905 1.00 97.44 338 ILE A O 1
ATOM 2671 N N . ASP A 1 339 ? -0.921 8.700 7.910 1.00 97.44 339 ASP A N 1
ATOM 2672 C CA . ASP A 1 339 ? 0.055 7.984 7.088 1.00 97.44 339 ASP A CA 1
ATOM 2673 C C . ASP A 1 339 ? 1.312 7.715 7.918 1.00 97.44 339 ASP A C 1
ATOM 2675 O O . ASP A 1 339 ? 2.141 8.603 8.132 1.00 97.44 339 ASP A O 1
ATOM 2679 N N . LEU A 1 340 ? 1.456 6.474 8.380 1.00 97.38 340 LEU A N 1
ATOM 2680 C CA . LEU A 1 340 ? 2.595 6.050 9.186 1.00 97.38 340 LEU A CA 1
ATOM 2681 C C . LEU A 1 340 ? 3.921 6.132 8.418 1.00 97.38 340 LEU A C 1
ATOM 2683 O O . LEU A 1 340 ? 4.967 6.171 9.058 1.00 97.38 340 LEU A O 1
ATOM 2687 N N . GLN A 1 341 ? 3.922 6.215 7.082 1.00 96.25 341 GLN A N 1
ATOM 2688 C CA . GLN A 1 341 ? 5.155 6.445 6.321 1.00 96.25 341 GLN A CA 1
ATOM 2689 C C . GLN A 1 341 ? 5.731 7.850 6.548 1.00 96.25 341 GLN A C 1
ATOM 2691 O O . GLN A 1 341 ? 6.946 8.014 6.475 1.00 96.25 341 GLN A O 1
ATOM 2696 N N . GLN A 1 342 ? 4.879 8.850 6.808 1.00 94.56 342 GLN A N 1
ATOM 2697 C CA . GLN A 1 342 ? 5.312 10.243 7.001 1.00 94.56 342 GLN A CA 1
ATOM 2698 C C . GLN A 1 342 ? 5.854 10.513 8.406 1.00 94.56 342 GLN A C 1
ATOM 2700 O O . GLN A 1 342 ? 6.342 11.609 8.665 1.00 94.56 342 GLN A O 1
ATOM 2705 N N . HIS A 1 343 ? 5.733 9.553 9.325 1.00 93.19 343 HIS A N 1
ATOM 2706 C CA . HIS A 1 343 ? 6.328 9.694 10.645 1.00 93.19 343 HIS A CA 1
ATOM 2707 C C . HIS A 1 343 ? 7.856 9.690 10.527 1.00 93.19 343 HIS A C 1
ATOM 2709 O O . HIS A 1 343 ? 8.416 8.941 9.723 1.00 93.19 343 HIS A O 1
ATOM 2715 N N . ASP A 1 344 ? 8.538 10.498 11.338 1.00 91.12 344 ASP A N 1
ATOM 2716 C CA . ASP A 1 344 ? 9.989 10.399 11.438 1.00 91.12 344 ASP A CA 1
ATOM 2717 C C . ASP A 1 344 ? 10.347 9.120 12.197 1.00 91.12 344 ASP A C 1
ATOM 2719 O O . ASP A 1 344 ? 10.025 8.958 13.370 1.00 91.12 344 ASP A O 1
ATOM 2723 N N . TRP A 1 345 ? 10.940 8.160 11.497 1.00 90.31 345 TRP A N 1
ATOM 2724 C CA . TRP A 1 345 ? 11.397 6.905 12.091 1.00 90.31 345 TRP A CA 1
ATOM 2725 C C . TRP A 1 345 ? 12.903 6.918 12.374 1.00 90.31 345 TRP A C 1
ATOM 2727 O O . TRP A 1 345 ? 13.435 5.902 12.810 1.00 90.31 345 TRP A O 1
ATOM 2737 N N . GLY A 1 346 ? 13.623 8.001 12.046 1.00 89.12 346 GLY A N 1
ATOM 2738 C CA . GLY A 1 346 ? 15.090 8.023 12.069 1.00 89.12 346 GLY A CA 1
ATOM 2739 C C . GLY A 1 346 ? 15.740 7.133 10.996 1.00 89.12 346 GLY A C 1
ATOM 2740 O O . GLY A 1 346 ? 16.915 6.785 11.094 1.00 89.12 346 GLY A O 1
ATOM 2741 N N . LEU A 1 347 ? 14.982 6.738 9.964 1.00 85.00 347 LEU A N 1
ATOM 2742 C CA . LEU A 1 347 ? 15.398 5.786 8.918 1.00 85.00 347 LEU A CA 1
ATOM 2743 C C . LEU A 1 347 ? 15.539 6.435 7.526 1.00 85.00 347 LEU A C 1
ATOM 2745 O O . LEU A 1 347 ? 15.642 5.736 6.515 1.00 85.00 347 LEU A O 1
ATOM 2749 N N . GLY A 1 348 ? 15.536 7.768 7.465 1.00 85.69 348 GLY A N 1
ATOM 2750 C CA . GLY A 1 348 ? 15.514 8.552 6.228 1.00 85.69 348 GLY A CA 1
ATOM 2751 C C . GLY A 1 348 ? 14.111 9.043 5.857 1.00 85.69 348 GLY A C 1
ATOM 2752 O O . GLY A 1 348 ? 13.164 8.888 6.617 1.00 85.69 348 GLY A O 1
ATOM 2753 N N . THR A 1 349 ? 13.975 9.661 4.681 1.00 79.88 349 THR A N 1
ATOM 2754 C CA . THR A 1 349 ? 12.785 10.463 4.334 1.00 79.88 349 THR A CA 1
ATOM 2755 C C . THR A 1 349 ? 11.531 9.659 3.996 1.00 79.88 349 THR A C 1
ATOM 2757 O O . THR A 1 349 ? 10.433 10.171 4.166 1.00 79.88 349 THR A O 1
ATOM 2760 N N . GLN A 1 350 ? 11.666 8.434 3.476 1.00 88.12 350 GLN A N 1
ATOM 2761 C CA . GLN A 1 350 ? 10.535 7.570 3.102 1.00 88.12 350 GLN A CA 1
ATOM 2762 C C . GLN A 1 350 ? 10.896 6.086 3.271 1.00 88.12 350 GLN A C 1
ATOM 2764 O O . GLN A 1 350 ? 11.024 5.358 2.278 1.00 88.12 350 GLN A O 1
ATOM 2769 N N . PRO A 1 351 ? 11.119 5.613 4.510 1.00 91.81 351 PRO A N 1
ATOM 2770 C CA . PRO A 1 351 ? 11.410 4.207 4.748 1.00 91.81 351 PRO A CA 1
ATOM 2771 C C . PRO A 1 351 ? 10.227 3.329 4.312 1.00 91.81 351 PRO A C 1
ATOM 2773 O O . PRO A 1 351 ? 9.066 3.740 4.320 1.00 91.81 351 PRO A O 1
ATOM 2776 N N . GLY A 1 352 ? 10.517 2.099 3.886 1.00 93.75 352 GLY A N 1
ATOM 2777 C CA . GLY A 1 352 ? 9.476 1.121 3.570 1.00 93.75 352 GLY A CA 1
ATOM 2778 C C . GLY A 1 352 ? 8.913 0.469 4.834 1.00 93.75 352 GLY A C 1
ATOM 2779 O O . GLY A 1 352 ? 9.639 0.304 5.813 1.00 93.75 352 GLY A O 1
ATOM 2780 N N . LEU A 1 353 ? 7.660 -0.002 4.784 1.00 96.44 353 LEU A N 1
ATOM 2781 C CA . LEU A 1 353 ? 6.991 -0.654 5.921 1.00 96.44 353 LEU A CA 1
ATOM 2782 C C . LEU A 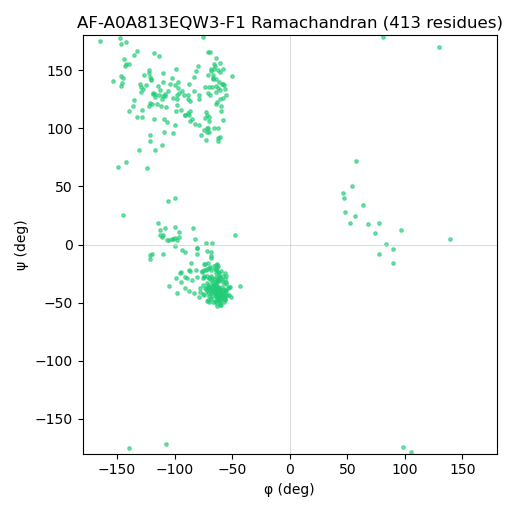1 353 ? 7.829 -1.785 6.537 1.00 96.44 353 LEU A C 1
ATOM 2784 O O . LEU A 1 353 ? 8.034 -1.829 7.741 1.00 96.44 353 LEU A O 1
ATOM 2788 N N . ARG A 1 354 ? 8.415 -2.655 5.705 1.00 95.00 354 ARG A N 1
ATOM 2789 C CA . ARG A 1 354 ? 9.315 -3.731 6.165 1.00 95.00 354 ARG A CA 1
ATOM 2790 C C . ARG A 1 354 ? 10.531 -3.215 6.938 1.00 95.00 354 ARG A C 1
ATOM 2792 O O . ARG A 1 354 ? 10.987 -3.889 7.855 1.00 95.00 354 ARG A O 1
ATOM 2799 N N . THR A 1 355 ? 11.080 -2.070 6.547 1.00 94.12 355 THR A N 1
ATOM 2800 C CA . THR A 1 355 ? 12.243 -1.464 7.206 1.00 94.12 355 THR A CA 1
ATOM 2801 C C . THR A 1 355 ? 11.846 -0.928 8.578 1.00 94.12 355 THR A C 1
ATOM 2803 O O . THR A 1 355 ? 12.554 -1.187 9.546 1.00 94.12 355 THR A O 1
ATOM 2806 N N . ILE A 1 356 ? 10.675 -0.294 8.675 1.00 96.31 356 ILE A N 1
ATOM 2807 C CA . ILE A 1 356 ? 10.112 0.195 9.939 1.00 96.31 356 ILE A CA 1
ATOM 2808 C C . ILE A 1 356 ? 9.751 -0.967 10.870 1.00 96.31 356 ILE A C 1
ATOM 2810 O O . ILE A 1 356 ? 10.185 -0.983 12.013 1.00 96.31 356 ILE A O 1
ATOM 2814 N N . VAL A 1 357 ? 9.030 -1.984 10.384 1.00 96.88 357 VAL A N 1
ATOM 2815 C CA . VAL A 1 357 ? 8.685 -3.186 11.168 1.00 96.88 357 VAL A CA 1
ATOM 2816 C C . VAL A 1 357 ? 9.938 -3.851 11.732 1.00 96.88 357 VAL A C 1
ATOM 2818 O O . VAL A 1 357 ? 9.973 -4.207 12.906 1.00 96.88 357 VAL A O 1
ATOM 2821 N N . ARG A 1 358 ? 10.999 -3.964 10.927 1.00 94.81 358 ARG A N 1
ATOM 2822 C CA . ARG A 1 358 ? 12.279 -4.504 11.390 1.00 94.81 358 ARG A CA 1
ATOM 2823 C C . ARG A 1 358 ? 12.896 -3.662 12.499 1.00 94.81 358 ARG A C 1
ATOM 2825 O O . ARG A 1 358 ? 13.390 -4.221 13.472 1.00 94.81 358 ARG A O 1
ATOM 2832 N N . HIS A 1 359 ? 12.889 -2.345 12.329 1.00 93.81 359 HIS A N 1
ATOM 2833 C CA . HIS A 1 359 ? 13.483 -1.418 13.282 1.00 93.81 359 HIS A CA 1
ATOM 2834 C C . HIS A 1 359 ? 12.714 -1.380 14.610 1.00 93.81 359 HIS A C 1
ATOM 2836 O O . HIS A 1 359 ? 13.325 -1.491 15.666 1.00 93.81 359 HIS A O 1
ATOM 2842 N N . CYS A 1 360 ? 11.386 -1.275 14.553 1.00 95.31 360 CYS A N 1
ATOM 2843 C CA . CYS A 1 360 ? 10.539 -1.026 15.720 1.00 95.31 360 CYS A CA 1
ATOM 2844 C C . CYS A 1 360 ? 10.040 -2.301 16.403 1.00 95.31 360 CYS A C 1
ATOM 2846 O O . CYS A 1 360 ? 9.917 -2.336 17.622 1.00 95.31 360 CYS A O 1
ATOM 2848 N N . LEU A 1 361 ? 9.721 -3.343 15.630 1.00 95.81 361 LEU A N 1
ATOM 2849 C CA . LEU A 1 361 ? 9.131 -4.587 16.144 1.00 95.81 361 LEU A CA 1
ATOM 2850 C C . LEU A 1 361 ? 10.138 -5.741 16.187 1.00 95.81 361 LEU A C 1
ATOM 2852 O O . LEU A 1 361 ? 9.753 -6.874 16.470 1.00 95.81 361 LEU A O 1
ATOM 2856 N N . HIS A 1 362 ? 11.406 -5.483 15.842 1.00 95.12 362 HIS A N 1
ATOM 2857 C CA . HIS A 1 362 ? 12.477 -6.484 15.799 1.00 95.12 362 HIS A CA 1
ATOM 2858 C C . HIS A 1 362 ? 12.058 -7.775 15.077 1.00 95.12 362 HIS A C 1
ATOM 2860 O O . HIS A 1 362 ? 12.367 -8.884 15.501 1.00 95.12 362 HIS A O 1
ATOM 2866 N N . SER A 1 363 ? 11.314 -7.621 13.981 1.00 96.06 363 SER A N 1
ATOM 2867 C CA . SER A 1 363 ? 10.707 -8.727 13.241 1.00 96.06 363 SER A CA 1
ATOM 2868 C C . SER A 1 363 ? 10.808 -8.501 11.737 1.00 96.06 363 SER A C 1
ATOM 2870 O O . SER A 1 363 ? 10.910 -7.372 11.254 1.00 96.06 363 SER A O 1
ATOM 2872 N N . ILE A 1 364 ? 10.769 -9.574 10.954 1.00 94.69 364 ILE A N 1
ATOM 2873 C CA . ILE A 1 364 ? 10.827 -9.503 9.493 1.00 94.69 364 ILE A CA 1
ATOM 2874 C C . ILE A 1 364 ? 9.412 -9.608 8.926 1.00 94.69 364 ILE A C 1
ATOM 2876 O O . ILE A 1 364 ? 8.789 -10.662 9.002 1.00 94.69 364 ILE A O 1
ATOM 2880 N N . LEU A 1 365 ? 8.938 -8.541 8.278 1.00 94.19 365 LEU A N 1
ATOM 2881 C CA . LEU A 1 365 ? 7.744 -8.613 7.433 1.00 94.19 365 LEU A CA 1
ATOM 2882 C C . LEU A 1 365 ? 8.085 -9.367 6.137 1.00 94.19 365 LEU A C 1
ATOM 2884 O O . LEU A 1 365 ? 8.926 -8.906 5.348 1.00 94.19 365 LEU A O 1
ATOM 2888 N N . ASP A 1 366 ? 7.482 -10.541 5.946 1.00 91.88 366 ASP A N 1
ATOM 2889 C CA . ASP A 1 366 ? 7.635 -11.336 4.726 1.00 91.88 366 ASP A CA 1
ATOM 2890 C C . ASP A 1 366 ? 6.929 -10.645 3.554 1.00 91.88 366 ASP A C 1
ATOM 2892 O O . ASP A 1 366 ? 5.811 -10.181 3.699 1.00 91.88 366 ASP A O 1
ATOM 2896 N N . LYS A 1 367 ? 7.581 -10.581 2.389 1.00 90.69 367 LYS A N 1
ATOM 2897 C CA . LYS A 1 367 ? 7.057 -9.960 1.159 1.00 90.69 367 LYS A CA 1
ATOM 2898 C C . LYS A 1 367 ? 6.740 -10.964 0.055 1.00 90.69 367 LYS A C 1
ATOM 2900 O O . LYS A 1 367 ? 6.450 -10.554 -1.069 1.00 90.69 367 LYS A O 1
ATOM 2905 N N . GLN A 1 368 ? 6.821 -12.267 0.327 1.00 88.25 368 GLN A N 1
ATOM 2906 C CA . GLN A 1 368 ? 6.599 -13.292 -0.697 1.00 88.25 368 GLN A CA 1
ATOM 2907 C C . GLN A 1 368 ? 5.221 -13.184 -1.366 1.00 88.25 368 GLN A C 1
ATOM 2909 O O . GLN A 1 368 ? 5.113 -13.449 -2.562 1.00 88.25 368 GLN A O 1
ATOM 2914 N N . MET A 1 369 ? 4.187 -12.756 -0.634 1.00 94.88 369 MET A N 1
ATOM 2915 C CA . MET A 1 369 ? 2.820 -12.668 -1.161 1.00 94.88 369 MET A CA 1
ATOM 2916 C C . MET A 1 369 ? 2.461 -11.309 -1.782 1.00 94.88 369 MET A C 1
ATOM 2918 O O . MET A 1 369 ? 1.430 -11.226 -2.446 1.00 94.88 369 MET A O 1
ATOM 2922 N N . GLN A 1 370 ? 3.330 -10.293 -1.690 1.00 91.38 370 GLN A N 1
ATOM 2923 C CA . GLN A 1 370 ? 3.074 -8.935 -2.206 1.00 91.38 370 GLN A CA 1
ATOM 2924 C C . GLN A 1 370 ? 2.731 -8.906 -3.709 1.00 91.38 370 GLN A C 1
ATOM 2926 O O . GLN A 1 370 ? 2.040 -8.020 -4.195 1.00 91.38 370 GLN A O 1
ATOM 2931 N N . THR A 1 371 ? 3.260 -9.862 -4.480 1.00 90.56 371 THR A N 1
ATOM 2932 C CA . THR A 1 371 ? 3.026 -9.967 -5.935 1.00 90.56 371 THR A CA 1
ATOM 2933 C C . THR A 1 371 ? 2.248 -11.225 -6.318 1.00 90.56 371 THR A C 1
ATOM 2935 O O . THR A 1 371 ? 2.289 -11.655 -7.471 1.00 90.56 371 THR A O 1
ATOM 2938 N N . SER A 1 372 ? 1.568 -11.841 -5.346 1.00 91.81 372 SER A N 1
ATOM 2939 C CA . SER A 1 372 ? 0.732 -13.017 -5.581 1.00 91.81 372 SER A CA 1
ATOM 2940 C C . SER A 1 372 ? -0.524 -12.668 -6.389 1.00 91.81 372 SER A C 1
ATOM 2942 O O . SER A 1 372 ? -0.882 -11.503 -6.562 1.00 91.81 372 SER A O 1
ATOM 2944 N N . ASP A 1 373 ? -1.202 -13.687 -6.921 1.00 94.62 373 ASP A N 1
ATOM 2945 C CA . ASP A 1 373 ? -2.474 -13.478 -7.609 1.00 94.62 373 ASP A CA 1
ATOM 2946 C C . ASP A 1 373 ? -3.609 -13.260 -6.598 1.00 94.62 373 ASP A C 1
ATOM 2948 O O . ASP A 1 373 ? -4.228 -14.207 -6.105 1.00 94.62 373 ASP A O 1
ATOM 2952 N N . TRP A 1 374 ? -3.893 -11.992 -6.302 1.00 97.06 374 TRP A N 1
ATOM 2953 C CA . TRP A 1 374 ? -4.983 -11.580 -5.416 1.00 97.06 374 TRP A CA 1
ATOM 2954 C C . TRP A 1 374 ? -6.384 -11.758 -6.015 1.00 97.06 374 TRP A C 1
ATOM 2956 O O . TRP A 1 374 ? -7.371 -11.567 -5.302 1.00 97.06 374 TRP A O 1
ATOM 2966 N N . GLN A 1 375 ? -6.506 -12.154 -7.289 1.00 95.25 375 GLN A N 1
ATOM 2967 C CA . GLN A 1 375 ? -7.798 -12.520 -7.890 1.00 95.25 375 GLN A CA 1
ATOM 2968 C C . GLN A 1 375 ? -8.184 -13.976 -7.644 1.00 95.25 375 GLN A C 1
ATOM 2970 O O . GLN A 1 375 ? -9.348 -14.343 -7.813 1.00 95.25 375 GLN A O 1
ATOM 2975 N N . ARG A 1 376 ? -7.231 -14.812 -7.229 1.00 94.69 376 ARG A N 1
ATOM 2976 C CA . ARG A 1 376 ? -7.478 -16.223 -6.952 1.00 94.69 376 ARG A CA 1
ATOM 2977 C C . ARG A 1 376 ? -8.489 -16.391 -5.815 1.00 94.69 376 ARG A C 1
ATOM 2979 O O . ARG A 1 376 ? -8.347 -15.774 -4.760 1.00 94.69 376 ARG A O 1
ATOM 2986 N N . ARG A 1 377 ? -9.467 -17.285 -5.997 1.00 96.19 377 ARG A N 1
ATOM 2987 C CA . ARG A 1 377 ? -10.368 -17.763 -4.936 1.00 96.19 377 ARG A CA 1
ATOM 2988 C C . ARG A 1 377 ? -10.430 -19.299 -4.919 1.00 96.19 377 ARG A C 1
ATOM 2990 O O . ARG A 1 377 ? -10.473 -19.893 -5.997 1.00 96.19 377 ARG A O 1
ATOM 2997 N N . PRO A 1 378 ? -10.415 -19.946 -3.735 1.00 96.88 378 PRO A N 1
ATOM 2998 C CA . PRO A 1 378 ? -10.186 -19.340 -2.416 1.00 96.88 378 PRO A CA 1
ATOM 2999 C C . PRO A 1 378 ? -8.752 -18.793 -2.282 1.00 96.88 378 PRO A C 1
ATOM 3001 O O . PRO A 1 378 ? -7.841 -19.242 -2.989 1.00 96.88 378 PRO A O 1
ATOM 3004 N N . LEU A 1 379 ? -8.559 -17.812 -1.395 1.00 97.62 379 LEU A N 1
ATOM 3005 C CA . LEU A 1 379 ? -7.222 -17.324 -1.049 1.00 97.62 379 LEU A CA 1
ATOM 3006 C C . LEU A 1 379 ? -6.417 -18.440 -0.375 1.00 97.62 379 LEU A C 1
ATOM 3008 O O . LEU A 1 379 ? -6.948 -19.219 0.418 1.00 97.62 379 LEU A O 1
ATOM 3012 N N . ALA A 1 380 ? -5.122 -18.514 -0.675 1.00 97.06 380 ALA A N 1
ATOM 3013 C CA . ALA A 1 380 ? -4.240 -19.441 0.023 1.00 97.06 380 ALA A CA 1
ATOM 3014 C C . ALA A 1 380 ? -4.046 -19.006 1.492 1.00 97.06 380 ALA A C 1
ATOM 3016 O O . ALA A 1 380 ? -4.013 -17.804 1.764 1.00 97.06 380 ALA A O 1
ATOM 3017 N N . PRO A 1 381 ? -3.802 -19.936 2.437 1.00 97.44 381 PRO A N 1
ATOM 3018 C CA . PRO A 1 381 ? -3.522 -19.582 3.833 1.00 97.44 381 PRO A CA 1
ATOM 3019 C C . PRO A 1 381 ? -2.382 -18.562 3.994 1.00 97.44 381 PRO A C 1
ATOM 3021 O O . PRO A 1 381 ? -2.470 -17.657 4.817 1.00 97.44 381 PRO A O 1
ATOM 3024 N N . ALA A 1 382 ? -1.344 -18.652 3.155 1.00 96.44 382 ALA A N 1
ATOM 3025 C CA . ALA A 1 382 ? -0.244 -17.687 3.140 1.00 96.44 382 ALA A CA 1
ATOM 3026 C C . ALA A 1 382 ? -0.689 -16.271 2.724 1.00 96.44 382 ALA A C 1
ATOM 3028 O O . ALA A 1 382 ? -0.213 -15.297 3.298 1.00 96.44 382 ALA A O 1
ATOM 3029 N N . GLN A 1 383 ? -1.622 -16.150 1.770 1.00 97.88 383 GLN A N 1
ATOM 3030 C CA . GLN A 1 383 ? -2.197 -14.864 1.355 1.00 97.88 383 GLN A CA 1
ATOM 3031 C C . GLN A 1 383 ? -3.052 -14.257 2.471 1.00 97.88 383 GLN A C 1
ATOM 3033 O O . GLN A 1 383 ? -2.944 -13.065 2.735 1.00 97.88 383 GLN A O 1
ATOM 3038 N N . ILE A 1 384 ? -3.854 -15.081 3.155 1.00 98.31 384 ILE A N 1
ATOM 3039 C CA . ILE A 1 384 ? -4.667 -14.659 4.307 1.00 98.31 384 ILE A CA 1
ATOM 3040 C C . ILE A 1 384 ? -3.767 -14.126 5.426 1.00 98.31 384 ILE A C 1
ATOM 3042 O O . ILE A 1 384 ? -3.991 -13.021 5.913 1.00 98.31 384 ILE A O 1
ATOM 3046 N N . ASN A 1 385 ? -2.728 -14.880 5.800 1.00 97.81 385 ASN A N 1
ATOM 3047 C CA . ASN A 1 385 ? -1.802 -14.475 6.856 1.00 97.81 385 ASN A CA 1
ATOM 3048 C C . ASN A 1 385 ? -1.044 -13.190 6.494 1.00 97.81 385 ASN A C 1
ATOM 3050 O O . ASN A 1 385 ? -0.947 -12.285 7.316 1.00 97.81 385 ASN A O 1
ATOM 3054 N N . TYR A 1 386 ? -0.548 -13.093 5.258 1.00 97.94 386 TYR A N 1
ATOM 3055 C CA . TYR A 1 386 ? 0.123 -11.892 4.764 1.00 97.94 386 TYR A CA 1
ATOM 3056 C C . TYR A 1 386 ? -0.801 -10.664 4.813 1.00 97.94 386 TYR A C 1
ATOM 3058 O O . TYR A 1 386 ? -0.457 -9.666 5.435 1.00 97.94 386 TYR A O 1
ATOM 3066 N N . ALA A 1 387 ? -2.004 -10.764 4.238 1.00 98.19 387 ALA A N 1
ATOM 3067 C CA . ALA A 1 387 ? -2.966 -9.664 4.207 1.00 98.19 387 ALA A CA 1
ATOM 3068 C C . ALA A 1 387 ? -3.371 -9.224 5.625 1.00 98.19 387 ALA A C 1
ATOM 3070 O O . ALA A 1 387 ? -3.485 -8.033 5.916 1.00 98.19 387 ALA A O 1
ATOM 3071 N N . ALA A 1 388 ? -3.561 -10.182 6.535 1.00 98.50 388 ALA A N 1
ATOM 3072 C CA . ALA A 1 388 ? -3.882 -9.861 7.916 1.00 98.50 388 ALA A CA 1
ATOM 3073 C C . ALA A 1 388 ? -2.739 -9.106 8.617 1.00 98.50 388 ALA A C 1
ATOM 3075 O O . ALA A 1 388 ? -2.989 -8.145 9.348 1.00 98.50 388 ALA A O 1
ATOM 3076 N N . LEU A 1 389 ? -1.489 -9.506 8.367 1.00 98.19 389 LEU A N 1
ATOM 3077 C CA . LEU A 1 389 ? -0.305 -8.863 8.933 1.00 98.19 389 LEU A CA 1
ATOM 3078 C C . LEU A 1 389 ? -0.085 -7.441 8.414 1.00 98.19 389 LEU A C 1
ATOM 3080 O O . LEU A 1 389 ? 0.282 -6.583 9.216 1.00 98.19 389 LEU A O 1
ATOM 3084 N N . ASP A 1 390 ? -0.330 -7.175 7.129 1.00 97.81 390 ASP A N 1
ATOM 3085 C CA . ASP A 1 390 ? -0.078 -5.853 6.538 1.00 97.81 390 ASP A CA 1
ATOM 3086 C C . ASP A 1 390 ? -0.916 -4.751 7.208 1.00 97.81 390 ASP A C 1
ATOM 3088 O O . ASP A 1 390 ? -0.385 -3.684 7.515 1.00 97.81 390 ASP A O 1
ATOM 3092 N N . SER A 1 391 ? -2.168 -5.037 7.583 1.00 98.25 391 SER A N 1
ATOM 3093 C CA . SER A 1 391 ? -2.981 -4.105 8.385 1.00 98.25 391 SER A CA 1
ATOM 3094 C C . SER A 1 391 ? -2.699 -4.193 9.893 1.00 98.25 391 SER A C 1
ATOM 3096 O O . SER A 1 391 ? -2.574 -3.159 10.553 1.00 98.25 391 SER A O 1
ATOM 3098 N N . SER A 1 392 ? -2.542 -5.396 10.467 1.00 98.25 392 SER A N 1
ATOM 3099 C CA . SER A 1 392 ? -2.315 -5.545 11.916 1.00 98.25 392 SER A CA 1
ATOM 3100 C C . SER A 1 392 ? -1.004 -4.899 12.380 1.00 98.25 392 SER A C 1
ATOM 3102 O O . SER A 1 392 ? -0.954 -4.243 13.427 1.00 98.25 392 SER A O 1
ATOM 3104 N N . CYS A 1 393 ? 0.067 -5.010 11.589 1.00 98.06 393 CYS A N 1
ATOM 3105 C CA . CYS A 1 393 ? 1.365 -4.461 11.971 1.00 98.06 393 CYS A CA 1
ATOM 3106 C C . CYS A 1 393 ? 1.327 -2.934 12.150 1.00 98.06 393 CYS A C 1
ATOM 3108 O O . CYS A 1 393 ? 2.056 -2.411 12.992 1.00 98.06 393 CYS A O 1
ATOM 3110 N N . LEU A 1 394 ? 0.427 -2.220 11.462 1.00 98.56 394 LEU A N 1
ATOM 3111 C CA . LEU A 1 394 ? 0.250 -0.774 11.626 1.00 98.56 394 LEU A CA 1
ATOM 3112 C C . LEU A 1 394 ? -0.277 -0.410 13.023 1.00 98.56 394 LEU A C 1
ATOM 3114 O O . LEU A 1 394 ? 0.149 0.599 13.588 1.00 98.56 394 LEU A O 1
ATOM 3118 N N . LEU A 1 395 ? -1.144 -1.240 13.622 1.00 98.06 395 LEU A N 1
ATOM 3119 C CA . LEU A 1 395 ? -1.578 -1.057 15.014 1.00 98.06 395 LEU A CA 1
ATOM 3120 C C . LEU A 1 395 ? -0.397 -1.220 15.979 1.00 98.06 395 LEU A C 1
ATOM 3122 O O . LEU A 1 395 ? -0.221 -0.407 16.889 1.00 98.06 395 LEU A O 1
ATOM 3126 N N . ARG A 1 396 ? 0.456 -2.228 15.751 1.00 97.25 396 ARG A N 1
ATOM 3127 C CA . ARG A 1 396 ? 1.656 -2.465 16.572 1.00 97.25 396 ARG A CA 1
ATOM 3128 C C . ARG A 1 396 ? 2.653 -1.312 16.456 1.00 97.25 396 ARG A C 1
ATOM 3130 O O . ARG A 1 396 ? 3.171 -0.848 17.468 1.00 97.25 396 ARG A O 1
ATOM 3137 N N . LEU A 1 397 ? 2.859 -0.790 15.247 1.00 97.50 397 LEU A N 1
ATOM 3138 C CA . LEU A 1 397 ? 3.691 0.392 15.012 1.00 97.50 397 LEU A CA 1
ATOM 3139 C C . LEU A 1 397 ? 3.131 1.639 15.707 1.00 97.50 397 LEU A C 1
ATOM 3141 O O . LEU A 1 397 ? 3.886 2.394 16.318 1.00 97.50 397 LEU A O 1
ATOM 3145 N N . ARG A 1 398 ? 1.810 1.843 15.689 1.00 96.69 398 ARG A N 1
ATOM 3146 C CA . ARG A 1 398 ? 1.183 2.953 16.420 1.00 96.69 398 ARG A CA 1
ATOM 3147 C C . ARG A 1 398 ? 1.362 2.822 17.933 1.00 96.69 398 ARG A C 1
ATOM 3149 O O . ARG A 1 398 ? 1.624 3.826 18.594 1.00 96.69 398 ARG A O 1
ATOM 3156 N N . ASN A 1 399 ? 1.267 1.608 18.472 1.00 94.94 399 ASN A N 1
ATOM 3157 C CA . ASN A 1 399 ? 1.543 1.345 19.886 1.00 94.94 399 ASN A CA 1
ATOM 3158 C C . ASN A 1 399 ? 3.015 1.605 20.234 1.00 94.94 399 ASN A C 1
ATOM 3160 O O . ASN A 1 399 ? 3.286 2.241 21.251 1.00 94.94 399 ASN A O 1
ATOM 3164 N N . TYR A 1 400 ? 3.947 1.198 19.367 1.00 95.19 400 TYR A N 1
ATOM 3165 C CA . TYR A 1 400 ? 5.373 1.484 19.527 1.00 95.19 400 TYR A CA 1
ATOM 3166 C C . TYR A 1 400 ? 5.644 2.991 19.630 1.00 95.19 400 TYR A C 1
ATOM 3168 O O . TYR A 1 400 ? 6.346 3.417 20.545 1.00 95.19 400 TYR A O 1
ATOM 3176 N N . LEU A 1 401 ? 5.037 3.803 18.756 1.00 94.38 401 LEU A N 1
ATOM 3177 C CA . LEU A 1 401 ? 5.153 5.267 18.807 1.00 94.38 401 LEU A CA 1
ATOM 3178 C C . LEU A 1 401 ? 4.606 5.852 20.117 1.00 94.38 401 LEU A C 1
ATOM 3180 O O . LEU A 1 401 ? 5.203 6.761 20.684 1.00 94.38 401 LEU A O 1
ATOM 3184 N N . GLY A 1 402 ? 3.493 5.315 20.626 1.00 92.06 402 GLY A N 1
ATOM 3185 C CA . GLY A 1 402 ? 2.926 5.746 21.908 1.00 92.06 402 GLY A CA 1
ATOM 3186 C C . GLY A 1 402 ? 3.800 5.400 23.120 1.00 92.06 402 GLY A C 1
ATOM 3187 O O . GLY A 1 402 ? 3.763 6.111 24.120 1.00 92.06 402 GLY A O 1
ATOM 3188 N N . GLN A 1 403 ? 4.586 4.325 23.035 1.00 91.06 403 GLN A N 1
ATOM 3189 C CA . GLN A 1 403 ? 5.513 3.891 24.087 1.00 91.06 403 GLN A CA 1
ATOM 3190 C C . GLN A 1 403 ? 6.892 4.559 23.982 1.00 91.06 403 GLN A C 1
ATOM 3192 O O . GLN A 1 403 ? 7.600 4.645 24.982 1.00 91.06 403 GLN A O 1
ATOM 3197 N N . ASN A 1 404 ? 7.261 5.048 22.795 1.00 88.75 404 ASN A N 1
ATOM 3198 C CA . ASN A 1 404 ? 8.565 5.645 22.506 1.00 88.75 404 ASN A CA 1
ATOM 3199 C C . ASN A 1 404 ? 8.406 7.069 21.937 1.00 88.75 404 ASN A C 1
ATOM 3201 O O . ASN A 1 404 ? 8.766 7.314 20.783 1.00 88.75 404 ASN A O 1
ATOM 3205 N N . PRO A 1 405 ? 7.891 8.033 22.726 1.00 78.62 405 PRO A N 1
ATOM 3206 C CA . PRO A 1 405 ? 7.649 9.396 22.252 1.00 78.62 405 PRO A CA 1
ATOM 3207 C C . PRO A 1 405 ? 8.932 10.129 21.828 1.00 78.62 405 PRO A C 1
ATOM 3209 O O . PRO A 1 405 ? 8.867 11.045 21.022 1.00 78.62 405 PRO A O 1
ATOM 3212 N N . SER A 1 406 ? 10.114 9.695 22.281 1.00 72.50 406 SER A N 1
ATOM 3213 C CA . SER A 1 406 ? 11.405 10.234 21.826 1.00 72.50 406 SER A CA 1
ATOM 3214 C C . SER A 1 406 ? 11.674 10.029 20.329 1.00 72.50 406 SER A C 1
ATOM 3216 O O . SER A 1 406 ? 12.500 10.740 19.765 1.00 72.50 406 SER A O 1
ATOM 3218 N N . VAL A 1 407 ? 10.969 9.100 19.674 1.00 64.81 407 VAL A N 1
ATOM 3219 C CA . VAL A 1 407 ? 10.988 8.923 18.211 1.00 64.81 407 VAL A CA 1
ATOM 3220 C C . VAL A 1 407 ? 10.187 10.031 17.501 1.00 64.81 407 VAL A C 1
ATOM 3222 O O . VAL A 1 407 ? 10.358 10.245 16.309 1.00 64.81 407 VAL A O 1
ATOM 3225 N N . VAL A 1 408 ? 9.333 10.767 18.220 1.00 58.19 408 VAL A N 1
ATOM 3226 C CA . VAL A 1 408 ? 8.463 11.831 17.683 1.00 58.19 408 VAL A CA 1
ATOM 3227 C C . VAL A 1 408 ? 9.136 13.212 17.725 1.00 58.19 408 VAL A C 1
ATOM 3229 O O . VAL A 1 408 ? 8.851 14.048 16.874 1.00 58.19 408 VAL A O 1
ATOM 3232 N N . ASP A 1 409 ? 10.051 13.437 18.675 1.00 43.16 409 ASP A N 1
ATOM 3233 C CA . ASP A 1 409 ? 10.571 14.774 19.011 1.00 43.16 409 ASP A CA 1
ATOM 3234 C C . ASP A 1 409 ? 12.034 15.027 18.605 1.00 43.16 409 ASP A C 1
ATOM 3236 O O . ASP A 1 409 ? 12.590 16.058 18.981 1.00 43.16 409 ASP A O 1
ATOM 3240 N N . ALA A 1 410 ? 12.690 14.134 17.855 1.00 42.53 410 ALA A N 1
ATOM 3241 C CA . ALA A 1 410 ? 14.033 14.414 17.344 1.00 42.53 410 ALA A CA 1
ATOM 3242 C C . ALA A 1 410 ? 13.941 15.499 16.252 1.00 42.53 410 ALA A C 1
ATOM 3244 O O . ALA A 1 410 ? 13.415 15.228 15.171 1.00 42.53 410 ALA A O 1
ATOM 3245 N N . PRO A 1 411 ? 14.423 16.736 16.482 1.00 37.94 411 PRO A N 1
ATOM 3246 C CA . PRO A 1 411 ? 14.431 17.740 15.435 1.00 37.94 411 PRO A CA 1
ATOM 3247 C C . PRO A 1 411 ? 15.359 17.244 14.330 1.00 37.94 411 PRO A C 1
ATOM 3249 O O . PRO A 1 411 ? 16.495 16.853 14.598 1.00 37.94 411 PRO A O 1
ATOM 3252 N N . CYS A 1 412 ? 14.888 17.283 13.086 1.00 39.78 412 CYS A N 1
ATOM 3253 C CA . CYS A 1 412 ? 15.753 17.169 11.922 1.00 39.78 412 CYS A CA 1
ATOM 3254 C C . CYS A 1 412 ? 16.744 18.342 11.978 1.00 39.78 412 CYS A C 1
ATOM 3256 O O . CYS A 1 412 ? 16.417 19.457 11.566 1.00 39.78 412 CYS A O 1
ATOM 3258 N N . GLU A 1 413 ? 17.919 18.127 12.576 1.00 33.25 413 GLU A N 1
ATOM 3259 C CA . GLU A 1 413 ? 19.005 19.100 12.563 1.00 33.25 413 GLU A CA 1
ATOM 3260 C C . GLU A 1 413 ? 19.425 19.295 11.106 1.00 33.25 413 GLU A C 1
ATOM 3262 O O . GLU A 1 413 ? 20.120 18.476 10.500 1.00 33.25 413 GLU A O 1
ATOM 3267 N N . THR A 1 414 ? 18.934 20.385 10.521 1.00 33.78 414 THR A N 1
ATOM 3268 C CA . THR A 1 414 ? 19.334 20.868 9.206 1.00 33.78 414 THR A CA 1
ATOM 3269 C C . THR A 1 414 ? 20.840 21.105 9.220 1.00 33.78 414 THR A C 1
ATOM 3271 O O . THR A 1 414 ? 21.303 22.066 9.840 1.00 33.78 414 THR A O 1
ATOM 3274 N N . SER A 1 415 ? 21.585 20.225 8.552 1.00 32.16 415 SER A N 1
ATOM 3275 C CA . SER A 1 415 ? 23.020 20.351 8.285 1.00 32.16 415 SER A CA 1
ATOM 3276 C C . SER A 1 415 ? 23.298 20.402 6.791 1.00 32.16 415 SER A C 1
ATOM 3278 O O . SER A 1 415 ? 22.627 19.667 6.027 1.00 32.16 415 SER A O 1
#

Secondary structure (DSSP, 8-state):
-HHHHHHHHHHHHHHHT--HHHHHHHHHSPPTT--HHHHHHHHHHHHHHHHHHHHHHHHHHHTTEEEEEEEEGGGTEEEEEEEETT---GGG-EEEEEEEEEEEEEE-TTS-EEEEEEEEEEEEEGGGTEEE-HHHH-THHHHHHT-HHHHHHHHHHHHHHHHHHHHHHHHHHHHHTT-----------------TTSS-TTPPBP--SS-EEEEESSHHHHHHHHHHHHHHHHHHHTT--EEEEEEEE--SSS-S-SEEEEEE---TTSPPEEEEEETTS---HHHHHHHHHHHTT-SS-HHHHTTEEEEESSTHHHHHHHHHTTSSPTT------EEGGGS--SS-SS--HHHHHHHHHSSB---TTTTS-TT-SSPPHHHHHHHHHHHHHHHHHHHHHHH-GGGT-------

pLDDT: mean 83.61, std 19.24, range [24.34, 98.88]

Nearest PDB structures (foldseek):
  3cym-assembly1_A  TM=7.295E-01  e=9.089E-07  Bifidobacterium adolescentis ATCC 15703
  1yt3-assembly1_A  TM=6.893E-01  e=3.929E-07  Escherichia coli
  5zo3-assembly1_A  TM=6.961E-01  e=6.499E-07  Agrobacterium fabrum str. J-07
  4nlb-assembly1_A  TM=7.045E-01  e=9.089E-07  Trypanosoma brucei brucei TREU927
  5dku-assembly2_B  TM=6.064E-01  e=1.344E-06  Plasmodium falciparum 3D7

InterPro domains:
  IPR002562 3'-5' exonuclease domain [PF01612] (309-402)
  IPR012337 Ribonuclease H-like superfamily [SSF53098] (202-401)
  IPR036397 Ribonuclease H superfamily [G3DSA:3.30.420.10] (203-407)
  IPR052408 Exonuclease MUT-7-like [PTHR47765] (194-405)

Mean predicted aligned error: 14.26 Å

Organism: Polarella glacialis (NCBI:txid89957)

Foldseek 3Di:
DVVLLQVQLPVVCVAPVHHSVVVVCVLPDDDPPADPVLSVVSNVVVVVCSVCQVPVQVVLVVVQWGWDKDADRVQSWIWIKTAHNVGHDVQAIKIWIWGKDWDFDDQPPVRDTDTDIGGAIWIQRVNVNDIDDVCVVPVCVVVVVPPVVVVCVVVVVVVVVVVVVVVVVVVVVVVVVPDDDDDDDPPPPPPPLPDPPDDPPPFAADFAPPAAEAEALDPVSLVVLVVVLLVQLVCLQVVAAKEKFWDFDDAPDPQLGQWIWIWIDPDDPDGIYIYIYGLVSPHDPSSLVSLLCLQQQPRHDDVSSVRRAYEYAPCPSVVVSCCVSVSYPPPDPDRNHDHPQCQQQVNDRGDDPQVSCCVQVVHGLDCPCVHPHSNDPPDDPVNSRNSRCNRSVRVVSVVSCVVCVVSRPDPPPDD

Radius of gyration: 27.43 Å; Cα contacts (8 Å, |Δi|>4): 553; chains: 1; bounding box: 77×45×65 Å

Sequence (415 aa):
MLCSGCCYCLRAGGFRTLSPSEIFRRHIFRPEGMPAMSFALVFIGWLGFLALYPFAEPVALLFGYSLTWYYYPNANGCGLVLLDRSGWAPSRTIRLDWHRFRISFEKLPSGERVMEVFNLPHVNIPNRSLKTWPWRQHPWLLRIFFWRSLRDCLMRGWRDFTGCCRGHLQRLRRHAAATPMAATAAEVRFVQCLSDQEEFPDLPLLGLEGEQVVYVDDALGEASLAARVAQAAARLRSGGVLRVALDAEWGSGPAPLALLQLALDHGPQEPASVFLVDMLARPSARTLQLCRQLLLRELAGPEAAARHEVLAFSPKSDFARLIAAGVLPAGLQSHGWIDLQQHDWGLGTQPGLRTIVRHCLHSILDKQMQTSDWQRRPLAPAQINYAALDSSCLLRLRNYLGQNPSVVDAPCETS

Solvent-accessible surface area (backbone atoms only — not comparable to full-atom values): 23904 Å² total; per-residue (Å²): 94,66,68,41,47,52,55,47,24,54,54,53,19,77,64,66,88,39,54,34,66,56,54,48,44,65,62,74,48,77,57,88,93,58,54,70,67,61,46,51,52,52,39,51,50,49,52,53,46,35,69,45,37,80,62,50,36,60,56,35,44,77,73,48,25,43,73,41,81,50,75,41,76,95,52,72,21,39,34,40,34,35,37,39,69,95,46,89,47,79,55,58,31,40,35,41,37,37,28,65,41,80,45,70,82,48,72,44,96,87,67,51,61,56,71,45,81,42,75,47,70,33,40,39,31,58,67,72,73,40,73,47,46,61,48,75,82,34,60,67,52,48,59,65,79,54,50,58,70,60,54,57,54,59,50,48,59,52,52,60,58,54,54,62,55,50,65,52,55,54,53,54,54,65,61,63,73,76,65,94,75,94,74,84,85,76,83,78,78,78,80,72,85,70,63,101,81,73,91,68,95,81,51,49,70,63,71,84,85,68,51,48,76,41,63,29,67,50,71,66,30,40,50,54,51,51,53,51,52,52,50,53,24,50,40,29,66,72,73,40,72,39,44,36,15,41,42,68,44,56,48,94,61,92,54,61,37,28,34,41,26,41,18,37,54,72,53,99,88,46,63,34,39,27,37,43,35,31,48,74,64,60,65,50,76,64,50,36,51,55,52,30,32,62,63,67,35,58,62,50,46,78,82,30,26,83,37,40,48,34,36,31,66,69,46,69,63,50,53,56,28,33,32,72,59,61,43,38,68,82,85,70,88,77,67,87,55,48,46,61,41,77,52,67,74,89,68,65,92,70,54,51,70,51,58,48,40,32,71,76,66,59,18,37,60,81,63,82,60,80,80,50,75,49,75,53,77,80,70,52,70,67,49,52,54,47,50,46,44,65,8,42,49,52,52,54,52,54,51,50,48,72,74,40,56,73,55,74,67,66,74,84,77,89,124